Protein AF-A0A377LX94-F1 (afdb_monomer_lite)

Secondary structure (DSSP, 8-state):
-----PPTT--HHHHHHHHHHHHH----EEE--SSTTPPPEEEEE-SSSEEEEEEEEE--TTS--EEEEEEEEEETTEEEEEEE-HHHHHHHHHHSHHHHTT--HHHHHHHHHHHHHHHHHHHHHHHH-TTTGGGGTSPPPHHHHHT--SS--TT-S-SB--TT--SSGGGGG-GGGT--EEEEEEEEEGGGEEEEESSS-HHHHHHHHHHHH-GGGGGG--SSEEEEEE-HHHHHHHHTSHHHHHHHHTTSEEEEEEEEEEEEE-TTSSEEE-TT-SEEEEE-EEEEETTEEE---HHHHHHHHHHHHHTTSHHHHHHHHH-TT-------EEEEEB-TTS-B-GGG-EEEEE-TTTT-TTS-EEEHHHHHSPPTTSS--HHHHHHHHHHHHHT-------SS--HHHHHHTTS---SS---EEE------S---------------------------PPP-

pLDDT: mean 82.54, std 23.88, range [19.97, 98.75]

Radius of gyration: 26.57 Å; chains: 1; bounding box: 65×69×80 Å

InterPro domains:
  IPR007310 Aerobactin siderophore biosynthesis, IucA/IucC, N-terminal [PF04183] (141-357)
  IPR037455 Aerobactin siderophore biosynthesis, IucA/IucC-like [PTHR34384] (14-390)

Sequence (464 aa):
MRTLPRSAGTDVAAQCFLNALLRETKDWRYLPATAADELSQIHIPLSQTQAIRVSVHYFSPTQHHQYRFPATLIQTDSDRSDAVTFPQLVDLILEKPAVKGSLDADTLARFKQRALESHAHTWQAIDLRHRWANLRDTPLTFAEAEQALLVGHAFHPARSHTSRLTKPKPAAICPDFASRFPLRWFAVESELIAGESLNVSLRERLLRFAAQSAPELLGHFTDTRWLLPMHPWQAEYLLGQDWCQRLVAKGALQDLGEAGAQWLPTSSSRSLYCETNSDMIKFSLSVRLTNSVRTLSVKEVKRGMRLARLAKTARWQELQARYPTMRVMQEDGWAGLRDESGVIQEESLMALRVNLLFDTPDTQTNVLVSLTQAAPDGGDSLLAAAVRRLSQRLDLPLAQPRVAGWTPIATAFSFRCSAPKPITVWSCWHISKTFSLRCSRTSRSGLSTVTARAAPGPKGPTRG

Foldseek 3Di:
DDFAQADAQFQLLLLLQVLLVVVVDPQWDWACDPDPPAFIWIWHALDPFKIKIWGWPDDDPNSSTTTGDQIWMGGNVDPDTDGADSLNVLVSQCSRCVNVPVDDPVVSVVLSVQLVVQSVQLSVLSRLPNCLVVLLVDQDFALCQQLLDSSADSNASHQFDQVVCPDPCPLQLDSSNSHWFFWWKKWAFVLFKDKAFPPDGPQVVQLQQCCQFAVVCNVSDDPGITIDTHHQVLVVVQCPDPLNVVCVVVVRMDTPTGGGAIWTQGNVSQWTDDLRGQWIKGAQAQGDGRHDGRFDDPVRLVVLCVVVVVCPDPVVVVVCVVQVLDDDFGQRMKMAGAGPVRHGDRSGIMTITGDPCNVPRPASEHAVSQQPRQDSNNDHGSVRSVVVVVCVVVVHDPDDPDPDDPPVPVVVLRDDDPDDGRNHYDHDDPPDPDDPPPPDDDDDDDDDDDDDDDDDDDDDDDDD

Organism: Enterobacter cloacae (NCBI:txid550)

Structure (mmCIF, N/CA/C/O backbone):
data_AF-A0A377LX94-F1
#
_entry.id   AF-A0A377LX94-F1
#
loop_
_atom_site.group_PDB
_atom_site.id
_atom_site.type_symbol
_atom_site.label_atom_id
_atom_site.label_alt_id
_atom_site.label_comp_id
_atom_site.label_asym_id
_atom_site.label_entity_id
_atom_site.label_seq_id
_atom_site.pdbx_PDB_ins_code
_atom_site.Cartn_x
_atom_site.Cartn_y
_atom_site.Cartn_z
_atom_site.occupancy
_atom_site.B_iso_or_equiv
_atom_site.auth_seq_id
_atom_site.auth_comp_id
_atom_site.auth_asym_id
_atom_site.auth_atom_id
_atom_site.pdbx_PDB_model_num
ATOM 1 N N . MET A 1 1 ? 12.395 -26.690 -5.812 1.00 41.03 1 MET A N 1
ATOM 2 C CA . MET A 1 1 ? 11.931 -25.288 -5.911 1.00 41.03 1 MET A CA 1
ATOM 3 C C . MET A 1 1 ? 11.887 -24.919 -7.389 1.00 41.03 1 MET A C 1
ATOM 5 O O . MET A 1 1 ? 12.939 -24.886 -8.007 1.00 41.03 1 MET A O 1
ATOM 9 N N . ARG A 1 2 ? 10.701 -24.773 -7.997 1.00 46.16 2 ARG A N 1
ATOM 10 C CA . ARG A 1 2 ? 10.571 -24.366 -9.410 1.00 46.16 2 ARG A CA 1
ATOM 11 C C . ARG A 1 2 ? 10.515 -22.841 -9.454 1.00 46.16 2 ARG A C 1
ATOM 13 O O . ARG A 1 2 ? 9.487 -22.289 -9.091 1.00 46.16 2 ARG A O 1
ATOM 20 N N . THR A 1 3 ? 11.606 -22.174 -9.826 1.00 51.16 3 THR A N 1
ATOM 21 C CA . THR A 1 3 ? 11.635 -20.719 -10.063 1.00 51.16 3 THR A CA 1
ATOM 22 C C . THR A 1 3 ? 10.603 -20.330 -11.129 1.00 51.16 3 THR A C 1
ATOM 24 O O . THR A 1 3 ? 10.292 -21.138 -12.006 1.00 51.16 3 THR A O 1
ATOM 27 N N . LEU A 1 4 ? 10.031 -19.119 -11.043 1.00 54.72 4 LEU A N 1
ATOM 28 C CA . LEU A 1 4 ? 9.184 -18.608 -12.130 1.00 54.72 4 LEU A CA 1
ATOM 29 C C . LEU A 1 4 ? 10.010 -18.632 -13.428 1.00 54.72 4 LEU A C 1
ATOM 31 O O . LEU A 1 4 ? 11.143 -18.141 -13.409 1.00 54.72 4 LEU A O 1
ATOM 35 N N . PRO A 1 5 ? 9.496 -19.202 -14.533 1.00 55.22 5 PRO A N 1
ATOM 36 C CA . PRO A 1 5 ? 10.211 -19.188 -15.800 1.00 55.22 5 PRO A CA 1
ATOM 37 C C . PRO A 1 5 ? 10.419 -17.732 -16.223 1.00 55.22 5 PRO A C 1
ATOM 39 O O . PRO A 1 5 ? 9.466 -17.009 -16.503 1.00 55.22 5 PRO A O 1
ATOM 42 N N . ARG A 1 6 ? 11.676 -17.283 -16.210 1.00 64.50 6 ARG A N 1
ATOM 43 C CA . ARG A 1 6 ? 12.058 -15.943 -16.656 1.00 64.50 6 ARG A CA 1
ATOM 44 C C . ARG A 1 6 ? 12.190 -15.974 -18.172 1.00 64.50 6 ARG A C 1
ATOM 46 O O . ARG A 1 6 ? 12.973 -16.765 -18.698 1.00 64.50 6 ARG A O 1
ATOM 53 N N . SER A 1 7 ? 11.468 -15.109 -18.876 1.00 64.19 7 SER A N 1
ATOM 54 C CA . SER A 1 7 ? 11.815 -14.822 -20.268 1.00 64.19 7 SER A CA 1
ATOM 55 C C . SER A 1 7 ? 13.228 -14.234 -20.309 1.00 64.19 7 SER A C 1
ATOM 57 O O . SER A 1 7 ? 13.574 -13.342 -19.528 1.00 64.19 7 SER A O 1
ATOM 59 N N . ALA A 1 8 ? 14.078 -14.784 -21.178 1.00 67.75 8 ALA A N 1
ATOM 60 C CA . ALA A 1 8 ? 15.454 -14.329 -21.313 1.00 67.75 8 ALA A CA 1
ATOM 61 C C . ALA A 1 8 ? 15.474 -12.831 -21.663 1.00 67.75 8 ALA A C 1
ATOM 63 O O . ALA A 1 8 ? 14.888 -12.416 -22.661 1.00 67.75 8 ALA A O 1
ATOM 64 N N . GLY A 1 9 ? 16.144 -12.030 -20.833 1.00 79.25 9 GLY A N 1
ATOM 65 C CA . GLY A 1 9 ? 16.271 -10.585 -21.033 1.00 79.25 9 GLY A CA 1
ATOM 66 C C . GLY A 1 9 ? 15.175 -9.715 -20.406 1.00 79.25 9 GLY A C 1
ATOM 67 O O . GLY A 1 9 ? 15.185 -8.509 -20.638 1.00 79.25 9 GLY A O 1
ATOM 68 N N . THR A 1 10 ? 14.267 -10.266 -19.595 1.00 89.19 10 THR A N 1
ATOM 69 C CA . THR A 1 10 ? 13.276 -9.465 -18.853 1.00 89.19 10 THR A CA 1
ATOM 70 C C . THR A 1 10 ? 13.829 -8.995 -17.509 1.00 89.19 10 THR A C 1
ATOM 72 O O . THR A 1 10 ? 14.183 -9.812 -16.660 1.00 89.19 10 THR A O 1
ATOM 75 N N . ASP A 1 11 ? 13.852 -7.674 -17.291 1.00 94.00 11 ASP A N 1
ATOM 76 C CA . ASP A 1 11 ? 14.122 -7.068 -15.982 1.00 94.00 11 ASP A CA 1
ATOM 77 C C . ASP A 1 11 ? 13.156 -5.925 -15.670 1.00 94.00 11 ASP A C 1
ATOM 79 O O . ASP A 1 11 ? 13.390 -4.757 -15.981 1.00 94.00 11 ASP A O 1
ATOM 83 N N . VAL A 1 12 ? 12.041 -6.289 -15.030 1.00 93.50 12 VAL A N 1
ATOM 84 C CA . VAL A 1 12 ? 10.972 -5.359 -14.645 1.00 93.50 12 VAL A CA 1
ATOM 85 C C . VAL A 1 12 ? 11.419 -4.340 -13.593 1.00 93.50 12 VAL A C 1
ATOM 87 O O . VAL A 1 12 ? 10.885 -3.233 -13.555 1.00 93.50 12 VAL A O 1
ATOM 90 N N . ALA A 1 13 ? 12.414 -4.670 -12.762 1.00 93.75 13 ALA A N 1
ATOM 91 C CA . ALA A 1 13 ? 12.946 -3.747 -11.765 1.00 93.75 13 ALA A CA 1
ATOM 92 C C . ALA A 1 13 ? 13.862 -2.701 -12.419 1.00 93.75 13 ALA A C 1
ATOM 94 O O . ALA A 1 13 ? 13.695 -1.501 -12.188 1.00 93.75 13 ALA A O 1
ATOM 95 N N . ALA A 1 14 ? 14.771 -3.132 -13.299 1.00 95.44 14 ALA A N 1
ATOM 96 C CA . ALA A 1 14 ? 15.595 -2.219 -14.092 1.00 95.44 14 ALA A CA 1
ATOM 97 C C . ALA A 1 14 ? 14.749 -1.363 -15.053 1.00 95.44 14 ALA A C 1
ATOM 99 O O . ALA A 1 14 ? 15.034 -0.183 -15.261 1.00 95.44 14 ALA A O 1
ATOM 100 N N . GLN A 1 15 ? 13.659 -1.920 -15.587 1.00 95.88 15 GLN A N 1
ATOM 101 C CA . GLN A 1 15 ? 12.692 -1.193 -16.407 1.00 95.88 15 GLN A CA 1
ATOM 102 C C . GLN A 1 15 ? 12.036 -0.032 -15.646 1.00 95.88 15 GLN A C 1
ATOM 104 O O . GLN A 1 15 ? 11.896 1.042 -16.226 1.00 95.88 15 GLN A O 1
ATOM 109 N N . CYS A 1 16 ? 11.686 -0.189 -14.362 1.00 95.31 16 CYS A N 1
ATOM 110 C CA . CYS A 1 16 ? 11.177 0.920 -13.538 1.00 95.31 16 CYS A CA 1
ATOM 111 C C . CYS A 1 16 ? 12.188 2.066 -13.416 1.00 95.31 16 CYS A C 1
ATOM 113 O O . CYS A 1 16 ? 11.816 3.236 -13.528 1.00 95.31 16 CYS A O 1
ATOM 115 N N . PHE A 1 17 ? 13.464 1.728 -13.211 1.00 96.06 17 PHE A N 1
ATOM 116 C CA . PHE A 1 17 ? 14.552 2.701 -13.137 1.00 96.06 17 PHE A CA 1
ATOM 117 C C . PHE A 1 17 ? 14.708 3.466 -14.458 1.00 96.06 17 PHE A C 1
ATOM 119 O O . PHE A 1 17 ? 14.678 4.697 -14.466 1.00 96.06 17 PHE A O 1
ATOM 126 N N . LEU A 1 18 ? 14.805 2.747 -15.581 1.00 96.75 18 LEU A N 1
ATOM 127 C CA . LEU A 1 18 ? 14.953 3.356 -16.905 1.00 96.75 18 LEU A CA 1
ATOM 128 C C . LEU A 1 18 ? 13.720 4.167 -17.314 1.00 96.75 18 LEU A C 1
ATOM 130 O O . LEU A 1 18 ? 13.865 5.277 -17.810 1.00 96.75 18 LEU A O 1
ATOM 134 N N . ASN A 1 19 ? 12.506 3.673 -17.071 1.00 96.88 19 ASN A N 1
ATOM 135 C CA . ASN A 1 19 ? 11.283 4.403 -17.413 1.00 96.88 19 ASN A CA 1
ATOM 136 C C . ASN A 1 19 ? 11.138 5.700 -16.613 1.00 96.88 19 ASN A C 1
ATOM 138 O O . ASN A 1 19 ? 10.693 6.705 -17.169 1.00 96.88 19 ASN A O 1
ATOM 142 N N . ALA A 1 20 ? 11.526 5.702 -15.332 1.00 95.69 20 ALA A N 1
ATOM 143 C CA . ALA A 1 20 ? 11.593 6.928 -14.540 1.00 95.69 20 ALA A CA 1
ATOM 144 C C . ALA A 1 20 ? 12.613 7.913 -15.137 1.00 95.69 20 ALA A C 1
ATOM 146 O O . ALA A 1 20 ? 12.265 9.054 -15.432 1.00 95.69 20 ALA A O 1
ATOM 147 N N . LEU A 1 21 ? 13.836 7.443 -15.412 1.00 95.50 21 LEU A N 1
ATOM 148 C CA . LEU A 1 21 ? 14.906 8.258 -15.993 1.00 95.50 21 LEU A CA 1
ATOM 149 C C . LEU A 1 21 ? 14.508 8.874 -17.343 1.00 95.50 21 LEU A C 1
ATOM 151 O O . LEU A 1 21 ? 14.635 10.081 -17.533 1.00 95.50 21 LEU A O 1
ATOM 155 N N . LEU A 1 22 ? 14.021 8.065 -18.286 1.00 95.25 22 LEU A N 1
ATOM 156 C CA . LEU A 1 22 ? 13.672 8.513 -19.640 1.00 95.25 22 LEU A CA 1
ATOM 157 C C . LEU A 1 22 ? 12.480 9.473 -19.641 1.00 95.25 22 LEU A C 1
ATOM 159 O O . LEU A 1 22 ? 12.396 10.345 -20.501 1.00 95.25 22 LEU A O 1
ATOM 163 N N . ARG A 1 23 ? 11.557 9.331 -18.684 1.00 95.75 23 ARG A N 1
ATOM 164 C CA . ARG A 1 23 ? 10.444 10.271 -18.523 1.00 95.75 23 ARG A CA 1
ATOM 165 C C . ARG A 1 23 ? 10.907 11.627 -17.996 1.00 95.75 23 ARG A C 1
ATOM 167 O O . ARG A 1 23 ? 10.353 12.647 -18.396 1.00 95.75 23 ARG A O 1
ATOM 174 N N . GLU A 1 24 ? 11.873 11.638 -17.086 1.00 94.81 24 GLU A N 1
ATOM 175 C CA . GLU A 1 24 ? 12.332 12.854 -16.406 1.00 94.81 24 GLU A CA 1
ATOM 176 C C . GLU A 1 24 ? 13.484 13.559 -17.137 1.00 94.81 24 GLU A C 1
ATOM 178 O O . GLU A 1 24 ? 13.809 14.704 -16.826 1.00 94.81 24 GLU A O 1
ATOM 183 N N . THR A 1 25 ? 14.078 12.914 -18.144 1.00 92.94 25 THR A N 1
ATOM 184 C CA . THR A 1 25 ? 15.214 13.446 -18.905 1.00 92.94 25 THR A CA 1
ATOM 185 C C . THR A 1 25 ? 14.930 13.496 -20.404 1.00 92.94 25 THR A C 1
ATOM 187 O O . THR A 1 25 ? 14.076 12.789 -20.932 1.00 92.94 25 THR A O 1
ATOM 190 N N . LYS A 1 26 ? 15.666 14.357 -21.112 1.00 92.56 26 LYS A N 1
ATOM 191 C CA . LYS A 1 26 ? 15.629 14.466 -22.583 1.00 92.56 26 LYS A CA 1
ATOM 192 C C . LYS A 1 26 ? 16.909 13.960 -23.247 1.00 92.56 26 LYS A C 1
ATOM 194 O O . LYS A 1 26 ? 17.027 14.000 -24.466 1.00 92.56 26 LYS A O 1
ATOM 199 N N . ASP A 1 27 ? 17.879 13.540 -22.443 1.00 92.81 27 ASP A N 1
ATOM 200 C CA . ASP A 1 27 ? 19.221 13.195 -22.898 1.00 92.81 27 ASP A CA 1
ATOM 201 C C . ASP A 1 27 ? 19.324 11.703 -23.232 1.00 92.81 27 ASP A C 1
ATOM 203 O O . ASP A 1 27 ? 20.025 10.923 -22.586 1.00 92.81 27 ASP A O 1
ATOM 207 N N . TRP A 1 28 ? 18.519 11.311 -24.214 1.00 95.19 28 TRP A N 1
ATOM 208 C CA . TRP A 1 28 ? 18.454 9.980 -24.796 1.00 95.19 28 TRP A CA 1
ATOM 209 C C . TRP A 1 28 ? 17.859 10.082 -26.204 1.00 95.19 28 TRP A C 1
ATOM 211 O O . TRP A 1 28 ? 17.230 11.077 -26.568 1.00 95.19 28 TRP A O 1
ATOM 221 N N . ARG A 1 29 ? 18.071 9.059 -27.030 1.00 95.00 29 ARG A N 1
ATOM 222 C CA . ARG A 1 29 ? 17.562 8.990 -28.405 1.00 95.00 29 ARG A CA 1
ATOM 223 C C . ARG A 1 29 ? 16.938 7.631 -28.666 1.00 95.00 29 ARG A C 1
ATOM 225 O O . ARG A 1 29 ? 17.434 6.619 -28.181 1.00 95.00 29 ARG A O 1
ATOM 232 N N . TYR A 1 30 ? 15.868 7.610 -29.450 1.00 95.19 30 TYR A N 1
ATOM 233 C CA . TYR A 1 30 ? 15.331 6.376 -30.010 1.00 95.19 30 TYR A CA 1
ATOM 234 C C . TYR A 1 30 ? 16.017 6.101 -31.347 1.00 95.19 30 TYR A C 1
ATOM 236 O O . TYR A 1 30 ? 16.033 6.963 -32.224 1.00 95.19 30 TYR A O 1
ATOM 244 N N . LEU A 1 31 ? 16.592 4.913 -31.483 1.00 94.19 31 LEU A N 1
ATOM 245 C CA . LEU A 1 31 ? 17.200 4.420 -32.707 1.00 94.19 31 LEU A CA 1
ATOM 246 C C . LEU A 1 31 ? 16.265 3.351 -33.288 1.00 94.19 31 LEU A C 1
ATOM 248 O O . LEU A 1 31 ? 16.112 2.300 -32.663 1.00 94.19 31 LEU A O 1
ATOM 252 N N . PRO A 1 32 ? 15.588 3.607 -34.418 1.00 91.56 32 PRO A N 1
ATOM 253 C CA . PRO A 1 32 ? 14.738 2.600 -35.041 1.00 91.56 32 PRO A CA 1
ATOM 254 C C . PRO A 1 32 ? 15.580 1.424 -35.553 1.00 91.56 32 PRO A C 1
ATOM 256 O O . PRO A 1 32 ? 16.728 1.618 -35.953 1.00 91.56 32 PRO A O 1
ATOM 259 N N . ALA A 1 33 ? 15.001 0.223 -35.556 1.00 89.81 33 ALA A N 1
ATOM 260 C CA . ALA A 1 33 ? 15.594 -0.936 -36.216 1.00 89.81 33 ALA A CA 1
ATOM 261 C C . ALA A 1 33 ? 15.857 -0.633 -37.700 1.00 89.81 33 ALA A C 1
ATOM 263 O O . ALA A 1 33 ? 14.991 -0.082 -38.387 1.00 89.81 33 ALA A O 1
ATOM 264 N N . THR A 1 34 ? 17.045 -0.984 -38.186 1.00 86.75 34 THR A N 1
ATOM 265 C CA . THR A 1 34 ? 17.446 -0.785 -39.588 1.00 86.75 34 THR A CA 1
ATOM 266 C C . THR A 1 34 ? 17.227 -2.037 -40.435 1.00 86.75 34 THR A C 1
ATOM 268 O O . THR A 1 34 ? 17.121 -1.928 -41.656 1.00 86.75 34 THR A O 1
ATOM 271 N N . ALA A 1 35 ? 17.101 -3.206 -39.801 1.00 86.00 35 ALA A N 1
ATOM 272 C CA . ALA A 1 35 ? 16.766 -4.481 -40.430 1.00 86.00 35 ALA A CA 1
ATOM 273 C C . ALA A 1 35 ? 15.524 -5.120 -39.786 1.00 86.00 35 ALA A C 1
ATOM 275 O O . ALA A 1 35 ? 15.180 -4.826 -38.642 1.00 86.00 35 ALA A O 1
ATOM 276 N N . ALA A 1 36 ? 14.853 -6.012 -40.524 1.00 77.38 36 ALA A N 1
ATOM 277 C CA . ALA A 1 36 ? 13.604 -6.646 -40.088 1.00 77.38 36 ALA A CA 1
ATOM 278 C C . ALA A 1 36 ? 13.754 -7.500 -38.813 1.00 77.38 36 ALA A C 1
ATOM 280 O O . ALA A 1 36 ? 12.814 -7.582 -38.025 1.00 77.38 36 ALA A O 1
ATOM 281 N N . ASP A 1 37 ? 14.936 -8.085 -38.597 1.00 80.81 37 ASP A N 1
ATOM 282 C CA . ASP A 1 37 ? 15.227 -8.957 -37.451 1.00 80.81 37 ASP A CA 1
ATOM 283 C C . ASP A 1 37 ? 15.848 -8.209 -36.256 1.00 80.81 37 ASP A C 1
ATOM 285 O O . ASP A 1 37 ? 16.113 -8.801 -35.205 1.00 80.81 37 ASP A O 1
ATOM 289 N N . GLU A 1 38 ? 16.081 -6.901 -36.389 1.00 86.62 38 GLU A N 1
ATOM 290 C CA . GLU A 1 38 ? 16.657 -6.077 -35.330 1.00 86.62 38 GLU A CA 1
ATOM 291 C C . GLU A 1 38 ? 15.580 -5.416 -34.466 1.00 86.62 38 GLU A C 1
ATOM 293 O O . GLU A 1 38 ? 14.492 -5.057 -34.915 1.00 86.62 38 GLU A O 1
ATOM 298 N N . LEU A 1 39 ? 15.904 -5.216 -33.189 1.00 88.50 39 LEU A N 1
ATOM 299 C CA . LEU A 1 39 ? 15.076 -4.420 -32.292 1.00 88.50 39 LEU A CA 1
ATOM 300 C C . LEU A 1 39 ? 15.552 -2.973 -32.309 1.00 88.50 39 LEU A C 1
ATOM 302 O O . LEU A 1 39 ? 16.749 -2.701 -32.217 1.00 88.50 39 LEU A O 1
ATOM 306 N N . SER A 1 40 ? 14.601 -2.042 -32.316 1.00 94.31 40 SER A N 1
ATOM 307 C CA . SER A 1 40 ? 14.898 -0.640 -32.039 1.00 94.31 40 SER A CA 1
ATOM 308 C C . SER A 1 40 ? 15.552 -0.490 -30.666 1.00 94.31 40 SER A C 1
ATOM 310 O O . SER A 1 40 ? 15.307 -1.281 -29.755 1.00 94.31 40 SER A O 1
ATOM 312 N N . GLN A 1 41 ? 16.356 0.551 -30.482 1.00 95.38 41 GLN A N 1
ATOM 313 C CA . GLN A 1 41 ? 17.155 0.746 -29.276 1.00 95.38 41 GLN A CA 1
ATOM 314 C C . GLN A 1 41 ? 16.899 2.120 -28.656 1.00 95.38 41 GLN A C 1
ATOM 316 O O . GLN A 1 41 ? 16.677 3.106 -29.356 1.00 95.38 41 GLN A O 1
ATOM 321 N N . ILE A 1 42 ? 16.973 2.209 -27.329 1.00 96.81 42 ILE A N 1
ATOM 322 C CA . ILE A 1 42 ? 17.220 3.482 -26.652 1.00 96.81 42 ILE A CA 1
ATOM 323 C C . ILE A 1 42 ? 18.724 3.658 -26.521 1.00 96.81 42 ILE A C 1
ATOM 325 O O . ILE A 1 42 ? 19.427 2.778 -26.026 1.00 96.81 42 ILE A O 1
ATOM 329 N N . HIS A 1 43 ? 19.195 4.822 -26.941 1.00 95.62 43 HIS A N 1
ATOM 330 C CA . HIS A 1 43 ? 20.568 5.269 -26.827 1.00 95.62 43 HIS A CA 1
ATOM 331 C C . HIS A 1 43 ? 20.669 6.370 -25.774 1.00 95.62 43 HIS A C 1
ATOM 333 O O . HIS A 1 43 ? 20.058 7.428 -25.920 1.00 95.62 43 HIS A O 1
ATOM 339 N N . ILE A 1 44 ? 21.448 6.124 -24.725 1.00 96.12 44 ILE A N 1
ATOM 340 C CA . ILE A 1 44 ? 21.698 7.053 -23.625 1.00 96.12 44 ILE A CA 1
ATOM 341 C C . ILE A 1 44 ? 23.180 7.442 -23.688 1.00 96.12 44 ILE A C 1
ATOM 343 O O . ILE A 1 44 ? 24.030 6.634 -23.303 1.00 96.12 44 ILE A O 1
ATOM 347 N N . PRO A 1 45 ? 23.529 8.637 -24.192 1.00 94.62 45 PRO A N 1
ATOM 348 C CA . PRO A 1 45 ? 24.922 9.068 -24.227 1.00 94.62 45 PRO A CA 1
ATOM 349 C C . PRO A 1 45 ? 25.465 9.207 -22.800 1.00 94.62 45 PRO A C 1
ATOM 351 O O . PRO A 1 45 ? 24.751 9.663 -21.909 1.00 94.62 45 PRO A O 1
ATOM 354 N N . LEU A 1 46 ? 26.720 8.834 -22.567 1.00 92.81 46 LEU A N 1
ATOM 355 C CA . LEU A 1 46 ? 27.419 9.045 -21.292 1.00 92.81 46 LEU A CA 1
ATOM 356 C C . LEU A 1 46 ? 28.472 10.147 -21.430 1.00 92.81 46 LEU A C 1
ATOM 358 O O . LEU A 1 46 ? 28.562 11.028 -20.579 1.00 92.81 46 LEU A O 1
ATOM 362 N N . SER A 1 47 ? 29.209 10.125 -22.540 1.00 89.50 47 SER A N 1
ATOM 363 C CA . SER A 1 47 ? 30.216 11.113 -22.931 1.00 89.50 47 SER A CA 1
ATOM 364 C C . SER A 1 47 ? 30.201 11.301 -24.457 1.00 89.50 47 SER A C 1
ATOM 366 O O . SER A 1 47 ? 29.292 10.825 -25.137 1.00 89.50 47 SER A O 1
ATOM 368 N N . GLN A 1 48 ? 31.206 11.988 -25.011 1.00 86.44 48 GLN A N 1
ATOM 369 C CA . GLN A 1 48 ? 31.391 12.085 -26.465 1.00 86.44 48 GLN A CA 1
ATOM 370 C C . GLN A 1 48 ? 31.762 10.742 -27.114 1.00 86.44 48 GLN A C 1
ATOM 372 O O . GLN A 1 48 ? 31.495 10.554 -28.296 1.00 86.44 48 GLN A O 1
ATOM 377 N N . THR A 1 49 ? 32.351 9.819 -26.348 1.00 88.75 49 THR A N 1
ATOM 378 C CA . THR A 1 49 ? 32.902 8.554 -26.857 1.00 88.75 49 THR A CA 1
ATOM 379 C C . THR A 1 49 ? 32.211 7.315 -26.298 1.00 88.75 49 THR A C 1
ATOM 381 O O . THR A 1 49 ? 32.479 6.210 -26.758 1.00 88.75 49 THR A O 1
ATOM 384 N N . GLN A 1 50 ? 31.321 7.467 -25.310 1.00 92.94 50 GLN A N 1
ATOM 385 C CA . GLN A 1 50 ? 30.649 6.351 -24.644 1.00 92.94 50 GLN A CA 1
ATOM 386 C C . GLN A 1 50 ? 29.140 6.553 -24.548 1.00 92.94 50 GLN A C 1
ATOM 388 O O . GLN A 1 50 ? 28.656 7.654 -24.272 1.00 92.94 50 GLN A O 1
ATOM 393 N N . ALA A 1 51 ? 28.389 5.464 -24.708 1.00 94.38 51 ALA A N 1
ATOM 394 C CA . ALA A 1 51 ? 26.942 5.455 -24.538 1.00 94.38 51 ALA A CA 1
ATOM 395 C C . ALA A 1 51 ? 26.415 4.091 -24.096 1.00 94.38 51 ALA A C 1
ATOM 397 O O . ALA A 1 51 ? 26.976 3.051 -24.432 1.00 94.38 51 ALA A O 1
ATOM 398 N N . ILE A 1 52 ? 25.274 4.095 -23.415 1.00 95.88 52 ILE A N 1
ATOM 399 C CA . ILE A 1 52 ? 24.507 2.886 -23.122 1.00 95.88 52 ILE A CA 1
ATOM 400 C C . ILE A 1 52 ? 23.468 2.705 -24.222 1.00 95.88 52 ILE A C 1
ATOM 402 O O . ILE A 1 52 ? 22.744 3.641 -24.566 1.00 95.88 52 ILE A O 1
ATOM 406 N N . ARG A 1 53 ? 23.369 1.496 -24.769 1.00 95.44 53 ARG A N 1
ATOM 407 C CA . ARG A 1 53 ? 22.267 1.090 -25.642 1.00 95.44 53 ARG A CA 1
ATOM 408 C C . ARG A 1 53 ? 21.462 -0.016 -24.980 1.00 95.44 53 ARG A C 1
ATOM 410 O O . ARG A 1 53 ? 22.021 -0.933 -24.388 1.00 95.44 53 ARG A O 1
ATOM 417 N N . VAL A 1 54 ? 20.143 0.075 -25.072 1.00 95.75 54 VAL A N 1
ATOM 418 C CA . VAL A 1 54 ? 19.230 -0.967 -24.601 1.00 95.75 54 VAL A CA 1
ATOM 419 C C . VAL A 1 54 ? 18.180 -1.228 -25.668 1.00 95.75 54 VAL A C 1
ATOM 421 O O . VAL A 1 54 ? 17.551 -0.298 -26.173 1.00 95.75 54 VAL A O 1
ATOM 424 N N . SER A 1 55 ? 18.009 -2.494 -26.037 1.00 95.12 55 SER A N 1
ATOM 425 C CA . SER A 1 55 ? 17.020 -2.894 -27.040 1.00 95.12 55 SER A CA 1
ATOM 426 C C . SER A 1 55 ? 15.602 -2.752 -26.485 1.00 95.12 55 SER A C 1
ATOM 428 O O . SER A 1 55 ? 15.369 -2.919 -25.288 1.00 95.12 55 SER A O 1
ATOM 430 N N . VAL A 1 56 ? 14.641 -2.438 -27.349 1.00 93.38 56 VAL A N 1
ATOM 431 C CA . VAL A 1 56 ? 13.259 -2.110 -26.989 1.00 93.38 56 VAL A CA 1
ATOM 432 C C . VAL A 1 56 ? 12.313 -3.092 -27.666 1.00 93.38 56 VAL A C 1
ATOM 434 O O . VAL A 1 56 ? 12.186 -3.097 -28.886 1.00 93.38 56 VAL A O 1
ATOM 437 N N . HIS A 1 57 ? 11.605 -3.889 -26.867 1.00 90.62 57 HIS A N 1
ATOM 438 C CA . HIS A 1 57 ? 10.500 -4.726 -27.340 1.00 90.62 57 HIS A CA 1
ATOM 439 C C . HIS A 1 57 ? 9.245 -3.902 -27.628 1.00 90.62 57 HIS A C 1
ATOM 441 O O . HIS A 1 57 ? 8.533 -4.161 -28.593 1.00 90.62 57 HIS A O 1
ATOM 447 N N . TYR A 1 58 ? 8.977 -2.894 -26.796 1.00 92.12 58 TYR A N 1
ATOM 448 C CA . TYR A 1 58 ? 7.830 -2.009 -26.960 1.00 92.12 58 TYR A CA 1
ATOM 449 C C . TYR A 1 58 ? 8.203 -0.576 -26.599 1.00 92.12 58 TYR A C 1
ATOM 451 O O . TYR A 1 58 ? 8.583 -0.284 -25.462 1.00 92.12 58 TYR A O 1
ATOM 459 N N . PHE A 1 59 ? 8.084 0.332 -27.567 1.00 94.62 59 PHE A N 1
ATOM 460 C CA . PHE A 1 59 ? 8.248 1.760 -27.334 1.00 94.62 59 PHE A CA 1
ATOM 461 C C . PHE A 1 59 ? 6.890 2.388 -27.009 1.00 94.62 59 PHE A C 1
ATOM 463 O O . PHE A 1 59 ? 5.970 2.351 -27.821 1.00 94.62 59 PHE A O 1
ATOM 470 N N . SER A 1 60 ? 6.765 2.981 -25.821 1.00 94.75 60 SER A N 1
ATOM 471 C CA . SER A 1 60 ? 5.518 3.588 -25.365 1.00 94.75 60 SER A CA 1
ATOM 472 C C . SER A 1 60 ? 5.558 5.114 -25.467 1.00 94.75 60 SER A C 1
ATOM 474 O O . SER A 1 60 ? 6.467 5.727 -24.900 1.00 94.75 60 SER A O 1
ATOM 476 N N . PRO A 1 61 ? 4.536 5.763 -26.058 1.00 93.75 61 PRO A N 1
ATOM 477 C CA . PRO A 1 61 ? 4.415 7.222 -26.023 1.00 93.75 61 PRO A CA 1
ATOM 478 C C . PRO A 1 61 ? 4.169 7.764 -24.605 1.00 93.75 61 PRO A C 1
ATOM 480 O O . PRO A 1 61 ? 4.374 8.948 -24.356 1.00 93.75 61 PRO A O 1
ATOM 483 N N . THR A 1 62 ? 3.761 6.906 -23.662 1.00 94.00 62 THR A N 1
ATOM 484 C CA . THR A 1 62 ? 3.578 7.243 -22.240 1.00 94.00 62 THR A CA 1
ATOM 485 C C . THR A 1 62 ? 4.705 6.697 -21.361 1.00 94.00 62 THR A C 1
ATOM 487 O O . THR A 1 62 ? 4.532 6.545 -20.152 1.00 94.00 62 THR A O 1
ATOM 490 N N . GLN A 1 63 ? 5.859 6.379 -21.954 1.00 94.44 63 GLN A N 1
ATOM 491 C CA . GLN A 1 63 ? 7.087 5.946 -21.276 1.00 94.44 63 GLN A CA 1
ATOM 492 C C . GLN A 1 63 ? 6.992 4.602 -20.535 1.00 94.44 63 GLN A C 1
ATOM 494 O O . GLN A 1 63 ? 7.909 4.223 -19.817 1.00 94.44 63 GLN A O 1
ATOM 499 N N . HIS A 1 64 ? 5.928 3.824 -20.747 1.00 95.94 64 HIS A N 1
ATOM 500 C CA . HIS A 1 64 ? 5.865 2.413 -20.343 1.00 95.94 64 HIS A CA 1
ATOM 501 C C . HIS A 1 64 ? 6.635 1.527 -21.336 1.00 95.94 64 HIS A C 1
ATOM 503 O O . HIS A 1 64 ? 6.056 0.629 -21.950 1.00 95.94 64 HIS A O 1
ATOM 509 N N . HIS A 1 65 ? 7.910 1.835 -21.573 1.00 95.38 65 HIS A N 1
ATOM 510 C CA . HIS A 1 65 ? 8.744 1.058 -22.488 1.00 95.38 65 HIS A CA 1
ATOM 511 C C . HIS A 1 65 ? 8.976 -0.342 -21.922 1.00 95.38 65 HIS A C 1
ATOM 513 O O . HIS A 1 65 ? 9.039 -0.495 -20.700 1.00 95.38 65 HIS A O 1
ATOM 519 N N . GLN A 1 66 ? 9.118 -1.338 -22.798 1.00 94.38 66 GLN A N 1
ATOM 520 C CA . GLN A 1 66 ? 9.591 -2.681 -22.456 1.00 94.38 66 GLN A CA 1
ATOM 521 C C . GLN A 1 66 ? 10.941 -2.904 -23.128 1.00 94.38 66 GLN A C 1
ATOM 523 O O . GLN A 1 66 ? 11.060 -2.759 -24.347 1.00 94.38 66 GLN A O 1
ATOM 528 N N . TYR A 1 67 ? 11.944 -3.241 -22.326 1.00 94.38 67 TYR A N 1
ATOM 529 C CA . TYR A 1 67 ? 13.322 -3.405 -22.773 1.00 94.38 67 TYR A CA 1
ATOM 530 C C . TYR A 1 67 ? 13.685 -4.880 -22.903 1.00 94.38 67 TYR A C 1
ATOM 532 O O . TYR A 1 67 ? 13.105 -5.727 -22.227 1.00 94.38 67 TYR A O 1
ATOM 540 N N . ARG A 1 68 ? 14.685 -5.163 -23.735 1.00 93.25 68 ARG A N 1
ATOM 541 C CA . ARG A 1 68 ? 15.390 -6.441 -23.776 1.00 93.25 68 ARG A CA 1
ATOM 542 C C . ARG A 1 68 ? 16.779 -6.246 -23.185 1.00 93.25 68 ARG A C 1
ATOM 544 O O . ARG A 1 68 ? 17.604 -5.545 -23.770 1.00 93.25 68 ARG A O 1
ATOM 551 N N . PHE A 1 69 ? 17.013 -6.854 -22.031 1.00 92.56 69 PHE A N 1
ATOM 552 C CA . PHE A 1 69 ? 18.303 -6.869 -21.349 1.00 92.56 69 PHE A CA 1
ATOM 553 C C . PHE A 1 69 ? 19.183 -8.040 -21.832 1.00 92.56 69 PHE A C 1
ATOM 555 O O . PHE A 1 69 ? 18.649 -9.033 -22.336 1.00 92.56 69 PHE A O 1
ATOM 562 N N . PRO A 1 70 ? 20.519 -7.962 -21.668 1.00 94.06 70 PRO A N 1
ATOM 563 C CA . PRO A 1 70 ? 21.280 -6.888 -21.015 1.00 94.06 70 PRO A CA 1
ATOM 564 C C . PRO A 1 70 ? 21.335 -5.592 -21.836 1.00 94.06 70 PRO A C 1
ATOM 566 O O . PRO A 1 70 ? 21.184 -5.603 -23.055 1.00 94.06 70 PRO A O 1
ATOM 569 N N . ALA A 1 71 ? 21.558 -4.466 -21.153 1.00 94.75 71 ALA A N 1
ATOM 570 C CA . ALA A 1 71 ? 22.009 -3.250 -21.823 1.00 94.75 71 ALA A CA 1
ATOM 571 C C . ALA A 1 71 ? 23.472 -3.432 -22.262 1.00 94.75 71 ALA A C 1
ATOM 573 O O . ALA A 1 71 ? 24.186 -4.261 -21.701 1.00 94.75 71 ALA A O 1
ATOM 574 N N . THR A 1 72 ? 23.930 -2.659 -23.237 1.00 95.19 72 THR A N 1
ATOM 575 C CA . THR A 1 72 ? 25.301 -2.728 -23.757 1.00 95.19 72 THR A CA 1
ATOM 576 C C . THR A 1 72 ? 25.983 -1.374 -23.660 1.00 95.19 72 THR A C 1
ATOM 578 O O . THR A 1 72 ? 25.381 -0.356 -24.012 1.00 95.19 72 THR A O 1
ATOM 581 N N . LEU A 1 73 ? 27.242 -1.359 -23.233 1.00 94.62 73 LEU A N 1
ATOM 582 C CA . LEU A 1 73 ? 28.110 -0.192 -23.317 1.00 94.62 73 LEU A CA 1
ATOM 583 C C . LEU A 1 73 ? 28.748 -0.169 -24.705 1.00 94.62 73 LEU A C 1
ATOM 585 O O . LEU A 1 73 ? 29.335 -1.159 -25.134 1.00 94.62 73 LEU A O 1
ATOM 589 N N . ILE A 1 74 ? 28.616 0.958 -25.395 1.00 92.19 74 ILE A N 1
ATOM 590 C CA . ILE A 1 74 ? 29.205 1.205 -26.709 1.00 92.19 74 ILE A CA 1
ATOM 591 C C . ILE A 1 74 ? 30.300 2.253 -26.555 1.00 92.19 74 ILE A C 1
ATOM 593 O O . ILE A 1 74 ? 30.089 3.266 -25.880 1.00 92.19 74 ILE A O 1
ATOM 597 N N . GLN A 1 75 ? 31.434 2.018 -27.209 1.00 88.19 75 GLN A N 1
ATOM 598 C CA . GLN A 1 75 ? 32.543 2.961 -27.322 1.00 88.19 75 GLN A CA 1
ATOM 599 C C . GLN A 1 75 ? 32.755 3.311 -28.800 1.00 88.19 75 GLN A C 1
ATOM 601 O O . GLN A 1 75 ? 32.627 2.439 -29.650 1.00 88.19 75 GLN A O 1
ATOM 606 N N . THR A 1 76 ? 33.048 4.569 -29.133 1.00 76.44 76 THR A N 1
ATOM 607 C CA . THR A 1 76 ? 33.245 4.993 -30.537 1.00 76.44 76 THR A CA 1
ATOM 608 C C . THR A 1 76 ? 34.452 4.350 -31.213 1.00 76.44 76 THR A C 1
ATOM 610 O O . THR A 1 76 ? 34.420 4.158 -32.423 1.00 76.44 76 THR A O 1
ATOM 613 N N . ASP A 1 77 ? 35.481 3.993 -30.445 1.00 72.81 77 ASP A N 1
ATOM 614 C CA . ASP A 1 77 ? 36.774 3.540 -30.981 1.00 72.81 77 ASP A CA 1
ATOM 615 C C . ASP A 1 77 ? 36.913 2.007 -30.974 1.00 72.81 77 ASP A C 1
ATOM 617 O O . ASP A 1 77 ? 38.009 1.467 -31.117 1.00 72.81 77 ASP A O 1
ATOM 621 N N . SER A 1 78 ? 35.811 1.288 -30.746 1.00 71.50 78 SER A N 1
ATOM 622 C CA . SER A 1 78 ? 35.806 -0.163 -30.597 1.00 71.50 78 SER A CA 1
ATOM 623 C C . SER A 1 78 ? 34.478 -0.755 -31.053 1.00 71.50 78 SER A C 1
ATOM 625 O O . SER A 1 78 ? 33.418 -0.371 -30.566 1.00 71.50 78 SER A O 1
ATOM 627 N N . ASP A 1 79 ? 34.542 -1.782 -31.900 1.00 68.56 79 ASP A N 1
ATOM 628 C CA . ASP A 1 79 ? 33.375 -2.599 -32.261 1.00 68.56 79 ASP A CA 1
ATOM 629 C C . ASP A 1 79 ? 32.911 -3.510 -31.107 1.00 68.56 79 ASP A C 1
ATOM 631 O O . ASP A 1 79 ? 31.935 -4.253 -31.230 1.00 68.56 79 ASP A O 1
ATOM 635 N N . ARG A 1 80 ? 33.599 -3.478 -29.956 1.00 70.06 80 ARG A N 1
ATOM 636 C CA . ARG A 1 80 ? 33.204 -4.253 -28.780 1.00 70.06 80 ARG A CA 1
ATOM 637 C C . ARG A 1 80 ? 32.039 -3.584 -28.062 1.00 70.06 80 ARG A C 1
ATOM 639 O O . ARG A 1 80 ? 32.172 -2.506 -27.489 1.00 70.06 80 ARG A O 1
ATOM 646 N N . SER A 1 81 ? 30.918 -4.294 -28.020 1.00 79.00 81 SER A N 1
ATOM 647 C CA . SER A 1 81 ? 29.804 -4.009 -27.122 1.00 79.00 81 SER A CA 1
ATOM 648 C C . SER A 1 81 ? 29.878 -4.921 -25.898 1.00 79.00 81 SER A C 1
ATOM 650 O O . SER A 1 81 ? 29.662 -6.130 -26.018 1.00 79.00 81 SER A O 1
ATOM 652 N N . ASP A 1 82 ? 30.148 -4.359 -24.722 1.00 88.19 82 ASP A N 1
ATOM 653 C CA . ASP A 1 82 ? 30.179 -5.132 -23.477 1.00 88.19 82 ASP A CA 1
ATOM 654 C C . ASP A 1 82 ? 28.808 -5.078 -22.782 1.00 88.19 82 ASP A C 1
ATOM 656 O O . ASP A 1 82 ? 28.172 -4.022 -22.695 1.00 88.19 82 ASP A O 1
ATOM 660 N N . ALA A 1 83 ? 28.330 -6.220 -22.282 1.00 93.44 83 ALA A N 1
ATOM 661 C CA . ALA A 1 83 ? 27.078 -6.289 -21.531 1.00 93.44 83 ALA A CA 1
ATOM 662 C C . ALA A 1 83 ? 27.202 -5.557 -20.183 1.00 93.44 83 ALA A C 1
ATOM 664 O O . ALA A 1 83 ? 28.169 -5.734 -19.445 1.00 93.44 83 ALA A O 1
ATOM 665 N N . VAL A 1 84 ? 26.186 -4.765 -19.844 1.00 94.00 84 VAL A N 1
ATOM 666 C CA . VAL A 1 84 ? 26.125 -3.931 -18.641 1.00 94.00 84 VAL A CA 1
ATOM 667 C C . VAL A 1 84 ? 25.121 -4.534 -17.667 1.00 94.00 84 VAL A C 1
ATOM 669 O O . VAL A 1 84 ? 23.929 -4.655 -17.961 1.00 94.00 84 VAL A O 1
ATOM 672 N N . THR A 1 85 ? 25.604 -4.900 -16.483 1.00 94.62 85 THR A N 1
ATOM 673 C CA . THR A 1 85 ? 24.756 -5.340 -15.366 1.00 94.62 85 THR A CA 1
ATOM 674 C C . THR A 1 85 ? 23.974 -4.165 -14.773 1.00 94.62 85 THR A C 1
ATOM 676 O O . THR A 1 85 ? 24.373 -3.010 -14.912 1.00 94.62 85 THR A O 1
ATOM 679 N N . PHE A 1 86 ? 22.873 -4.425 -14.059 1.00 95.12 86 PHE A N 1
ATOM 680 C CA . PHE A 1 86 ? 22.097 -3.351 -13.425 1.00 95.12 86 PHE A CA 1
ATOM 681 C C . PHE A 1 86 ? 22.923 -2.467 -12.462 1.00 95.12 86 PHE A C 1
ATOM 683 O O . PHE A 1 86 ? 22.795 -1.246 -12.546 1.00 95.12 86 PHE A O 1
ATOM 690 N N . PRO A 1 87 ? 23.823 -3.001 -11.608 1.00 96.44 87 PRO A N 1
ATOM 691 C CA . PRO A 1 87 ? 24.695 -2.153 -10.798 1.00 96.44 87 PRO A CA 1
ATOM 692 C C . PRO A 1 87 ? 25.596 -1.229 -11.621 1.00 96.44 87 PRO A C 1
ATOM 694 O O . PRO A 1 87 ? 25.674 -0.039 -11.324 1.00 96.44 87 PRO A O 1
ATOM 697 N N . GLN A 1 88 ? 26.205 -1.751 -12.690 1.00 96.06 88 GLN A N 1
ATOM 698 C CA . GLN A 1 88 ? 27.027 -0.950 -13.602 1.00 96.06 88 GLN A CA 1
ATOM 699 C C . GLN A 1 88 ? 26.189 0.106 -14.334 1.00 96.06 88 GLN A C 1
ATOM 701 O O . GLN A 1 88 ? 26.637 1.235 -14.491 1.00 96.06 88 GLN A O 1
ATOM 706 N N . LEU A 1 89 ? 24.960 -0.229 -14.742 1.00 96.44 89 LEU A N 1
ATOM 707 C CA . LEU A 1 89 ? 24.020 0.719 -15.344 1.00 96.44 89 LEU A CA 1
ATOM 708 C C . LEU A 1 89 ? 23.763 1.896 -14.397 1.00 96.44 89 LEU A C 1
ATOM 710 O O . LEU A 1 89 ? 23.859 3.044 -14.818 1.00 96.44 89 LEU A O 1
ATOM 714 N N . VAL A 1 90 ? 23.455 1.623 -13.124 1.00 96.62 90 VAL A N 1
ATOM 715 C CA . VAL A 1 90 ? 23.220 2.673 -12.123 1.00 96.62 90 VAL A CA 1
ATOM 716 C C . VAL A 1 90 ? 24.468 3.538 -11.944 1.00 96.62 90 VAL A C 1
ATOM 718 O O . VAL A 1 90 ? 24.344 4.759 -11.945 1.00 96.62 90 VAL A O 1
ATOM 721 N N . ASP A 1 91 ? 25.656 2.936 -11.856 1.00 95.69 91 ASP A N 1
ATOM 722 C CA . ASP A 1 91 ? 26.917 3.678 -11.729 1.00 95.69 91 ASP A CA 1
ATOM 723 C C . ASP A 1 91 ? 27.167 4.618 -12.908 1.00 95.69 91 ASP A C 1
ATOM 725 O O . ASP A 1 91 ? 27.360 5.818 -12.716 1.00 95.69 91 ASP A O 1
ATOM 729 N N . LEU A 1 92 ? 27.067 4.104 -14.134 1.00 95.50 92 LEU A N 1
ATOM 730 C CA . LEU A 1 92 ? 27.270 4.893 -15.349 1.00 95.50 92 LEU A CA 1
ATOM 731 C C . LEU A 1 92 ? 26.255 6.043 -15.468 1.00 95.50 92 LEU A C 1
ATOM 733 O O . LEU A 1 92 ? 26.606 7.145 -15.886 1.00 95.50 92 LEU A O 1
ATOM 737 N N . ILE A 1 93 ? 24.997 5.812 -15.081 1.00 95.62 93 ILE A N 1
ATOM 738 C CA . ILE A 1 93 ? 23.962 6.853 -15.094 1.00 95.62 93 ILE A CA 1
ATOM 739 C C . ILE A 1 93 ? 24.218 7.920 -14.022 1.00 95.62 93 ILE A C 1
ATOM 741 O O . ILE A 1 93 ? 23.984 9.097 -14.291 1.00 95.62 93 ILE A O 1
ATOM 745 N N . LEU A 1 94 ? 24.701 7.551 -12.832 1.00 94.31 94 LEU A N 1
ATOM 746 C CA . LEU A 1 94 ? 24.992 8.508 -11.755 1.00 94.31 94 LEU A CA 1
ATOM 747 C C . LEU A 1 94 ? 26.269 9.324 -11.989 1.00 94.31 94 LEU A C 1
ATOM 749 O O . LEU A 1 94 ? 26.369 10.439 -11.482 1.00 94.31 94 LEU A O 1
ATOM 753 N N . GLU A 1 95 ? 27.215 8.811 -12.773 1.00 91.88 95 GLU A N 1
ATOM 754 C CA . GLU A 1 95 ? 28.397 9.551 -13.239 1.00 91.88 95 GLU A CA 1
ATOM 755 C C . GLU A 1 95 ? 28.035 10.654 -14.251 1.00 91.88 95 GLU A C 1
ATOM 757 O O . GLU A 1 95 ? 28.747 11.653 -14.382 1.00 91.88 95 GLU A O 1
ATOM 762 N N . LYS A 1 96 ? 26.903 10.515 -14.954 1.00 91.44 96 LYS A N 1
ATOM 763 C CA . LYS A 1 96 ? 26.480 11.454 -15.997 1.00 91.44 96 LYS A CA 1
ATOM 764 C C . LYS A 1 96 ? 26.285 12.866 -15.418 1.00 91.44 96 LYS A C 1
ATOM 766 O O . LYS A 1 96 ? 25.441 13.039 -14.536 1.00 91.44 96 LYS A O 1
ATOM 771 N N . PRO A 1 97 ? 26.935 13.914 -15.967 1.00 88.25 97 PRO A N 1
ATOM 772 C CA . PRO A 1 97 ? 26.832 15.278 -15.435 1.00 88.25 97 PRO A CA 1
ATOM 773 C C . PRO A 1 97 ? 25.396 15.806 -15.318 1.00 88.25 97 PRO A C 1
ATOM 775 O O . PRO A 1 97 ? 25.057 16.462 -14.337 1.00 88.25 97 PRO A O 1
ATOM 778 N N . ALA A 1 98 ? 24.531 15.470 -16.282 1.00 86.81 98 ALA A N 1
ATOM 779 C CA . ALA A 1 98 ? 23.124 15.877 -16.286 1.00 86.81 98 ALA A CA 1
ATOM 780 C C . ALA A 1 98 ? 22.286 15.241 -15.159 1.00 86.81 98 ALA A C 1
ATOM 782 O O . ALA A 1 98 ? 21.248 15.785 -14.796 1.00 86.81 98 ALA A O 1
ATOM 783 N N . VAL A 1 99 ? 22.720 14.095 -14.624 1.00 87.31 99 VAL A N 1
ATOM 784 C CA . VAL A 1 99 ? 22.065 13.394 -13.507 1.00 87.31 99 VAL A CA 1
ATOM 785 C C . VAL A 1 99 ? 22.729 13.773 -12.187 1.00 87.31 99 VAL A C 1
ATOM 787 O O . VAL A 1 99 ? 22.044 14.103 -11.223 1.00 87.31 99 VAL A O 1
ATOM 790 N N . LYS A 1 100 ? 24.066 13.768 -12.156 1.00 88.50 100 LYS A N 1
ATOM 791 C CA . LYS A 1 100 ? 24.878 14.125 -10.991 1.00 88.50 100 LYS A CA 1
ATOM 792 C C . LYS A 1 100 ? 24.623 15.558 -10.531 1.00 88.50 100 LYS A C 1
ATOM 794 O O . LYS A 1 100 ? 24.451 15.798 -9.338 1.00 88.50 100 LYS A O 1
ATOM 799 N N . GLY A 1 101 ? 24.590 16.507 -11.469 1.00 88.19 101 GLY A N 1
ATOM 800 C CA . GLY A 1 101 ? 24.422 17.928 -11.177 1.00 88.19 101 GLY A CA 1
ATOM 801 C C . GLY A 1 101 ? 25.374 18.401 -10.073 1.00 88.19 101 GLY A C 1
ATOM 802 O O . GLY A 1 101 ? 26.580 18.178 -10.143 1.00 88.19 101 GLY A O 1
ATOM 803 N N . SER A 1 102 ? 24.812 19.025 -9.037 1.00 89.69 102 SER A N 1
ATOM 804 C CA . SER A 1 102 ? 25.527 19.493 -7.842 1.00 89.69 102 SER A CA 1
ATOM 805 C C . SER A 1 102 ? 25.327 18.589 -6.614 1.00 89.69 102 SER A C 1
ATOM 807 O O . SER A 1 102 ? 25.471 19.057 -5.486 1.00 89.69 102 SER A O 1
ATOM 809 N N . LEU A 1 103 ? 24.902 17.334 -6.802 1.00 93.25 103 LEU A N 1
ATOM 810 C CA . LEU A 1 103 ? 24.629 16.413 -5.696 1.00 93.25 103 LEU A CA 1
ATOM 811 C C . LEU A 1 103 ? 25.933 15.934 -5.045 1.00 93.25 103 LEU A C 1
ATOM 813 O O . LEU A 1 103 ? 26.899 15.600 -5.732 1.00 93.25 103 LEU A O 1
ATOM 817 N N . ASP A 1 104 ? 25.940 15.864 -3.712 1.00 93.31 104 ASP A N 1
ATOM 818 C CA . ASP A 1 104 ? 27.067 15.330 -2.946 1.00 93.31 104 ASP A CA 1
ATOM 819 C C . ASP A 1 104 ? 27.204 13.798 -3.073 1.00 93.31 104 ASP A C 1
ATOM 821 O O . ASP A 1 104 ? 26.261 13.078 -3.426 1.00 93.31 104 ASP A O 1
ATOM 825 N N . ALA A 1 105 ? 28.406 13.295 -2.772 1.00 92.19 105 ALA A N 1
ATOM 826 C CA . ALA A 1 105 ? 28.735 11.874 -2.876 1.00 92.19 105 ALA A CA 1
ATOM 827 C C . ALA A 1 105 ? 27.847 10.996 -1.977 1.00 92.19 105 ALA A C 1
ATOM 829 O O . ALA A 1 105 ? 27.420 9.920 -2.399 1.00 92.19 105 ALA A O 1
ATOM 830 N N . ASP A 1 106 ? 27.498 11.470 -0.778 1.00 92.62 106 ASP A N 1
ATOM 831 C CA . ASP A 1 106 ? 26.659 10.726 0.165 1.00 92.62 106 ASP A CA 1
ATOM 832 C C . ASP A 1 106 ? 25.229 10.545 -0.357 1.00 92.62 106 ASP A C 1
ATOM 834 O O . ASP A 1 106 ? 24.597 9.504 -0.167 1.00 92.62 106 ASP A O 1
ATOM 838 N N . THR A 1 107 ? 24.685 11.556 -1.026 1.00 92.00 107 THR A N 1
ATOM 839 C CA . THR A 1 107 ? 23.355 11.531 -1.631 1.00 92.00 107 THR A CA 1
ATOM 840 C C . THR A 1 107 ? 23.311 10.552 -2.791 1.00 92.00 107 THR A C 1
ATOM 842 O O . THR A 1 107 ? 22.383 9.738 -2.852 1.00 92.00 107 THR A O 1
ATOM 845 N N . LEU A 1 108 ? 24.330 10.568 -3.652 1.00 93.06 108 LEU A N 1
ATOM 846 C CA . LEU A 1 108 ? 24.474 9.614 -4.752 1.00 93.06 108 LEU A CA 1
ATOM 847 C C . LEU A 1 108 ? 24.640 8.183 -4.227 1.00 93.06 108 LEU A C 1
ATOM 849 O O . LEU A 1 108 ? 23.935 7.283 -4.684 1.00 93.06 108 LEU A O 1
ATOM 853 N N . ALA A 1 109 ? 25.478 7.976 -3.207 1.00 92.25 109 ALA A N 1
ATOM 854 C CA . ALA A 1 109 ? 25.680 6.673 -2.578 1.00 92.25 109 ALA A CA 1
ATOM 855 C C . ALA A 1 109 ? 24.383 6.129 -1.956 1.00 92.25 109 ALA A C 1
ATOM 857 O O . ALA A 1 109 ? 24.003 4.984 -2.212 1.00 92.25 109 ALA A O 1
ATOM 858 N N . ARG A 1 110 ? 23.636 6.961 -1.213 1.00 90.62 110 ARG A N 1
ATOM 859 C CA . ARG A 1 110 ? 22.325 6.581 -0.654 1.00 90.62 110 ARG A CA 1
ATOM 860 C C . ARG A 1 110 ? 21.303 6.253 -1.738 1.00 90.62 110 ARG A C 1
ATOM 862 O O . ARG A 1 110 ? 20.488 5.351 -1.547 1.00 90.62 110 ARG A O 1
ATOM 869 N N . PHE A 1 111 ? 21.290 6.996 -2.844 1.00 92.19 111 PHE A N 1
ATOM 870 C CA . PHE A 1 111 ? 20.396 6.716 -3.965 1.00 92.19 111 PHE A CA 1
ATOM 871 C C . PHE A 1 111 ? 20.755 5.392 -4.645 1.00 92.19 111 PHE A C 1
ATOM 873 O O . PHE A 1 111 ? 19.874 4.545 -4.804 1.00 92.19 111 PHE A O 1
ATOM 880 N N . LYS A 1 112 ? 22.040 5.181 -4.965 1.00 93.44 112 LYS A N 1
ATOM 881 C CA . LYS A 1 112 ? 22.555 3.927 -5.529 1.00 93.44 112 LYS A CA 1
ATOM 882 C C . LYS A 1 112 ? 22.157 2.746 -4.655 1.00 93.44 112 LYS A C 1
ATOM 884 O O . LYS A 1 112 ? 21.505 1.827 -5.138 1.00 93.44 112 LYS A O 1
ATOM 889 N N . GLN A 1 113 ? 22.472 2.804 -3.361 1.00 91.56 113 GLN A N 1
ATOM 890 C CA . GLN A 1 113 ? 22.135 1.745 -2.412 1.00 91.56 113 GLN A CA 1
ATOM 891 C C . GLN A 1 113 ? 20.637 1.409 -2.455 1.00 91.56 113 GLN A C 1
ATOM 893 O O . GLN A 1 113 ? 20.269 0.246 -2.575 1.00 91.56 113 GLN A O 1
ATOM 898 N N . ARG A 1 114 ? 19.764 2.423 -2.442 1.00 89.50 114 ARG A N 1
ATOM 899 C CA . ARG A 1 114 ? 18.305 2.230 -2.512 1.00 89.50 114 ARG A CA 1
ATOM 900 C C . ARG A 1 114 ? 17.838 1.588 -3.813 1.00 89.50 114 ARG A C 1
ATOM 902 O O . ARG A 1 114 ? 16.937 0.752 -3.776 1.00 89.50 114 ARG A O 1
ATOM 909 N N . ALA A 1 115 ? 18.402 1.993 -4.948 1.00 92.69 115 ALA A N 1
ATOM 910 C CA . ALA A 1 115 ? 18.062 1.417 -6.246 1.00 92.69 115 ALA A CA 1
ATOM 911 C C . ALA A 1 115 ? 18.462 -0.067 -6.307 1.00 92.69 115 ALA A C 1
ATOM 913 O O . ALA A 1 115 ? 17.655 -0.905 -6.707 1.00 92.69 115 ALA A O 1
ATOM 914 N N . LEU A 1 116 ? 19.666 -0.401 -5.827 1.00 92.81 116 LEU A N 1
ATOM 915 C CA . LEU A 1 116 ? 20.169 -1.777 -5.786 1.00 92.81 116 LEU A CA 1
ATOM 916 C C . LEU A 1 116 ? 19.379 -2.661 -4.815 1.00 92.81 116 LEU A C 1
ATOM 918 O O . LEU A 1 116 ? 18.971 -3.758 -5.186 1.00 92.81 116 LEU A O 1
ATOM 922 N N . GLU A 1 117 ? 19.097 -2.175 -3.604 1.00 89.25 117 GLU A N 1
ATOM 923 C CA . GLU A 1 117 ? 18.255 -2.888 -2.634 1.00 89.25 117 GLU A CA 1
ATOM 924 C C . GLU A 1 117 ? 16.850 -3.138 -3.193 1.00 89.25 117 GLU A C 1
ATOM 926 O O . GLU A 1 117 ? 16.316 -4.237 -3.074 1.00 89.25 117 GLU A O 1
ATOM 931 N N . SER A 1 118 ? 16.244 -2.136 -3.839 1.00 89.62 118 SER A N 1
ATOM 932 C CA . SER A 1 118 ? 14.920 -2.286 -4.445 1.00 89.62 118 SER A CA 1
ATOM 933 C C . SER A 1 118 ? 14.918 -3.317 -5.571 1.00 89.62 118 SER A C 1
ATOM 935 O O . SER A 1 118 ? 13.952 -4.074 -5.691 1.00 89.62 118 SER A O 1
ATOM 937 N N . HIS A 1 119 ? 15.959 -3.340 -6.405 1.00 92.38 119 HIS A N 1
ATOM 938 C CA . HIS A 1 119 ? 16.118 -4.331 -7.470 1.00 92.38 119 HIS A CA 1
ATOM 939 C C . HIS A 1 119 ? 16.247 -5.743 -6.894 1.00 92.38 119 HIS A C 1
ATOM 941 O O . HIS A 1 119 ? 15.460 -6.620 -7.255 1.00 92.38 119 HIS A O 1
ATOM 947 N N . ALA A 1 120 ? 17.134 -5.929 -5.913 1.00 90.00 120 ALA A N 1
ATOM 948 C CA . ALA A 1 120 ? 17.346 -7.210 -5.247 1.00 90.00 120 ALA A CA 1
ATOM 949 C C . ALA A 1 120 ? 16.076 -7.724 -4.545 1.00 90.00 120 ALA A C 1
ATOM 951 O O . ALA A 1 120 ? 15.684 -8.872 -4.750 1.00 90.00 120 ALA A O 1
ATOM 952 N N . HIS A 1 121 ? 15.384 -6.878 -3.773 1.00 86.81 121 HIS A N 1
ATOM 953 C CA . HIS A 1 121 ? 14.147 -7.263 -3.084 1.00 86.81 121 HIS A CA 1
ATOM 954 C C . HIS A 1 121 ? 13.012 -7.611 -4.053 1.00 86.81 121 HIS A C 1
ATOM 956 O O . HIS A 1 121 ? 12.248 -8.538 -3.791 1.00 86.81 121 HIS A O 1
ATOM 962 N N . THR A 1 122 ? 12.902 -6.890 -5.175 1.00 89.44 122 THR A N 1
ATOM 963 C CA . THR A 1 122 ? 11.893 -7.179 -6.206 1.00 89.44 122 THR A CA 1
ATOM 964 C C . THR A 1 122 ? 12.108 -8.578 -6.768 1.00 89.44 122 THR A C 1
ATOM 966 O O . THR A 1 122 ? 11.177 -9.380 -6.806 1.00 89.44 122 THR A O 1
ATOM 969 N N . TRP A 1 123 ? 13.347 -8.907 -7.133 1.00 90.31 123 TRP A N 1
ATOM 970 C CA . TRP A 1 123 ? 13.670 -10.227 -7.659 1.00 90.31 123 TRP A CA 1
ATOM 971 C C . TRP A 1 123 ? 13.557 -11.338 -6.619 1.00 90.31 123 TRP A C 1
ATOM 973 O O . TRP A 1 123 ? 13.022 -12.393 -6.940 1.00 90.31 123 TRP A O 1
ATOM 983 N N . GLN A 1 124 ? 13.929 -11.084 -5.364 1.00 88.44 124 GLN A N 1
ATOM 984 C CA . GLN A 1 124 ? 13.691 -12.023 -4.268 1.00 88.44 124 GLN A CA 1
ATOM 985 C C . GLN A 1 124 ? 12.193 -12.331 -4.093 1.00 88.44 124 GLN A C 1
ATOM 987 O O . GLN A 1 124 ? 11.813 -13.490 -3.924 1.00 88.44 124 GLN A O 1
ATOM 992 N N . ALA A 1 125 ? 11.332 -11.310 -4.142 1.00 87.69 125 ALA A N 1
ATOM 993 C CA . ALA A 1 125 ? 9.887 -11.490 -4.049 1.00 87.69 125 ALA A CA 1
ATOM 994 C C . ALA A 1 125 ? 9.330 -12.272 -5.246 1.00 87.69 125 ALA A C 1
ATOM 996 O O . ALA A 1 125 ? 8.559 -13.210 -5.055 1.00 87.69 125 ALA A O 1
ATOM 997 N N . ILE A 1 126 ? 9.750 -11.926 -6.467 1.00 89.44 126 ILE A N 1
ATOM 998 C CA . ILE A 1 126 ? 9.375 -12.649 -7.690 1.00 89.44 126 ILE A CA 1
ATOM 999 C C . ILE A 1 126 ? 9.780 -14.121 -7.573 1.00 89.44 126 ILE A C 1
ATOM 1001 O O . ILE A 1 126 ? 8.947 -15.004 -7.775 1.00 89.44 126 ILE A O 1
ATOM 1005 N N . ASP A 1 127 ? 11.019 -14.393 -7.167 1.00 88.38 127 ASP A N 1
ATOM 1006 C CA . ASP A 1 127 ? 11.540 -15.751 -7.051 1.00 88.38 127 ASP A CA 1
ATOM 1007 C C . ASP A 1 127 ? 10.790 -16.587 -6.021 1.00 88.38 127 ASP A C 1
ATOM 1009 O O . ASP A 1 127 ? 10.657 -17.785 -6.225 1.00 88.38 127 ASP A O 1
ATOM 1013 N N . LEU A 1 128 ? 10.255 -15.985 -4.956 1.00 88.62 128 LEU A N 1
ATOM 1014 C CA . LEU A 1 128 ? 9.459 -16.690 -3.947 1.00 88.62 128 LEU A CA 1
ATOM 1015 C C . LEU A 1 128 ? 7.972 -16.819 -4.323 1.00 88.62 128 LEU A C 1
ATOM 1017 O O . LEU A 1 128 ? 7.260 -17.678 -3.797 1.00 88.62 128 LEU A O 1
ATOM 1021 N N . ARG A 1 129 ? 7.476 -16.009 -5.263 1.00 89.12 129 ARG A N 1
ATOM 1022 C CA . ARG A 1 129 ? 6.066 -15.977 -5.684 1.00 89.12 129 ARG A CA 1
ATOM 1023 C C . ARG A 1 129 ? 5.795 -16.869 -6.896 1.00 89.12 129 ARG A C 1
ATOM 1025 O O . ARG A 1 129 ? 5.123 -16.467 -7.838 1.00 89.12 129 ARG A O 1
ATOM 1032 N N . HIS A 1 130 ? 6.206 -18.136 -6.822 1.00 87.06 130 HIS A N 1
ATOM 1033 C CA . HIS A 1 130 ? 6.063 -19.137 -7.896 1.00 87.06 130 HIS A CA 1
ATOM 1034 C C . HIS A 1 130 ? 4.651 -19.282 -8.490 1.00 87.06 130 HIS A C 1
ATOM 1036 O O . HIS A 1 130 ? 4.502 -19.638 -9.653 1.00 87.06 130 HIS A O 1
ATOM 1042 N N . ARG A 1 131 ? 3.608 -19.010 -7.695 1.00 87.88 131 ARG A N 1
ATOM 1043 C CA . ARG A 1 131 ? 2.196 -19.100 -8.109 1.00 87.88 131 ARG A CA 1
ATOM 1044 C C . ARG A 1 131 ? 1.621 -17.784 -8.635 1.00 87.88 131 ARG A C 1
ATOM 1046 O O . ARG A 1 131 ? 0.422 -17.703 -8.866 1.00 87.88 131 ARG A O 1
ATOM 1053 N N . TRP A 1 132 ? 2.441 -16.746 -8.806 1.00 93.56 132 TRP A N 1
ATOM 1054 C CA . TRP A 1 132 ? 1.966 -15.457 -9.311 1.00 93.56 132 TRP A CA 1
ATOM 1055 C C . TRP A 1 132 ? 1.374 -15.581 -10.719 1.00 93.56 132 TRP A C 1
ATOM 1057 O O . TRP A 1 132 ? 0.346 -14.977 -10.998 1.00 93.56 132 TRP A O 1
ATOM 1067 N N . ALA A 1 133 ? 1.962 -16.420 -11.577 1.00 91.81 133 ALA A N 1
ATOM 1068 C CA . ALA A 1 133 ? 1.446 -16.668 -12.922 1.00 91.81 133 ALA A CA 1
ATOM 1069 C C . ALA A 1 133 ? 0.008 -17.227 -12.921 1.00 91.81 133 ALA A C 1
ATOM 1071 O O . ALA A 1 133 ? -0.779 -16.848 -13.785 1.00 91.81 133 ALA A O 1
ATOM 1072 N N . ASN A 1 134 ? -0.355 -18.039 -11.921 1.00 93.62 134 ASN A N 1
ATOM 1073 C CA . ASN A 1 134 ? -1.686 -18.644 -11.786 1.00 93.62 134 ASN A CA 1
ATOM 1074 C C . ASN A 1 134 ? -2.780 -17.605 -11.487 1.00 93.62 134 ASN A C 1
ATOM 1076 O O . ASN A 1 134 ? -3.959 -17.859 -11.712 1.00 93.62 134 ASN A O 1
ATOM 1080 N N . LEU A 1 135 ? -2.412 -16.403 -11.023 1.00 94.75 135 LEU A N 1
ATOM 1081 C CA . LEU A 1 135 ? -3.357 -15.295 -10.824 1.00 94.75 135 LEU A CA 1
ATOM 1082 C C . LEU A 1 135 ? -4.017 -14.844 -12.144 1.00 94.75 135 LEU A C 1
ATOM 1084 O O . LEU A 1 135 ? -4.991 -14.092 -12.141 1.00 94.75 135 LEU A O 1
ATOM 1088 N N . ARG A 1 136 ? -3.495 -15.284 -13.295 1.00 94.44 136 ARG A N 1
ATOM 1089 C CA . ARG A 1 136 ? -4.093 -15.051 -14.615 1.00 94.44 136 ARG A CA 1
ATOM 1090 C C . ARG A 1 136 ? -5.268 -15.970 -14.921 1.00 94.44 136 ARG A C 1
ATOM 1092 O O . ARG A 1 136 ? -6.056 -15.639 -15.807 1.00 94.44 136 ARG A O 1
ATOM 1099 N N . ASP A 1 137 ? -5.401 -17.088 -14.222 1.00 92.69 137 ASP A N 1
ATOM 1100 C CA . ASP A 1 137 ? -6.339 -18.138 -14.615 1.00 92.69 137 ASP A CA 1
ATOM 1101 C C . ASP A 1 137 ? -7.770 -17.786 -14.191 1.00 92.69 137 ASP A C 1
ATOM 1103 O O . ASP A 1 137 ? -8.731 -18.043 -14.917 1.00 92.69 137 ASP A O 1
ATOM 1107 N N . THR A 1 138 ? -7.923 -17.103 -13.054 1.00 92.50 138 THR A N 1
ATOM 1108 C CA . THR A 1 138 ? -9.224 -16.782 -12.456 1.00 92.50 138 THR A CA 1
ATOM 1109 C C . THR A 1 138 ? -9.406 -15.283 -12.190 1.00 92.50 138 THR A C 1
ATOM 1111 O O . THR A 1 138 ? -8.443 -14.510 -12.165 1.00 92.50 138 THR A O 1
ATOM 1114 N N . PRO A 1 139 ? -10.658 -14.806 -12.037 1.00 93.75 139 PRO A N 1
ATOM 1115 C CA . PRO A 1 139 ? -10.931 -13.509 -11.424 1.00 93.75 139 PRO A CA 1
ATOM 1116 C C . PRO A 1 139 ? -10.295 -13.419 -10.035 1.00 93.75 139 PRO A C 1
ATOM 1118 O O . PRO A 1 139 ? -10.354 -14.379 -9.275 1.00 93.75 139 PRO A O 1
ATOM 1121 N N . LEU A 1 140 ? -9.711 -12.263 -9.722 1.00 95.25 140 LEU A N 1
ATOM 1122 C CA . LEU A 1 140 ? -9.051 -12.024 -8.442 1.00 95.25 140 LEU A CA 1
ATOM 1123 C C . LEU A 1 140 ? -10.021 -11.424 -7.433 1.00 95.25 140 LEU A C 1
ATOM 1125 O O . LEU A 1 140 ? -10.819 -10.550 -7.780 1.00 95.25 140 LEU A O 1
ATOM 1129 N N . THR A 1 141 ? -9.874 -11.803 -6.175 1.00 96.31 141 THR A N 1
ATOM 1130 C CA . THR A 1 141 ? -10.469 -11.106 -5.030 1.00 96.31 141 THR A CA 1
ATOM 1131 C C . THR A 1 141 ? -9.724 -9.799 -4.724 1.00 96.31 141 THR A C 1
ATOM 1133 O O . THR A 1 141 ? -8.660 -9.502 -5.287 1.00 96.31 141 THR A O 1
ATOM 1136 N N . PHE A 1 142 ? -10.265 -8.991 -3.807 1.00 96.38 142 PHE A N 1
ATOM 1137 C CA . PHE A 1 142 ? -9.573 -7.797 -3.305 1.00 96.38 142 PHE A CA 1
ATOM 1138 C C . PHE A 1 142 ? -8.232 -8.137 -2.644 1.00 96.38 142 PHE A C 1
ATOM 1140 O O . PHE A 1 142 ? -7.218 -7.505 -2.946 1.00 96.38 142 PHE A O 1
ATOM 1147 N N . ALA A 1 143 ? -8.220 -9.177 -1.807 1.00 95.56 143 ALA A N 1
ATOM 1148 C CA . ALA A 1 143 ? -7.033 -9.671 -1.117 1.00 95.56 143 ALA A CA 1
ATOM 1149 C C . ALA A 1 143 ? -5.908 -10.047 -2.091 1.00 95.56 143 ALA A C 1
ATOM 1151 O O . ALA A 1 143 ? -4.776 -9.573 -1.966 1.00 95.56 143 ALA A O 1
ATOM 1152 N N . GLU A 1 144 ? -6.231 -10.862 -3.098 1.00 96.38 144 GLU A N 1
ATOM 1153 C CA . GLU A 1 144 ? -5.257 -11.322 -4.089 1.00 96.38 144 GLU A CA 1
ATOM 1154 C C . GLU A 1 144 ? -4.696 -10.158 -4.901 1.00 96.38 144 GLU A C 1
ATOM 1156 O O . GLU A 1 144 ? -3.485 -10.077 -5.106 1.00 96.38 144 GLU A O 1
ATOM 1161 N N . ALA A 1 145 ? -5.552 -9.224 -5.327 1.00 96.44 145 ALA A N 1
ATOM 1162 C CA . ALA A 1 145 ? -5.113 -8.057 -6.077 1.00 96.44 145 ALA A CA 1
ATOM 1163 C C . ALA A 1 145 ? -4.196 -7.146 -5.246 1.00 96.44 145 ALA A C 1
ATOM 1165 O O . ALA A 1 145 ? -3.184 -6.676 -5.766 1.00 96.44 145 ALA A O 1
ATOM 1166 N N . GLU A 1 146 ? -4.491 -6.911 -3.967 1.00 96.31 146 GLU A N 1
ATOM 1167 C CA . GLU A 1 146 ? -3.650 -6.080 -3.093 1.00 96.31 146 GLU A CA 1
ATOM 1168 C C . GLU A 1 146 ? -2.248 -6.674 -2.858 1.00 96.31 146 GLU A C 1
ATOM 1170 O O . GLU A 1 146 ? -1.282 -5.924 -2.712 1.00 96.31 146 GLU A O 1
ATOM 1175 N N . GLN A 1 147 ? -2.108 -8.004 -2.900 1.00 95.38 147 GLN A N 1
ATOM 1176 C CA . GLN A 1 147 ? -0.826 -8.712 -2.754 1.00 95.38 147 GLN A CA 1
ATOM 1177 C C . GLN A 1 147 ? -0.221 -9.186 -4.084 1.00 95.38 147 GLN A C 1
ATOM 1179 O O . GLN A 1 147 ? 0.802 -9.878 -4.105 1.00 95.38 147 GLN A O 1
ATOM 1184 N N . ALA A 1 148 ? -0.829 -8.841 -5.219 1.00 95.69 148 ALA A N 1
ATOM 1185 C CA . ALA A 1 148 ? -0.314 -9.196 -6.537 1.00 95.69 148 ALA A CA 1
ATOM 1186 C C . ALA A 1 148 ? 0.763 -8.224 -7.040 1.00 95.69 148 ALA A C 1
ATOM 1188 O O . ALA A 1 148 ? 1.457 -8.548 -7.998 1.00 95.69 148 ALA A O 1
ATOM 1189 N N . LEU A 1 149 ? 0.928 -7.039 -6.448 1.00 94.31 149 LEU A N 1
ATOM 1190 C CA . LEU A 1 149 ? 1.914 -6.059 -6.909 1.00 94.31 149 LEU A CA 1
ATOM 1191 C C . LEU A 1 149 ? 3.343 -6.471 -6.512 1.00 94.31 149 LEU A C 1
ATOM 1193 O O . LEU A 1 149 ? 3.721 -6.312 -5.354 1.00 94.31 149 LEU A O 1
ATOM 1197 N N . LEU A 1 150 ? 4.142 -6.945 -7.475 1.00 91.94 150 LEU A N 1
ATOM 1198 C CA . LEU A 1 150 ? 5.548 -7.347 -7.272 1.00 91.94 150 LEU A CA 1
ATOM 1199 C C . LEU A 1 150 ? 6.555 -6.374 -7.889 1.00 91.94 150 LEU A C 1
ATOM 1201 O O . LEU A 1 150 ? 7.679 -6.257 -7.407 1.00 91.94 150 LEU A O 1
ATOM 1205 N N . VAL A 1 151 ? 6.149 -5.610 -8.902 1.00 90.56 151 VAL A N 1
ATOM 1206 C CA . VAL A 1 151 ? 7.019 -4.603 -9.535 1.00 90.56 151 VAL A CA 1
ATOM 1207 C C . VAL A 1 151 ? 6.952 -3.254 -8.813 1.00 90.56 151 VAL A C 1
ATOM 1209 O O . VAL A 1 151 ? 7.944 -2.537 -8.700 1.00 90.56 151 VAL A O 1
ATOM 1212 N N . GLY A 1 152 ? 5.782 -2.911 -8.268 1.00 87.25 152 GLY A N 1
ATOM 1213 C CA . GLY A 1 152 ? 5.554 -1.645 -7.578 1.00 87.25 152 GLY A CA 1
ATOM 1214 C C . GLY A 1 152 ? 5.267 -0.465 -8.493 1.00 87.25 152 GLY A C 1
ATOM 1215 O O . GLY A 1 152 ? 4.542 -0.578 -9.476 1.00 87.25 152 GLY A O 1
ATOM 1216 N N . HIS A 1 153 ? 5.796 0.704 -8.130 1.00 89.62 153 HIS A N 1
ATOM 1217 C CA . HIS A 1 153 ? 5.572 1.929 -8.888 1.00 89.62 153 HIS A CA 1
ATOM 1218 C C . HIS A 1 153 ? 6.424 1.935 -10.167 1.00 89.62 153 HIS A C 1
ATOM 1220 O O . HIS A 1 153 ? 7.639 2.093 -10.095 1.00 89.62 153 HIS A O 1
ATOM 1226 N N . ALA A 1 154 ? 5.771 1.840 -11.330 1.00 92.88 154 ALA A N 1
ATOM 1227 C CA . ALA A 1 154 ? 6.412 1.679 -12.644 1.00 92.88 154 ALA A CA 1
ATOM 1228 C C . ALA A 1 154 ? 7.375 2.813 -13.063 1.00 92.88 154 ALA A C 1
ATOM 1230 O O . ALA A 1 154 ? 8.175 2.637 -13.975 1.00 92.88 154 ALA A O 1
ATOM 1231 N N . PHE A 1 155 ? 7.290 3.975 -12.408 1.00 94.75 155 PHE A N 1
ATOM 1232 C CA . PHE A 1 155 ? 8.159 5.141 -12.634 1.00 94.75 155 PHE A CA 1
ATOM 1233 C C . PHE A 1 155 ? 8.848 5.589 -11.347 1.00 94.75 155 PHE A C 1
ATOM 1235 O O . PHE A 1 155 ? 8.809 6.762 -10.994 1.00 94.75 155 PHE A O 1
ATOM 1242 N N . HIS A 1 156 ? 9.363 4.650 -10.557 1.00 91.50 156 HIS A N 1
ATOM 1243 C CA . HIS A 1 156 ? 10.150 4.988 -9.376 1.00 91.50 156 HIS A CA 1
ATOM 1244 C C . HIS A 1 156 ? 11.440 4.159 -9.356 1.00 91.50 156 HIS A C 1
ATOM 1246 O O . HIS A 1 156 ? 11.358 2.936 -9.470 1.00 91.50 156 HIS A O 1
ATOM 1252 N N . PRO A 1 157 ? 12.618 4.779 -9.161 1.00 88.38 157 PRO A N 1
ATOM 1253 C CA . PRO A 1 157 ? 13.902 4.076 -9.226 1.00 88.38 157 PRO A CA 1
ATOM 1254 C C . PRO A 1 157 ? 14.147 3.128 -8.041 1.00 88.38 157 PRO A C 1
ATOM 1256 O O . PRO A 1 157 ? 14.979 2.233 -8.131 1.00 88.38 157 PRO A O 1
ATOM 1259 N N . ALA A 1 158 ? 13.430 3.315 -6.927 1.00 83.06 158 ALA A N 1
ATOM 1260 C CA . ALA A 1 158 ? 13.517 2.462 -5.737 1.00 83.06 158 ALA A CA 1
ATOM 1261 C C . ALA A 1 158 ? 12.144 2.280 -5.057 1.00 83.06 158 ALA A C 1
ATOM 1263 O O . ALA A 1 158 ? 11.733 3.109 -4.243 1.00 83.06 158 ALA A O 1
ATOM 1264 N N . ARG A 1 159 ? 11.385 1.243 -5.430 1.00 66.94 159 ARG A N 1
ATOM 1265 C CA . ARG A 1 159 ? 10.012 0.979 -4.952 1.00 66.94 159 ARG A CA 1
ATOM 1266 C C . ARG A 1 159 ? 9.921 0.921 -3.424 1.00 66.94 159 ARG A C 1
ATOM 1268 O O . ARG A 1 159 ? 9.046 1.552 -2.829 1.00 66.94 159 ARG A O 1
ATOM 1275 N N . SER A 1 160 ? 10.779 0.121 -2.800 1.00 57.53 160 SER A N 1
ATOM 1276 C CA . SER A 1 160 ? 10.691 -0.216 -1.380 1.00 57.53 160 SER A CA 1
ATOM 1277 C C . SER A 1 160 ? 12.070 -0.130 -0.747 1.00 57.53 160 SER A C 1
ATOM 1279 O O . SER A 1 160 ? 13.015 -0.745 -1.232 1.00 57.53 160 SER A O 1
ATOM 1281 N N . HIS A 1 161 ? 12.183 0.653 0.323 1.00 50.84 161 HIS A N 1
ATOM 1282 C CA . HIS A 1 161 ? 13.414 0.777 1.090 1.00 50.84 161 HIS A CA 1
ATOM 1283 C C . HIS A 1 161 ? 13.119 0.508 2.558 1.00 50.84 161 HIS A C 1
ATOM 1285 O O . HIS A 1 161 ? 12.776 1.397 3.333 1.00 50.84 161 HIS A O 1
ATOM 1291 N N . THR A 1 162 ? 13.290 -0.745 2.946 1.00 54.91 162 THR A N 1
ATOM 1292 C CA . THR A 1 162 ? 13.121 -1.228 4.313 1.00 54.91 162 THR A CA 1
ATOM 1293 C C . THR A 1 162 ? 14.380 -1.045 5.168 1.00 54.91 162 THR A C 1
ATOM 1295 O O . THR A 1 162 ? 14.582 -1.811 6.099 1.00 54.91 162 THR A O 1
ATOM 1298 N N . SER A 1 163 ? 15.228 -0.035 4.923 1.00 43.62 163 SER A N 1
ATOM 1299 C CA . SER A 1 163 ? 16.511 0.129 5.650 1.00 43.62 163 SER A CA 1
ATOM 1300 C C . SER A 1 163 ? 16.408 0.296 7.163 1.00 43.62 163 SER A C 1
ATOM 1302 O O . SER A 1 163 ? 17.405 0.147 7.859 1.00 43.62 163 SER A O 1
ATOM 1304 N N . ARG A 1 164 ? 15.218 0.594 7.698 1.00 47.22 164 ARG A N 1
ATOM 1305 C CA . ARG A 1 164 ? 14.971 0.625 9.150 1.00 47.22 164 ARG A CA 1
ATOM 1306 C C . ARG A 1 164 ? 14.525 -0.722 9.734 1.00 47.22 164 ARG A C 1
ATOM 1308 O O . ARG A 1 164 ? 14.327 -0.813 10.939 1.00 47.22 164 ARG A O 1
ATOM 1315 N N . LEU A 1 165 ? 14.371 -1.764 8.917 1.00 50.75 165 LEU A N 1
ATOM 1316 C CA . LEU A 1 165 ? 14.094 -3.124 9.377 1.00 50.75 165 LEU A CA 1
ATOM 1317 C C . LEU A 1 165 ? 15.433 -3.833 9.638 1.00 50.75 165 LEU A C 1
ATOM 1319 O O . LEU A 1 165 ? 15.957 -4.532 8.782 1.00 50.75 165 LEU A O 1
ATOM 1323 N N . THR A 1 166 ? 16.009 -3.645 10.824 1.00 37.78 166 THR A N 1
ATOM 1324 C CA . THR A 1 166 ? 17.321 -4.197 11.229 1.00 37.78 166 THR A CA 1
ATOM 1325 C C . THR A 1 166 ? 17.330 -5.711 11.516 1.00 37.78 166 THR A C 1
ATOM 1327 O O . THR A 1 166 ? 18.287 -6.228 12.084 1.00 37.78 166 THR A O 1
ATOM 1330 N N . LYS A 1 167 ? 16.282 -6.459 11.149 1.00 42.25 167 LYS A N 1
ATOM 1331 C CA . LYS A 1 167 ? 16.117 -7.899 11.444 1.00 42.25 167 LYS A CA 1
ATOM 1332 C C . LYS A 1 167 ? 15.378 -8.598 10.296 1.00 42.25 167 LYS A C 1
ATOM 1334 O O . LYS A 1 167 ? 14.656 -7.899 9.599 1.00 42.25 167 LYS A O 1
ATOM 1339 N N . PRO A 1 168 ? 15.442 -9.939 10.129 1.00 45.12 168 PRO A N 1
ATOM 1340 C CA . PRO A 1 168 ? 14.806 -10.703 9.033 1.00 45.12 168 PRO A CA 1
ATOM 1341 C C . PRO A 1 168 ? 13.255 -10.713 9.007 1.00 45.12 168 PRO A C 1
ATOM 1343 O O . PRO A 1 168 ? 12.644 -11.505 8.296 1.00 45.12 168 PRO A O 1
ATOM 1346 N N . LYS A 1 169 ? 12.592 -9.789 9.715 1.00 55.53 169 LYS A N 1
ATOM 1347 C CA . LYS A 1 169 ? 11.132 -9.596 9.736 1.00 55.53 169 LYS A CA 1
ATOM 1348 C C . LYS A 1 169 ? 10.465 -8.971 8.477 1.00 55.53 169 LYS A C 1
ATOM 1350 O O . LYS A 1 169 ? 9.235 -8.982 8.468 1.00 55.53 169 LYS A O 1
ATOM 1355 N N . PRO A 1 170 ? 11.137 -8.451 7.4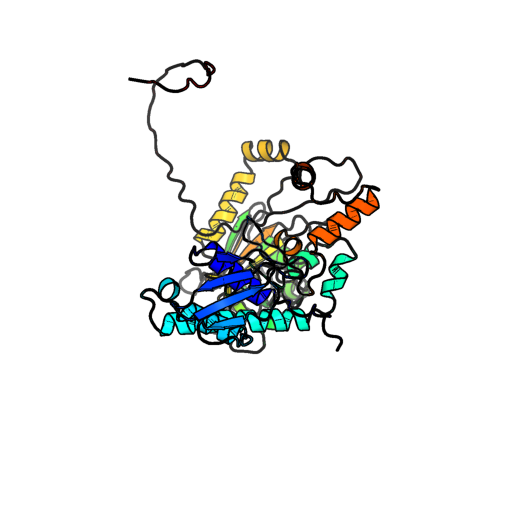13 1.00 59.56 170 PRO A N 1
ATOM 1356 C CA . PRO A 1 170 ? 10.448 -7.787 6.302 1.00 59.56 170 PRO A CA 1
ATOM 1357 C C . PRO A 1 170 ? 9.467 -8.698 5.575 1.00 59.56 170 PRO A C 1
ATOM 1359 O O . PRO A 1 170 ? 8.409 -8.237 5.164 1.00 59.56 170 PRO A O 1
ATOM 1362 N N . ALA A 1 171 ? 9.794 -9.988 5.439 1.00 64.94 171 ALA A N 1
ATOM 1363 C CA . ALA A 1 171 ? 8.967 -10.911 4.672 1.00 64.94 171 ALA A CA 1
ATOM 1364 C C . ALA A 1 171 ? 7.598 -11.169 5.322 1.00 64.94 171 ALA A C 1
ATOM 1366 O O . ALA A 1 171 ? 6.598 -11.281 4.620 1.00 64.94 171 ALA A O 1
ATOM 1367 N N . ALA A 1 172 ? 7.537 -11.196 6.657 1.00 74.38 172 ALA A N 1
ATOM 1368 C CA . ALA A 1 172 ? 6.310 -11.496 7.393 1.00 74.38 172 ALA A CA 1
ATOM 1369 C C . ALA A 1 172 ? 5.269 -10.366 7.319 1.00 74.38 172 ALA A C 1
ATOM 1371 O O . ALA A 1 172 ? 4.075 -10.623 7.435 1.00 74.38 172 ALA A O 1
ATOM 1372 N N . ILE A 1 173 ? 5.695 -9.122 7.082 1.00 75.31 173 ILE A N 1
ATOM 1373 C CA . ILE A 1 173 ? 4.824 -7.934 7.151 1.00 75.31 173 ILE A CA 1
ATOM 1374 C C . ILE A 1 173 ? 4.636 -7.221 5.802 1.00 75.31 173 ILE A C 1
ATOM 1376 O O . ILE A 1 173 ? 4.098 -6.115 5.753 1.00 75.31 173 ILE A O 1
ATOM 1380 N N . CYS A 1 174 ? 5.097 -7.824 4.703 1.00 81.75 174 CYS A N 1
ATOM 1381 C CA . CYS A 1 174 ? 5.128 -7.197 3.384 1.00 81.75 174 CYS A CA 1
ATOM 1382 C C . CYS A 1 174 ? 4.156 -7.881 2.400 1.00 81.75 174 CYS A C 1
ATOM 1384 O O . CYS A 1 174 ? 4.166 -9.111 2.296 1.00 81.75 174 CYS A O 1
ATOM 1386 N N . PRO A 1 175 ? 3.357 -7.114 1.625 1.00 87.50 175 PRO A N 1
ATOM 1387 C CA . PRO A 1 175 ? 2.406 -7.676 0.657 1.00 87.50 175 PRO A CA 1
ATOM 1388 C C . PRO A 1 175 ? 3.075 -8.537 -0.423 1.00 87.50 175 PRO A C 1
ATOM 1390 O O . PRO A 1 175 ? 2.457 -9.459 -0.953 1.00 87.50 175 PRO A O 1
ATOM 1393 N N . ASP A 1 176 ? 4.344 -8.268 -0.734 1.00 86.31 176 ASP A N 1
ATOM 1394 C CA . ASP A 1 176 ? 5.117 -8.950 -1.770 1.00 86.31 176 ASP A CA 1
ATOM 1395 C C . ASP A 1 176 ? 5.213 -10.472 -1.550 1.00 86.31 176 ASP A C 1
ATOM 1397 O O . ASP A 1 176 ? 5.239 -11.236 -2.516 1.00 86.31 176 ASP A O 1
ATOM 1401 N N . PHE A 1 177 ? 5.151 -10.938 -0.299 1.00 86.06 177 PHE A N 1
ATOM 1402 C CA . PHE A 1 177 ? 5.215 -12.364 0.051 1.00 86.06 177 PHE A CA 1
ATOM 1403 C C . PHE A 1 177 ? 3.845 -13.000 0.306 1.00 86.06 177 PHE A C 1
ATOM 1405 O O . PHE A 1 177 ? 3.782 -14.126 0.790 1.00 86.06 177 PHE A O 1
ATOM 1412 N N . ALA A 1 178 ? 2.755 -12.299 -0.031 1.00 88.81 178 ALA A N 1
ATOM 1413 C CA . ALA A 1 178 ? 1.388 -12.716 0.278 1.00 88.81 178 ALA A CA 1
ATOM 1414 C C . ALA A 1 178 ? 1.199 -13.063 1.769 1.00 88.81 178 ALA A C 1
ATOM 1416 O O . ALA A 1 178 ? 0.564 -14.058 2.123 1.00 88.81 178 ALA A O 1
ATOM 1417 N N . SER A 1 179 ? 1.825 -12.270 2.646 1.00 90.38 179 SER A N 1
ATOM 1418 C CA . SER A 1 179 ? 1.854 -12.562 4.073 1.00 90.38 179 SER A CA 1
ATOM 1419 C C . SER A 1 179 ? 0.503 -12.300 4.735 1.00 90.38 179 SER A C 1
ATOM 1421 O O . SER A 1 179 ? -0.306 -11.494 4.266 1.00 90.38 179 SER A O 1
ATOM 1423 N N . ARG A 1 180 ? 0.266 -12.990 5.846 1.00 94.56 180 ARG A N 1
ATOM 1424 C CA . ARG A 1 180 ? -0.820 -12.706 6.778 1.00 94.56 180 ARG A CA 1
ATOM 1425 C C . ARG A 1 180 ? -0.286 -12.835 8.197 1.00 94.56 180 ARG A C 1
ATOM 1427 O O . ARG A 1 180 ? 0.590 -13.664 8.434 1.00 94.56 180 ARG A O 1
ATOM 1434 N N . PHE A 1 181 ? -0.775 -11.998 9.099 1.00 95.06 181 PHE A N 1
ATOM 1435 C CA . PHE A 1 181 ? -0.360 -12.003 10.497 1.00 95.06 181 PHE A CA 1
ATOM 1436 C C . PHE A 1 181 ? -1.483 -11.495 11.410 1.00 95.06 181 PHE A C 1
ATOM 1438 O O . PHE A 1 181 ? -2.277 -10.648 10.991 1.00 95.06 181 PHE A O 1
ATOM 1445 N N . PRO A 1 182 ? -1.567 -11.979 12.657 1.00 96.94 182 PRO A N 1
ATOM 1446 C CA . PRO A 1 182 ? -2.451 -11.396 13.660 1.00 96.94 182 PRO A CA 1
ATOM 1447 C C . PRO A 1 182 ? -1.989 -9.985 14.053 1.00 96.94 182 PRO A C 1
ATOM 1449 O O . PRO A 1 182 ? -0.812 -9.636 13.938 1.00 96.94 182 PRO A O 1
ATOM 1452 N N . LEU A 1 183 ? -2.910 -9.151 14.540 1.00 97.88 183 LEU A N 1
ATOM 1453 C CA . LEU A 1 183 ? -2.530 -7.860 15.125 1.00 97.88 183 LEU A CA 1
ATOM 1454 C C . LEU A 1 183 ? -1.912 -8.073 16.504 1.00 97.88 183 LEU A C 1
ATOM 1456 O O . LEU A 1 183 ? -2.231 -9.045 17.189 1.00 97.88 183 LEU A O 1
ATOM 1460 N N . ARG A 1 184 ? -1.081 -7.120 16.932 1.00 98.06 184 ARG A N 1
ATOM 1461 C CA . ARG A 1 184 ? -0.691 -7.008 18.338 1.00 98.06 184 ARG A CA 1
ATOM 1462 C C . ARG A 1 184 ? -1.726 -6.170 19.081 1.00 98.06 184 ARG A C 1
ATOM 1464 O O . ARG A 1 184 ? -2.262 -5.226 18.506 1.00 98.06 184 ARG A O 1
ATOM 1471 N N . TRP A 1 185 ? -1.993 -6.481 20.341 1.00 98.75 185 TRP A N 1
ATOM 1472 C CA . TRP A 1 185 ? -3.029 -5.810 21.123 1.00 98.75 185 TRP A CA 1
ATOM 1473 C C . TRP A 1 185 ? -2.474 -5.230 22.412 1.00 98.75 185 TRP A C 1
ATOM 1475 O O . TRP A 1 185 ? -1.740 -5.898 23.135 1.00 98.75 185 TRP A O 1
ATOM 1485 N N . PHE A 1 186 ? -2.872 -3.999 22.720 1.00 98.75 186 PHE A N 1
ATOM 1486 C CA . PHE A 1 186 ? -2.633 -3.381 24.019 1.00 98.75 186 PHE A CA 1
ATOM 1487 C C . PHE A 1 186 ? -3.956 -3.221 24.768 1.00 98.75 186 PHE A C 1
ATOM 1489 O O . PHE A 1 186 ? -4.931 -2.746 24.189 1.00 98.75 186 PHE A O 1
ATOM 1496 N N . ALA A 1 187 ? -3.986 -3.566 26.054 1.00 98.62 187 ALA A N 1
ATOM 1497 C CA . ALA A 1 187 ? -5.025 -3.104 26.972 1.00 98.62 187 ALA A CA 1
ATOM 1498 C C . ALA A 1 187 ? -4.547 -1.807 27.628 1.00 98.62 187 ALA A C 1
ATOM 1500 O O . ALA A 1 187 ? -3.514 -1.792 28.298 1.00 98.62 187 ALA A O 1
ATOM 1501 N N . VAL A 1 188 ? -5.272 -0.714 27.405 1.00 98.62 188 VAL A N 1
ATOM 1502 C CA . VAL A 1 188 ? -4.826 0.641 27.756 1.00 98.62 188 VAL A CA 1
ATOM 1503 C C . VAL A 1 188 ? -5.913 1.342 28.555 1.00 98.62 188 VAL A C 1
ATOM 1505 O O . VAL A 1 188 ? -7.087 1.248 28.194 1.00 98.62 188 VAL A O 1
ATOM 1508 N N . GLU A 1 189 ? -5.529 2.066 29.606 1.00 98.50 189 GLU A N 1
ATOM 1509 C CA . GLU A 1 189 ? -6.450 2.965 30.312 1.00 98.50 189 GLU A CA 1
ATOM 1510 C C . GLU A 1 189 ? -7.069 3.972 29.325 1.00 98.50 189 GLU A C 1
ATOM 1512 O O . GLU A 1 189 ? -6.369 4.615 28.537 1.00 98.50 189 GLU A O 1
ATOM 1517 N N . SER A 1 190 ? -8.393 4.119 29.346 1.00 97.75 190 SER A N 1
ATOM 1518 C CA . SER A 1 190 ? -9.162 4.838 28.326 1.00 97.75 190 SER A CA 1
ATOM 1519 C C . SER A 1 190 ? -8.784 6.314 28.220 1.00 97.75 190 SER A C 1
ATOM 1521 O O . SER A 1 190 ? -8.863 6.895 27.140 1.00 97.75 190 SER A O 1
ATOM 1523 N N . GLU A 1 191 ? -8.326 6.917 29.319 1.00 97.50 191 GLU A N 1
ATOM 1524 C CA . GLU A 1 191 ? -7.853 8.307 29.368 1.00 97.50 191 GLU A CA 1
ATOM 1525 C C . GLU A 1 191 ? -6.592 8.538 28.516 1.00 97.50 191 GLU A C 1
ATOM 1527 O O . GLU A 1 191 ? -6.362 9.642 28.013 1.00 97.50 191 GLU A O 1
ATOM 1532 N N . LEU A 1 192 ? -5.801 7.484 28.291 1.00 98.31 192 LEU A N 1
ATOM 1533 C CA . LEU A 1 192 ? -4.608 7.513 27.446 1.00 98.31 192 LEU A CA 1
ATOM 1534 C C . LEU A 1 192 ? -4.922 7.239 25.971 1.00 98.31 192 LEU A C 1
ATOM 1536 O O . LEU A 1 192 ? -4.028 7.338 25.132 1.00 98.31 192 LEU A O 1
ATOM 1540 N N . ILE A 1 193 ? -6.170 6.926 25.619 1.00 98.56 193 ILE A N 1
ATOM 1541 C CA . ILE A 1 193 ? -6.580 6.720 24.230 1.00 98.56 193 ILE A CA 1
ATOM 1542 C C . ILE A 1 193 ? -7.157 8.026 23.680 1.00 98.56 193 ILE A C 1
ATOM 1544 O O . ILE A 1 193 ? -8.190 8.532 24.113 1.00 98.56 193 ILE A O 1
ATOM 1548 N N . ALA A 1 194 ? -6.499 8.576 22.664 1.00 98.31 194 ALA A N 1
ATOM 1549 C CA . ALA A 1 194 ? -7.025 9.679 21.875 1.00 98.31 194 ALA A CA 1
ATOM 1550 C C . ALA A 1 194 ? -7.689 9.142 20.610 1.00 98.31 194 ALA A C 1
ATOM 1552 O O . ALA A 1 194 ? -7.116 8.308 19.916 1.00 98.31 194 ALA A O 1
ATOM 1553 N N . GLY A 1 195 ? -8.855 9.666 20.245 1.00 98.06 195 GLY A N 1
ATOM 1554 C CA . GLY A 1 195 ? -9.472 9.290 18.983 1.00 98.06 195 GLY A CA 1
ATOM 1555 C C . GLY A 1 195 ? -10.811 9.952 18.734 1.00 98.06 195 GLY A C 1
ATOM 1556 O O . GLY A 1 195 ? -11.278 10.795 19.498 1.00 98.06 195 GLY A O 1
ATOM 1557 N N . GLU A 1 196 ? -11.422 9.576 17.622 1.00 98.12 196 GLU A N 1
ATOM 1558 C CA . GLU A 1 196 ? -12.757 10.014 17.236 1.00 98.12 196 GLU A CA 1
ATOM 1559 C C . GLU A 1 196 ? -13.408 8.937 16.368 1.00 98.12 196 GLU A C 1
ATOM 1561 O O . GLU A 1 196 ? -12.710 8.221 15.655 1.00 98.12 196 GLU A O 1
ATOM 1566 N N . SER A 1 197 ?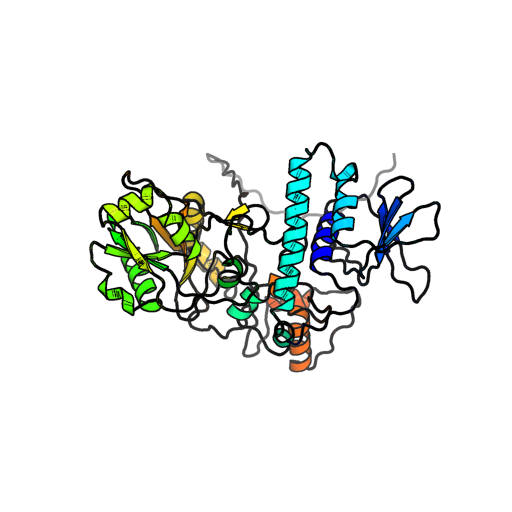 -14.735 8.838 16.393 1.00 98.50 197 SER A N 1
ATOM 1567 C CA . SER A 1 197 ? -15.510 7.949 15.524 1.00 98.50 197 SER A CA 1
ATOM 1568 C C . SER A 1 197 ? -16.851 8.597 15.179 1.00 98.50 197 SER A C 1
ATOM 1570 O O . SER A 1 197 ? -17.375 9.392 15.959 1.00 98.50 197 SER A O 1
ATOM 1572 N N . LEU A 1 198 ? -17.391 8.299 13.995 1.00 97.31 198 LEU A N 1
ATOM 1573 C CA . LEU A 1 198 ? -18.747 8.681 13.594 1.00 97.31 198 LEU A CA 1
ATOM 1574 C C . LEU A 1 198 ? -19.716 7.500 13.723 1.00 97.31 198 LEU A C 1
ATOM 1576 O O . LEU A 1 198 ? -19.325 6.340 13.611 1.00 97.31 198 LEU A O 1
ATOM 1580 N N . ASN A 1 199 ? -21.007 7.815 13.877 1.00 94.75 199 ASN A N 1
ATOM 1581 C CA . ASN A 1 199 ? -22.148 6.893 14.032 1.00 94.75 199 ASN A CA 1
ATOM 1582 C C . ASN A 1 199 ? -22.160 6.071 15.333 1.00 94.75 199 ASN A C 1
ATOM 1584 O O . ASN A 1 199 ? -23.233 5.824 15.865 1.00 94.75 199 ASN A O 1
ATOM 1588 N N . VAL A 1 200 ? -20.991 5.687 15.843 1.00 96.94 200 VAL A N 1
ATOM 1589 C CA . VAL A 1 200 ? -20.786 5.035 17.143 1.00 96.94 200 VAL A CA 1
ATOM 1590 C C . VAL A 1 200 ? -19.642 5.722 17.880 1.00 96.94 200 VAL A C 1
ATOM 1592 O O . VAL A 1 200 ? -18.757 6.315 17.246 1.00 96.94 200 VAL A O 1
ATOM 1595 N N . SER A 1 201 ? -19.640 5.632 19.208 1.00 98.12 201 SER A N 1
ATOM 1596 C CA . SER A 1 201 ? -18.536 6.118 20.035 1.00 98.12 201 SER A CA 1
ATOM 1597 C C . SER A 1 201 ? -17.233 5.370 19.726 1.00 98.12 201 SER A C 1
ATOM 1599 O O . SER A 1 201 ? -17.230 4.263 19.178 1.00 98.12 201 SER A O 1
ATOM 1601 N N . LEU A 1 202 ? -16.093 5.966 20.091 1.00 98.31 202 LEU A N 1
ATOM 1602 C CA . LEU A 1 202 ? -14.794 5.313 19.912 1.00 98.31 202 LEU A CA 1
ATOM 1603 C C . LEU A 1 202 ? -14.713 3.990 20.691 1.00 98.31 202 LEU A C 1
ATOM 1605 O O . LEU A 1 202 ? -14.230 3.001 20.146 1.00 98.31 202 LEU A O 1
ATOM 1609 N N . ARG A 1 203 ? -15.242 3.961 21.922 1.00 98.31 203 ARG A N 1
ATOM 1610 C CA . ARG A 1 203 ? -15.306 2.760 22.767 1.00 98.31 203 ARG A CA 1
ATOM 1611 C C . ARG A 1 203 ? -16.055 1.630 22.069 1.00 98.31 203 ARG A C 1
ATOM 1613 O O . ARG A 1 203 ? -15.523 0.533 21.946 1.00 98.31 203 ARG A O 1
ATOM 1620 N N . GLU A 1 204 ? -17.263 1.903 21.578 1.00 98.44 204 GLU A N 1
ATOM 1621 C CA . GLU A 1 204 ? -18.082 0.908 20.871 1.00 98.44 204 GLU A CA 1
ATOM 1622 C C . GLU A 1 204 ? -17.392 0.404 19.605 1.00 98.44 204 GLU A C 1
ATOM 1624 O O . GLU A 1 204 ? -17.438 -0.789 19.307 1.00 98.44 204 GLU A O 1
ATOM 1629 N N . ARG A 1 205 ? -16.712 1.292 18.869 1.00 98.56 205 ARG A N 1
ATOM 1630 C CA . ARG A 1 205 ? -15.985 0.891 17.666 1.00 98.56 205 ARG A CA 1
ATOM 1631 C C . ARG A 1 205 ? -14.801 -0.014 17.978 1.00 98.56 205 ARG A C 1
ATOM 1633 O O . ARG A 1 205 ? -14.637 -1.018 17.293 1.00 98.56 205 ARG A O 1
ATOM 1640 N N . LEU A 1 206 ? -14.004 0.314 18.996 1.00 98.62 206 LEU A N 1
ATOM 1641 C CA . LEU A 1 206 ? -12.882 -0.523 19.429 1.00 98.62 206 LEU A CA 1
ATOM 1642 C C . LEU A 1 206 ? -13.366 -1.866 19.985 1.00 98.62 206 LEU A C 1
ATOM 1644 O O . LEU A 1 206 ? -12.786 -2.893 19.647 1.00 98.62 206 LEU A O 1
ATOM 1648 N N . LEU A 1 207 ? -14.467 -1.880 20.744 1.00 98.56 207 LEU A N 1
ATOM 1649 C CA . LEU A 1 207 ? -15.091 -3.114 21.224 1.00 98.56 207 LEU A CA 1
ATOM 1650 C C . LEU A 1 207 ? -15.552 -4.000 20.059 1.00 98.56 207 LEU A C 1
ATOM 1652 O O . LEU A 1 207 ? -15.209 -5.178 20.017 1.00 98.56 207 LEU A O 1
ATOM 1656 N N . ARG A 1 208 ? -16.275 -3.439 19.079 1.00 98.44 208 ARG A N 1
ATOM 1657 C CA . ARG A 1 208 ? -16.691 -4.168 17.868 1.00 98.44 208 ARG A CA 1
ATOM 1658 C C . ARG A 1 208 ? -15.484 -4.688 17.091 1.00 98.44 208 ARG A C 1
ATOM 1660 O O . ARG A 1 208 ? -15.483 -5.839 16.665 1.00 98.44 208 ARG A O 1
ATOM 1667 N N . PHE A 1 209 ? -14.472 -3.843 16.898 1.00 98.56 209 PHE A N 1
ATOM 1668 C CA . PHE A 1 209 ? -13.257 -4.199 16.174 1.00 98.56 209 PHE A CA 1
ATOM 1669 C C . PHE A 1 209 ? -12.526 -5.362 16.858 1.00 98.56 209 PHE A C 1
ATOM 1671 O O . PHE A 1 209 ? -12.124 -6.307 16.181 1.00 98.56 209 PHE A O 1
ATOM 1678 N N . ALA A 1 210 ? -12.401 -5.323 18.188 1.00 98.38 210 ALA A N 1
ATOM 1679 C CA . ALA A 1 210 ? -11.829 -6.401 18.985 1.00 98.38 210 ALA A CA 1
ATOM 1680 C C . ALA A 1 210 ? -12.687 -7.669 18.931 1.00 98.38 210 ALA A C 1
ATOM 1682 O O . ALA A 1 210 ? -12.150 -8.732 18.659 1.00 98.38 210 ALA A O 1
ATOM 1683 N N . ALA A 1 211 ? -14.009 -7.572 19.072 1.00 98.31 211 ALA A N 1
ATOM 1684 C CA . ALA A 1 211 ? -14.899 -8.733 19.017 1.00 98.31 211 ALA A CA 1
ATOM 1685 C C . ALA A 1 211 ? -14.856 -9.462 17.663 1.00 98.31 211 ALA A C 1
ATOM 1687 O O . ALA A 1 211 ? -14.930 -10.686 17.620 1.00 98.31 211 ALA A O 1
ATOM 1688 N N . GLN A 1 212 ? -14.708 -8.720 16.560 1.00 97.94 212 GLN A N 1
ATOM 1689 C CA . GLN A 1 212 ? -14.572 -9.289 15.213 1.00 97.94 212 GLN A CA 1
ATOM 1690 C C . GLN A 1 212 ? -13.163 -9.825 14.919 1.00 97.94 212 GLN A C 1
ATOM 1692 O O . GLN A 1 212 ? -13.004 -10.665 14.037 1.00 97.94 212 GLN A O 1
ATOM 1697 N N . SER A 1 213 ? -12.138 -9.325 15.617 1.00 97.19 213 SER A N 1
ATOM 1698 C CA . SER A 1 213 ? -10.741 -9.668 15.328 1.00 97.19 213 SER A CA 1
ATOM 1699 C C . SER A 1 213 ? -10.154 -10.669 16.307 1.00 97.19 213 SER A C 1
ATOM 1701 O O . SER A 1 213 ? -9.562 -11.636 15.868 1.00 97.19 213 SER A O 1
ATOM 1703 N N . ALA A 1 214 ? -10.265 -10.421 17.607 1.00 98.00 214 ALA A N 1
ATOM 1704 C CA . ALA A 1 214 ? -9.640 -11.182 18.683 1.00 98.00 214 ALA A CA 1
ATOM 1705 C C . ALA A 1 214 ? -10.641 -11.349 19.847 1.00 98.00 214 ALA A C 1
ATOM 1707 O O . ALA A 1 214 ? -10.454 -10.750 20.914 1.00 98.00 214 ALA A O 1
ATOM 1708 N N . PRO A 1 215 ? -11.746 -12.098 19.645 1.00 97.88 215 PRO A N 1
ATOM 1709 C CA . PRO A 1 215 ? -12.772 -12.303 20.669 1.00 97.88 215 PRO A CA 1
ATOM 1710 C C . PRO A 1 215 ? -12.213 -12.894 21.974 1.00 97.88 215 PRO A C 1
ATOM 1712 O O . PRO A 1 215 ? -12.731 -12.607 23.051 1.00 97.88 215 PRO A O 1
ATOM 1715 N N . GLU A 1 216 ? -11.126 -13.661 21.900 1.00 98.19 216 GLU A N 1
ATOM 1716 C CA . GLU A 1 216 ? -10.419 -14.230 23.047 1.00 98.19 216 GLU A CA 1
ATOM 1717 C C . GLU A 1 216 ? -9.845 -13.172 24.005 1.00 98.19 216 GLU A C 1
ATOM 1719 O O . GLU A 1 216 ? -9.662 -13.453 25.187 1.00 98.19 216 GLU A O 1
ATOM 1724 N N . LEU A 1 217 ? -9.604 -11.943 23.532 1.00 98.12 217 LEU A N 1
ATOM 1725 C CA . LEU A 1 217 ? -9.074 -10.854 24.354 1.00 98.12 217 LEU A CA 1
ATOM 1726 C C . LEU A 1 217 ? -10.162 -10.017 25.034 1.00 98.12 217 LEU A C 1
ATOM 1728 O O . LEU A 1 217 ? -9.835 -9.145 25.839 1.00 98.12 217 LEU A O 1
ATOM 1732 N N . LEU A 1 218 ? -11.447 -10.260 24.754 1.00 97.88 218 LEU A N 1
ATOM 1733 C CA . LEU A 1 218 ? -12.543 -9.420 25.254 1.00 97.88 218 LEU A CA 1
ATOM 1734 C C . LEU A 1 218 ? -12.626 -9.359 26.783 1.00 97.88 218 LEU A C 1
ATOM 1736 O O . LEU A 1 218 ? -13.094 -8.355 27.310 1.00 97.88 218 LEU A O 1
ATOM 1740 N N . GLY A 1 219 ? -12.113 -10.367 27.496 1.00 97.50 219 GLY A N 1
ATOM 1741 C CA . GLY A 1 219 ? -12.012 -10.343 28.960 1.00 97.50 219 GLY A CA 1
ATOM 1742 C C . GLY A 1 219 ? -11.135 -9.210 29.514 1.00 97.50 219 GLY A C 1
ATOM 1743 O O . GLY A 1 219 ? -11.273 -8.848 30.678 1.00 97.50 219 GLY A O 1
ATOM 1744 N N . HIS A 1 220 ? -10.269 -8.615 28.687 1.00 97.75 220 HIS A N 1
ATOM 1745 C CA . HIS A 1 220 ? -9.451 -7.452 29.044 1.00 97.75 220 HIS A CA 1
ATOM 1746 C C . HIS A 1 220 ? -10.128 -6.105 28.736 1.00 97.75 220 HIS A C 1
ATOM 1748 O O . HIS A 1 220 ? -9.585 -5.061 29.098 1.00 97.75 220 HIS A O 1
ATOM 1754 N N . PHE A 1 221 ? -11.279 -6.102 28.053 1.00 98.06 221 PHE A N 1
ATOM 1755 C CA . PHE A 1 221 ? -12.012 -4.882 27.721 1.00 98.06 221 PHE A CA 1
ATOM 1756 C C . PHE A 1 221 ? -12.981 -4.533 28.858 1.00 98.06 221 PHE A C 1
ATOM 1758 O O . PHE A 1 221 ? -13.990 -5.206 29.058 1.00 98.06 221 PHE A O 1
ATOM 1765 N N . THR A 1 222 ? -12.697 -3.458 29.587 1.00 97.56 222 THR A N 1
ATOM 1766 C CA . THR A 1 222 ? -13.511 -2.957 30.701 1.00 97.56 222 THR A CA 1
ATOM 1767 C C . THR A 1 222 ? -13.985 -1.526 30.432 1.00 97.56 222 THR A C 1
ATOM 1769 O O . THR A 1 222 ? -13.756 -0.956 29.362 1.00 97.56 222 THR A O 1
ATOM 1772 N N . ASP A 1 223 ? -14.677 -0.913 31.393 1.00 95.06 223 ASP A N 1
ATOM 1773 C CA . ASP A 1 223 ? -15.106 0.482 31.260 1.00 95.06 223 ASP A CA 1
ATOM 1774 C C . ASP A 1 223 ? -13.928 1.457 31.233 1.00 95.06 223 ASP A C 1
ATOM 1776 O O . ASP A 1 223 ? -13.947 2.404 30.443 1.00 95.06 223 ASP A O 1
ATOM 1780 N N . THR A 1 224 ? -12.888 1.177 32.022 1.00 96.69 224 THR A N 1
ATOM 1781 C CA . THR A 1 224 ? -11.686 2.011 32.131 1.00 96.69 224 THR A CA 1
ATOM 1782 C C . THR A 1 224 ? -10.529 1.519 31.270 1.00 96.69 224 THR A C 1
ATOM 1784 O O . THR A 1 224 ? -9.638 2.306 30.987 1.00 96.69 224 THR A O 1
ATOM 1787 N N . ARG A 1 225 ? -10.530 0.265 30.794 1.00 98.00 225 ARG A N 1
ATOM 1788 C CA . ARG A 1 225 ? -9.505 -0.256 29.875 1.00 98.00 225 ARG A CA 1
ATOM 1789 C C . ARG A 1 225 ? -10.082 -0.697 28.555 1.00 98.00 225 ARG A C 1
ATOM 1791 O O . ARG A 1 225 ? -10.937 -1.574 28.509 1.00 98.00 225 ARG A O 1
ATOM 1798 N N . TRP A 1 226 ? -9.557 -0.156 27.466 1.00 98.69 226 TRP A N 1
ATOM 1799 C CA . TRP A 1 226 ? -9.969 -0.561 26.127 1.00 98.69 226 TRP A CA 1
ATOM 1800 C C . TRP A 1 226 ? -8.838 -1.284 25.408 1.00 98.69 226 TRP A C 1
ATOM 1802 O O . TRP A 1 226 ? -7.653 -1.076 25.678 1.00 98.69 226 TRP A O 1
ATOM 1812 N N . LEU A 1 227 ? -9.229 -2.126 24.456 1.00 98.75 227 LEU A N 1
ATOM 1813 C CA . LEU A 1 227 ? -8.304 -2.816 23.570 1.00 98.75 227 LEU A CA 1
ATOM 1814 C C . LEU A 1 227 ? -7.940 -1.921 22.389 1.00 98.75 227 LEU A C 1
ATOM 1816 O O . LEU A 1 227 ? -8.810 -1.472 21.639 1.00 98.75 227 LEU A O 1
ATOM 1820 N N . LEU A 1 228 ? -6.643 -1.692 22.215 1.00 98.44 228 LEU A N 1
ATOM 1821 C CA . LEU A 1 228 ? -6.079 -0.912 21.128 1.00 98.44 228 LEU A CA 1
ATOM 1822 C C . LEU A 1 228 ? -5.284 -1.841 20.191 1.00 98.44 228 LEU A C 1
ATOM 1824 O O . LEU A 1 228 ? -4.257 -2.387 20.608 1.00 98.44 228 LEU A O 1
ATOM 1828 N N . PRO A 1 229 ? -5.735 -2.050 18.941 1.00 98.31 229 PRO A N 1
ATOM 1829 C CA . PRO A 1 229 ? -5.008 -2.868 17.976 1.00 98.31 229 PRO A CA 1
ATOM 1830 C C . PRO A 1 229 ? -3.775 -2.128 17.458 1.00 98.31 229 PRO A C 1
ATOM 1832 O O . PRO A 1 229 ? -3.823 -0.927 17.212 1.00 98.31 229 PRO A O 1
ATOM 1835 N N . MET A 1 230 ? -2.687 -2.849 17.217 1.00 97.69 230 MET A N 1
ATOM 1836 C CA . MET A 1 230 ? -1.414 -2.301 16.762 1.00 97.69 230 MET A CA 1
ATOM 1837 C C . MET A 1 230 ? -0.792 -3.171 15.669 1.00 97.69 230 MET A C 1
ATOM 1839 O O . MET A 1 230 ? -0.881 -4.401 15.680 1.00 97.69 230 MET A O 1
ATOM 1843 N N . HIS A 1 231 ? -0.095 -2.529 14.730 1.00 96.19 231 HIS A N 1
ATOM 1844 C CA . HIS A 1 231 ? 0.757 -3.249 13.788 1.00 96.19 231 HIS A CA 1
ATOM 1845 C C . HIS A 1 231 ? 1.910 -3.918 14.559 1.00 96.19 231 HIS A C 1
ATOM 1847 O O . HIS A 1 231 ? 2.621 -3.192 15.259 1.00 96.19 231 HIS A O 1
ATOM 1853 N N . PRO A 1 232 ? 2.185 -5.229 14.400 1.00 94.25 232 PRO A N 1
ATOM 1854 C CA . PRO A 1 232 ? 3.183 -5.938 15.211 1.00 94.25 232 PRO A CA 1
ATOM 1855 C C . PRO A 1 232 ? 4.561 -5.265 15.248 1.00 94.25 232 PRO A C 1
ATOM 1857 O O . PRO A 1 232 ? 5.106 -5.009 16.318 1.00 94.25 232 PRO A O 1
ATOM 1860 N N . TRP A 1 233 ? 5.081 -4.869 14.080 1.00 91.44 233 TRP A N 1
ATOM 1861 C CA . TRP A 1 233 ? 6.353 -4.140 13.996 1.00 91.44 233 TRP A CA 1
ATOM 1862 C C . TRP A 1 233 ? 6.326 -2.773 14.696 1.00 91.44 233 TRP A C 1
ATOM 1864 O O . TRP A 1 233 ? 7.277 -2.410 15.383 1.00 91.44 233 TRP A O 1
ATOM 1874 N N . GLN A 1 234 ? 5.239 -2.012 14.529 1.00 93.31 234 GLN A N 1
ATOM 1875 C CA . GLN A 1 234 ? 5.126 -0.690 15.143 1.00 93.31 234 GLN A CA 1
ATOM 1876 C C . GLN A 1 234 ? 5.013 -0.828 16.659 1.00 93.31 234 GLN A C 1
ATOM 1878 O O . GLN A 1 234 ? 5.614 -0.054 17.388 1.00 93.31 234 GLN A O 1
ATOM 1883 N N . ALA A 1 235 ? 4.288 -1.832 17.141 1.00 95.12 235 ALA A N 1
ATOM 1884 C CA . ALA A 1 235 ? 4.132 -2.083 18.560 1.00 95.12 235 ALA A CA 1
ATOM 1885 C C . ALA A 1 235 ? 5.470 -2.428 19.237 1.00 95.12 235 ALA A C 1
ATOM 1887 O O . ALA A 1 235 ? 5.786 -1.843 20.266 1.00 95.12 235 ALA A O 1
ATOM 1888 N N . GLU A 1 236 ? 6.292 -3.293 18.629 1.00 93.25 236 GLU A N 1
ATOM 1889 C CA . GLU A 1 236 ? 7.649 -3.593 19.119 1.00 93.25 236 GLU A CA 1
ATOM 1890 C C . GLU A 1 236 ? 8.526 -2.332 19.167 1.00 93.25 236 GLU A C 1
ATOM 1892 O O . GLU A 1 236 ? 9.231 -2.101 20.147 1.00 93.25 236 GLU A O 1
ATOM 1897 N N . TYR A 1 237 ? 8.444 -1.479 18.141 1.00 92.50 237 TYR A N 1
ATOM 1898 C CA . TYR A 1 237 ? 9.149 -0.197 18.119 1.00 92.50 237 TYR A CA 1
ATOM 1899 C C . TYR A 1 237 ? 8.683 0.754 19.236 1.00 92.50 237 TYR A C 1
ATOM 1901 O O . TYR A 1 237 ? 9.515 1.361 19.915 1.00 92.50 237 TYR A O 1
ATOM 1909 N N . LEU A 1 238 ? 7.367 0.866 19.439 1.00 95.12 238 LEU A N 1
ATOM 1910 C CA . LEU A 1 238 ? 6.761 1.745 20.440 1.00 95.12 238 LEU A CA 1
ATOM 1911 C C . LEU A 1 238 ? 7.082 1.291 21.865 1.00 95.12 238 LEU A C 1
ATOM 1913 O O . LEU A 1 238 ? 7.435 2.129 22.685 1.00 95.12 238 LEU A O 1
ATOM 1917 N N . LEU A 1 239 ? 7.055 -0.016 22.142 1.00 96.31 239 LEU A N 1
ATOM 1918 C CA . LEU A 1 239 ? 7.456 -0.586 23.437 1.00 96.31 239 LEU A CA 1
ATOM 1919 C C . LEU A 1 239 ? 8.935 -0.315 23.771 1.00 96.31 239 LEU A C 1
ATOM 1921 O O . LEU A 1 239 ? 9.322 -0.327 24.938 1.00 96.31 239 LEU A O 1
ATOM 1925 N N . GLY A 1 240 ? 9.763 -0.039 22.760 1.00 94.88 240 GLY A N 1
ATOM 1926 C CA . GLY A 1 240 ? 11.143 0.412 22.931 1.00 94.88 240 GLY A CA 1
ATOM 1927 C C . GLY A 1 240 ? 11.301 1.900 23.270 1.00 94.88 240 GLY A C 1
ATOM 1928 O O . GLY A 1 240 ? 12.418 2.312 23.559 1.00 94.88 240 GLY A O 1
ATOM 1929 N N . GLN A 1 241 ? 10.235 2.708 23.218 1.00 95.31 241 GLN A N 1
ATOM 1930 C CA . GLN A 1 241 ? 10.296 4.145 23.506 1.00 95.31 241 GLN A CA 1
ATOM 1931 C C . GLN A 1 241 ? 10.078 4.430 24.996 1.00 95.31 241 GLN A C 1
ATOM 1933 O O . GLN A 1 241 ? 9.156 3.883 25.608 1.00 95.31 241 GLN A O 1
ATOM 1938 N N . ASP A 1 242 ? 10.847 5.369 25.553 1.00 97.12 242 ASP A N 1
ATOM 1939 C CA . ASP A 1 242 ? 10.815 5.696 26.985 1.00 97.12 242 ASP A CA 1
ATOM 1940 C C . ASP A 1 242 ? 9.410 6.056 27.489 1.00 97.12 242 ASP A C 1
ATOM 1942 O O . ASP A 1 242 ? 9.001 5.643 28.573 1.00 97.12 242 ASP A O 1
ATOM 1946 N N . TRP A 1 243 ? 8.640 6.820 26.706 1.00 97.06 243 TRP A N 1
ATOM 1947 C CA . TRP A 1 243 ? 7.285 7.220 27.093 1.00 97.06 243 TRP A CA 1
ATOM 1948 C C . TRP A 1 243 ? 6.340 6.019 27.207 1.00 97.06 243 TRP A C 1
ATOM 1950 O O . TRP A 1 243 ? 5.519 5.979 28.119 1.00 97.06 243 TRP A O 1
ATOM 1960 N N . CYS A 1 244 ? 6.473 5.020 26.328 1.00 97.56 244 CYS A N 1
ATOM 1961 C CA . CYS A 1 244 ? 5.629 3.829 26.341 1.00 97.56 244 CYS A CA 1
ATOM 1962 C C . CYS A 1 244 ? 6.037 2.897 27.485 1.00 97.56 244 CYS A C 1
ATOM 1964 O O . CYS A 1 244 ? 5.173 2.363 28.178 1.00 97.56 244 CYS A O 1
ATOM 1966 N N . GLN A 1 245 ? 7.342 2.757 27.743 1.00 97.75 245 GLN A N 1
ATOM 1967 C CA . GLN A 1 245 ? 7.858 1.983 28.876 1.00 97.75 245 GLN A CA 1
ATOM 1968 C C . GLN A 1 245 ? 7.353 2.524 30.214 1.00 97.75 245 GLN A C 1
ATOM 1970 O O . GLN A 1 245 ? 7.003 1.745 31.097 1.00 97.75 245 GLN A O 1
ATOM 1975 N N . ARG A 1 246 ? 7.236 3.850 30.359 1.00 97.75 246 ARG A N 1
ATOM 1976 C CA . ARG A 1 246 ? 6.656 4.460 31.565 1.00 97.75 246 ARG A CA 1
ATOM 1977 C C . ARG A 1 246 ? 5.172 4.141 31.736 1.00 97.75 246 ARG A C 1
ATOM 1979 O O . ARG A 1 246 ? 4.741 3.926 32.866 1.00 97.75 246 ARG A O 1
ATOM 1986 N N . LEU A 1 247 ? 4.397 4.057 30.652 1.00 97.94 247 LEU A N 1
ATOM 1987 C CA . LEU A 1 247 ? 2.997 3.612 30.724 1.00 97.94 247 LEU A CA 1
ATOM 1988 C C . LEU A 1 247 ? 2.892 2.143 31.149 1.00 97.94 247 LEU A C 1
ATOM 1990 O O . LEU A 1 247 ? 2.050 1.812 31.982 1.00 97.94 247 LEU A O 1
ATOM 1994 N N . VAL A 1 248 ? 3.775 1.286 30.626 1.00 97.94 248 VAL A N 1
ATOM 1995 C CA . VAL A 1 248 ? 3.855 -0.132 31.010 1.00 97.94 248 VAL A CA 1
ATOM 1996 C C . VAL A 1 248 ? 4.243 -0.284 32.480 1.00 97.94 248 VAL A C 1
ATOM 1998 O O . VAL A 1 248 ? 3.574 -1.001 33.218 1.00 97.94 248 VAL A O 1
ATOM 2001 N N . ALA A 1 249 ? 5.269 0.435 32.940 1.00 97.62 249 ALA A N 1
ATOM 2002 C CA . ALA A 1 249 ? 5.738 0.381 34.326 1.00 97.62 249 ALA A CA 1
ATOM 2003 C C . ALA A 1 249 ? 4.675 0.846 35.338 1.00 97.62 249 ALA A C 1
ATOM 2005 O O . ALA A 1 249 ? 4.598 0.309 36.439 1.00 97.62 249 ALA A O 1
ATOM 2006 N N . LYS A 1 250 ? 3.823 1.809 34.959 1.00 96.56 250 LYS A N 1
ATOM 2007 C CA . LYS A 1 250 ? 2.672 2.260 35.764 1.00 96.56 250 LYS A CA 1
ATOM 2008 C C . LYS A 1 250 ? 1.460 1.323 35.671 1.00 96.56 250 LYS A C 1
ATOM 2010 O O . LYS A 1 250 ? 0.428 1.604 36.269 1.00 96.56 250 LYS A O 1
ATOM 2015 N N . GLY A 1 251 ? 1.546 0.255 34.878 1.00 97.19 251 GLY A N 1
ATOM 2016 C CA . GLY A 1 251 ? 0.440 -0.656 34.600 1.00 97.19 251 GLY A CA 1
ATOM 2017 C C . GLY A 1 251 ? -0.661 -0.063 33.720 1.00 97.19 251 GLY A C 1
ATOM 2018 O O . GLY A 1 251 ? -1.635 -0.760 33.460 1.00 97.19 251 GLY A O 1
ATOM 2019 N N . ALA A 1 252 ? -0.529 1.179 33.241 1.00 97.62 252 ALA A N 1
ATOM 2020 C CA . ALA A 1 252 ? -1.550 1.878 32.457 1.00 97.62 252 ALA A CA 1
ATOM 2021 C C . ALA A 1 252 ? -1.655 1.377 31.002 1.00 97.62 252 ALA A C 1
ATOM 2023 O O . ALA A 1 252 ? -2.645 1.630 30.313 1.00 97.62 252 ALA A O 1
ATOM 2024 N N . LEU A 1 253 ? -0.632 0.656 30.539 1.00 98.44 253 LEU A N 1
ATOM 2025 C CA . LEU A 1 253 ? -0.618 -0.080 29.281 1.00 98.44 253 LEU A CA 1
ATOM 2026 C C . LEU A 1 253 ? -0.129 -1.503 29.549 1.00 98.44 253 LEU A C 1
ATOM 2028 O O . LEU A 1 253 ? 0.948 -1.699 30.105 1.00 98.44 253 LEU A O 1
ATOM 2032 N N . GLN A 1 254 ? -0.902 -2.494 29.122 1.00 98.44 254 GLN A N 1
ATOM 2033 C CA . GLN A 1 254 ? -0.516 -3.898 29.145 1.00 98.44 254 GLN A CA 1
ATOM 2034 C C . GLN A 1 254 ? -0.414 -4.421 27.715 1.00 98.44 254 GLN A C 1
ATOM 2036 O O . GLN A 1 254 ? -1.361 -4.318 26.937 1.00 98.44 254 GLN A O 1
ATOM 2041 N N . ASP A 1 255 ? 0.732 -5.003 27.381 1.00 98.50 255 ASP A N 1
ATOM 2042 C CA . ASP A 1 255 ? 0.939 -5.686 26.110 1.00 98.50 255 ASP A CA 1
ATOM 2043 C C . ASP A 1 255 ? 0.371 -7.109 26.168 1.00 98.50 255 ASP A C 1
ATOM 2045 O O . ASP A 1 255 ? 0.822 -7.926 26.970 1.00 98.50 255 ASP A O 1
ATOM 2049 N N . LEU A 1 256 ? -0.631 -7.392 25.335 1.00 98.44 256 LEU A N 1
ATOM 2050 C CA . LEU A 1 256 ? -1.308 -8.691 25.260 1.00 98.44 256 LEU A CA 1
ATOM 2051 C C . LEU A 1 256 ? -0.721 -9.595 24.167 1.00 98.44 256 LEU A C 1
ATOM 2053 O O . LEU A 1 256 ? -1.161 -10.729 24.000 1.00 98.44 256 LEU A O 1
ATOM 2057 N N . GLY A 1 257 ? 0.274 -9.109 23.420 1.00 97.94 257 GLY A N 1
ATOM 2058 C CA . GLY A 1 257 ? 0.880 -9.863 22.333 1.00 97.94 257 GLY A CA 1
ATOM 2059 C C . GLY A 1 257 ? 0.008 -9.934 21.080 1.00 97.94 257 GLY A C 1
ATOM 2060 O O . GLY A 1 257 ? -0.896 -9.127 20.859 1.00 97.94 257 GLY A O 1
ATOM 2061 N N . GLU A 1 258 ? 0.375 -10.856 20.197 1.00 97.75 258 GLU A N 1
ATOM 2062 C CA . GLU A 1 258 ? -0.283 -11.094 18.914 1.00 97.75 258 GLU A CA 1
ATOM 2063 C C . GLU A 1 258 ? -1.458 -12.065 19.079 1.00 97.75 258 GLU A C 1
ATOM 2065 O O . GLU A 1 258 ? -1.274 -13.151 19.624 1.00 97.75 258 GLU A O 1
ATOM 2070 N N . ALA A 1 259 ? -2.651 -11.687 18.610 1.00 97.69 259 ALA A N 1
ATOM 2071 C CA . ALA A 1 259 ? -3.863 -12.498 18.762 1.00 97.69 259 ALA A CA 1
ATOM 2072 C C . ALA A 1 259 ? -4.907 -12.221 17.667 1.00 97.69 259 ALA A C 1
ATOM 2074 O O . ALA A 1 259 ? -4.916 -11.150 17.041 1.00 97.69 259 ALA A O 1
ATOM 2075 N N . GLY A 1 260 ? -5.821 -13.174 17.487 1.00 97.31 260 GLY A N 1
ATOM 2076 C CA . GLY A 1 260 ? -6.982 -13.051 16.621 1.00 97.31 260 GLY A CA 1
ATOM 2077 C C . GLY A 1 260 ? -6.781 -13.415 15.148 1.00 97.31 260 GLY A C 1
ATOM 2078 O O . GLY A 1 260 ? -5.889 -14.169 14.747 1.00 97.31 260 GLY A O 1
ATOM 2079 N N . ALA A 1 261 ? -7.680 -12.869 14.332 1.00 97.00 261 ALA A N 1
ATOM 2080 C CA . ALA A 1 261 ? -7.793 -13.066 12.900 1.00 97.00 261 ALA A CA 1
ATOM 2081 C C . ALA A 1 261 ? -6.515 -12.671 12.154 1.00 97.00 261 ALA A C 1
ATOM 2083 O O . ALA A 1 261 ? -5.748 -11.807 12.575 1.00 97.00 261 ALA A O 1
ATOM 2084 N N . GLN A 1 262 ? -6.318 -13.296 10.997 1.00 96.75 262 GLN A N 1
ATOM 2085 C CA . GLN A 1 262 ? -5.151 -13.083 10.152 1.00 96.75 262 GLN A CA 1
ATOM 2086 C C . GLN A 1 262 ? -5.375 -11.894 9.215 1.00 96.75 262 GLN A C 1
ATOM 2088 O O . GLN A 1 262 ? -6.182 -11.960 8.286 1.00 96.75 262 GLN A O 1
ATOM 2093 N N . TRP A 1 263 ? -4.624 -10.819 9.438 1.00 97.81 263 TRP A N 1
ATOM 2094 C CA . TRP A 1 263 ? -4.662 -9.603 8.637 1.00 97.81 263 TRP A CA 1
ATOM 2095 C C . TRP A 1 263 ? -3.625 -9.654 7.529 1.00 97.81 263 TRP A C 1
ATOM 2097 O O . TRP A 1 263 ? -2.486 -10.066 7.746 1.00 97.81 263 TRP A O 1
ATOM 2107 N N . LEU A 1 264 ? -4.004 -9.195 6.340 1.00 96.06 264 LEU A N 1
ATOM 2108 C CA . LEU A 1 264 ? -3.087 -9.077 5.215 1.00 96.06 264 LEU A CA 1
ATOM 2109 C C . LEU A 1 264 ? -2.664 -7.620 5.013 1.00 96.06 264 LEU A C 1
ATOM 2111 O O . LEU A 1 264 ? -3.519 -6.729 5.044 1.00 96.06 264 LEU A O 1
ATOM 2115 N N . PRO A 1 265 ? -1.371 -7.341 4.780 1.00 95.25 265 PRO A N 1
ATOM 2116 C CA . PRO A 1 265 ? -0.931 -6.030 4.346 1.00 95.25 265 PRO A CA 1
ATOM 2117 C C . PRO A 1 265 ? -1.350 -5.792 2.897 1.00 95.25 265 PRO A C 1
ATOM 2119 O O . PRO A 1 265 ? -1.140 -6.631 2.021 1.00 95.25 265 PRO A O 1
ATOM 2122 N N . THR A 1 266 ? -1.944 -4.627 2.653 1.00 95.19 266 THR A N 1
ATOM 2123 C CA . THR A 1 266 ? -2.312 -4.158 1.307 1.00 95.19 266 THR A CA 1
ATOM 2124 C C . THR A 1 266 ? -1.087 -3.644 0.549 1.00 95.19 266 THR A C 1
ATOM 2126 O O . THR A 1 266 ? 0.005 -3.538 1.107 1.00 95.19 266 THR A O 1
ATOM 2129 N N . SER A 1 267 ? -1.260 -3.211 -0.698 1.00 90.75 267 SER A N 1
ATOM 2130 C CA . SER A 1 267 ? -0.207 -2.616 -1.537 1.00 90.75 267 SER A CA 1
ATOM 2131 C C . SER A 1 267 ? 0.470 -1.373 -0.922 1.00 90.75 267 SER A C 1
ATOM 2133 O O . SER A 1 267 ? 1.577 -1.004 -1.311 1.00 90.75 267 SER A O 1
ATOM 2135 N N . SER A 1 268 ? -0.153 -0.746 0.086 1.00 88.81 268 SER A N 1
ATOM 2136 C CA . SER A 1 268 ? 0.431 0.340 0.895 1.00 88.81 268 SER A CA 1
ATOM 2137 C C . SER A 1 268 ? 1.287 -0.123 2.088 1.00 88.81 268 SER A C 1
ATOM 2139 O O . SER A 1 268 ? 1.849 0.724 2.790 1.00 88.81 268 SER A O 1
ATOM 2141 N N . SER A 1 269 ? 1.334 -1.433 2.346 1.00 88.00 269 SER A N 1
ATOM 2142 C CA . SER A 1 269 ? 1.883 -2.147 3.513 1.00 88.00 269 SER A CA 1
ATOM 2143 C C . SER A 1 269 ? 1.236 -1.793 4.856 1.00 88.00 269 SER A C 1
ATOM 2145 O O . SER A 1 269 ? 0.818 -2.676 5.591 1.00 88.00 269 SER A O 1
ATOM 2147 N N . ARG A 1 270 ? 1.099 -0.502 5.175 1.00 91.56 270 ARG A N 1
ATOM 2148 C CA . ARG A 1 270 ? 0.577 -0.013 6.464 1.00 91.56 270 ARG A CA 1
ATOM 2149 C C . ARG A 1 270 ? -0.940 -0.104 6.631 1.00 91.56 270 ARG A C 1
ATOM 2151 O O . ARG A 1 270 ? -1.432 0.068 7.744 1.00 91.56 270 ARG A O 1
ATOM 2158 N N . SER A 1 271 ? -1.683 -0.274 5.536 1.00 96.06 271 SER A N 1
ATOM 2159 C CA . SER A 1 271 ? -3.119 -0.558 5.614 1.00 96.06 271 SER A CA 1
ATOM 2160 C C . SER A 1 271 ? -3.306 -2.060 5.538 1.00 96.06 271 SER A C 1
ATOM 2162 O O . SER A 1 271 ? -2.769 -2.685 4.622 1.00 96.06 271 SER A O 1
ATOM 2164 N N . LEU A 1 272 ? -4.048 -2.613 6.483 1.00 98.12 272 LEU A N 1
ATOM 2165 C CA . LEU A 1 272 ? -4.320 -4.029 6.594 1.00 98.12 272 LEU A CA 1
ATOM 2166 C C . LEU A 1 272 ? -5.794 -4.305 6.309 1.00 98.12 272 LEU A C 1
ATOM 2168 O O . LEU A 1 272 ? -6.674 -3.499 6.634 1.00 98.12 272 LEU A O 1
ATOM 2172 N N . TYR A 1 273 ? -6.040 -5.457 5.704 1.00 98.31 273 TYR A N 1
ATOM 2173 C CA . TYR A 1 273 ? -7.364 -5.962 5.381 1.00 98.31 273 TYR A CA 1
ATOM 2174 C C . TYR A 1 273 ? -7.593 -7.307 6.065 1.00 98.31 273 TYR A C 1
ATOM 2176 O O . TYR A 1 273 ? -6.673 -8.115 6.196 1.00 98.31 273 TYR A O 1
ATOM 2184 N N . CYS A 1 274 ? -8.829 -7.526 6.490 1.00 97.62 274 CYS A N 1
ATOM 2185 C CA . CYS A 1 274 ? -9.320 -8.796 6.985 1.00 97.62 274 CYS A CA 1
ATOM 2186 C C . CYS A 1 274 ? -10.740 -8.971 6.451 1.00 97.62 274 CYS A C 1
ATOM 2188 O O . CYS A 1 274 ? -11.567 -8.064 6.567 1.00 97.62 274 CYS A O 1
ATOM 2190 N N . GLU A 1 275 ? -11.011 -10.123 5.845 1.00 95.81 275 GLU A N 1
ATOM 2191 C CA . GLU A 1 275 ? -12.311 -10.458 5.268 1.00 95.81 275 GLU A CA 1
ATOM 2192 C C . GLU A 1 275 ? -13.411 -10.462 6.337 1.00 95.81 275 GLU A C 1
ATOM 2194 O O . GLU A 1 275 ? -14.539 -10.063 6.069 1.00 95.81 275 GLU A O 1
ATOM 2199 N N . THR A 1 276 ? -13.066 -10.857 7.566 1.00 94.81 276 THR A N 1
ATOM 2200 C CA . THR A 1 276 ? -14.000 -11.034 8.685 1.00 94.81 276 THR A CA 1
ATOM 2201 C C . THR A 1 276 ? -14.127 -9.803 9.580 1.00 94.81 276 THR A C 1
ATOM 2203 O O . THR A 1 276 ? -14.726 -9.891 10.651 1.00 94.81 276 THR A O 1
ATOM 2206 N N . ASN A 1 277 ? -13.607 -8.643 9.162 1.00 97.69 277 ASN A N 1
ATOM 2207 C CA . ASN A 1 277 ? -13.758 -7.394 9.904 1.00 97.69 277 ASN A CA 1
ATOM 2208 C C . ASN A 1 277 ? -14.464 -6.313 9.074 1.00 97.69 277 ASN A C 1
ATOM 2210 O O . ASN A 1 277 ? -14.135 -6.066 7.910 1.00 97.69 277 ASN A O 1
ATOM 2214 N N . SER A 1 278 ? -15.422 -5.635 9.706 1.00 97.50 278 SER A N 1
ATOM 2215 C CA . SER A 1 278 ? -16.181 -4.525 9.114 1.00 97.50 278 SER A CA 1
ATOM 2216 C C . SER A 1 278 ? -15.347 -3.257 8.870 1.00 97.50 278 SER A C 1
ATOM 2218 O O . SER A 1 278 ? -15.761 -2.376 8.114 1.00 97.50 278 SER A O 1
ATOM 2220 N N . ASP A 1 279 ? -14.155 -3.174 9.459 1.00 98.38 279 ASP A N 1
ATOM 2221 C CA . ASP A 1 279 ? -13.173 -2.119 9.261 1.00 98.38 279 ASP A CA 1
ATOM 2222 C C . ASP A 1 279 ? -11.853 -2.700 8.720 1.00 98.38 279 ASP A C 1
ATOM 2224 O O . ASP A 1 279 ? -11.291 -3.655 9.247 1.00 98.38 279 ASP A O 1
ATOM 2228 N N . MET A 1 280 ? -11.299 -2.063 7.692 1.00 98.62 280 MET A N 1
ATOM 2229 C CA . MET A 1 280 ? -9.862 -2.087 7.428 1.00 98.62 280 MET A CA 1
ATOM 2230 C C . MET A 1 280 ? -9.153 -1.160 8.420 1.00 98.62 280 MET A C 1
ATOM 2232 O O . MET A 1 280 ? -9.714 -0.155 8.863 1.00 98.62 280 MET A O 1
ATOM 2236 N N . ILE A 1 281 ? -7.881 -1.425 8.701 1.00 98.50 281 ILE A N 1
ATOM 2237 C CA . ILE A 1 281 ? -7.084 -0.597 9.612 1.00 98.50 281 ILE A CA 1
ATOM 2238 C C . ILE A 1 281 ? -5.846 -0.054 8.909 1.00 98.50 281 ILE A C 1
ATOM 2240 O O . ILE A 1 281 ? -5.185 -0.754 8.152 1.00 98.50 281 ILE A O 1
ATOM 2244 N N . LYS A 1 282 ? -5.527 1.220 9.124 1.00 98.38 282 LYS A N 1
ATOM 2245 C CA . LYS A 1 282 ? -4.376 1.899 8.521 1.00 98.38 282 LYS A CA 1
ATOM 2246 C C . LYS A 1 282 ? -3.512 2.496 9.612 1.00 98.38 282 LYS A C 1
ATOM 2248 O O . LYS A 1 282 ? -3.906 3.476 10.236 1.00 98.38 282 LYS A O 1
ATOM 2253 N N . PHE A 1 283 ? -2.330 1.932 9.800 1.00 97.50 283 PHE A N 1
ATOM 2254 C CA . PHE A 1 283 ? -1.418 2.317 10.869 1.00 97.50 283 PHE A CA 1
ATOM 2255 C C . PHE A 1 283 ? -0.478 3.455 10.471 1.00 97.50 283 PHE A C 1
ATOM 2257 O O . PHE A 1 283 ? -0.068 3.592 9.317 1.00 97.50 283 PHE A O 1
ATOM 2264 N N . SER A 1 284 ? -0.092 4.258 11.454 1.00 95.31 284 SER A N 1
ATOM 2265 C CA . SER A 1 284 ? 1.163 4.994 11.441 1.00 95.31 284 SER A CA 1
ATOM 2266 C C . SER A 1 284 ? 2.291 3.968 11.496 1.00 95.31 284 SER A C 1
ATOM 2268 O O . SER A 1 284 ? 2.324 3.135 12.397 1.00 95.31 284 SER A O 1
ATOM 2270 N N . LEU A 1 285 ? 3.164 3.963 10.491 1.00 89.75 285 LEU A N 1
ATOM 2271 C CA . LEU A 1 285 ? 4.244 2.989 10.386 1.00 89.75 285 LEU A CA 1
ATOM 2272 C C . LEU A 1 285 ? 5.560 3.725 10.139 1.00 89.75 285 LEU A C 1
ATOM 2274 O O . LEU A 1 285 ? 5.735 4.342 9.083 1.00 89.75 285 LEU A O 1
ATOM 2278 N N . SER A 1 286 ? 6.503 3.634 11.078 1.00 83.62 286 SER A N 1
ATOM 2279 C CA . SER A 1 286 ? 7.815 4.309 11.031 1.00 83.62 286 SER A CA 1
ATOM 2280 C C . SER A 1 286 ? 8.798 3.649 10.036 1.00 83.62 286 SER A C 1
ATOM 2282 O O . SER A 1 286 ? 10.013 3.617 10.232 1.00 83.62 286 SER A O 1
ATOM 2284 N N . VAL A 1 287 ? 8.269 3.159 8.909 1.00 74.19 287 VAL A N 1
ATOM 2285 C CA . VAL A 1 287 ? 8.987 2.586 7.763 1.00 74.19 287 VAL A CA 1
ATOM 2286 C C . VAL A 1 287 ? 8.945 3.572 6.592 1.00 74.19 287 VAL A C 1
ATOM 2288 O O . VAL A 1 287 ? 7.951 4.269 6.361 1.00 74.19 287 VAL A O 1
ATOM 2291 N N . ARG A 1 288 ? 10.038 3.652 5.827 1.00 67.31 288 ARG A N 1
ATOM 2292 C CA . ARG A 1 288 ? 10.102 4.452 4.599 1.00 67.31 288 ARG A CA 1
ATOM 2293 C C . ARG A 1 288 ? 9.671 3.589 3.412 1.00 67.31 288 ARG A C 1
ATOM 2295 O O . ARG A 1 288 ? 10.259 2.552 3.161 1.00 67.31 288 ARG A O 1
ATOM 2302 N N . LEU A 1 289 ? 8.667 4.022 2.655 1.00 66.44 289 LEU A N 1
ATOM 2303 C CA . LEU A 1 289 ? 8.293 3.379 1.387 1.00 66.44 289 LEU A CA 1
ATOM 2304 C C . LEU A 1 289 ? 8.308 4.446 0.302 1.00 66.44 289 LEU A C 1
ATOM 2306 O O . LEU A 1 289 ? 7.663 5.486 0.476 1.00 66.44 289 LEU A O 1
ATOM 2310 N N . THR A 1 290 ? 8.994 4.201 -0.817 1.00 63.75 290 THR A N 1
ATOM 2311 C CA . THR A 1 290 ? 9.323 5.219 -1.835 1.00 63.75 290 THR A CA 1
ATOM 2312 C C . THR A 1 290 ? 10.032 6.433 -1.199 1.00 63.75 290 THR A C 1
ATOM 2314 O O . THR A 1 290 ? 11.037 6.272 -0.507 1.00 63.75 290 THR A O 1
ATOM 2317 N N . ASN A 1 291 ? 9.472 7.637 -1.336 1.00 67.69 291 ASN A N 1
ATOM 2318 C CA . ASN A 1 291 ? 10.065 8.893 -0.872 1.00 67.69 291 ASN A CA 1
ATOM 2319 C C . ASN A 1 291 ? 9.522 9.390 0.477 1.00 67.69 291 ASN A C 1
ATOM 2321 O O . ASN A 1 291 ? 9.796 10.522 0.870 1.00 67.69 291 ASN A O 1
ATOM 2325 N N . SER A 1 292 ? 8.725 8.600 1.203 1.00 66.31 292 SER A N 1
ATOM 2326 C CA . SER A 1 292 ? 8.072 9.072 2.432 1.00 66.31 292 SER A CA 1
ATOM 2327 C C . SER A 1 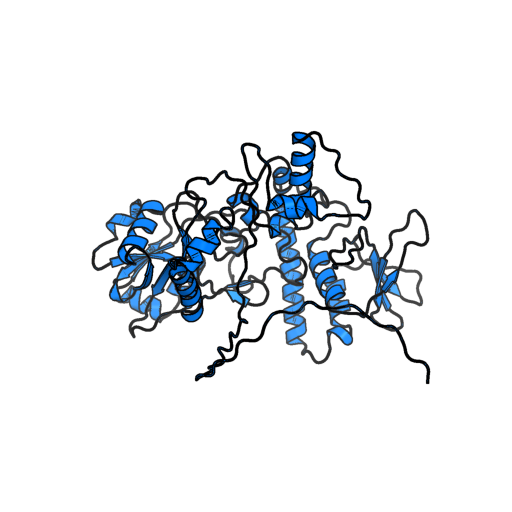292 ? 8.124 8.056 3.563 1.00 66.31 292 SER A C 1
ATOM 2329 O O . SER A 1 292 ? 7.925 6.858 3.356 1.00 66.31 292 SER A O 1
ATOM 2331 N N . VAL A 1 293 ? 8.355 8.563 4.776 1.00 77.25 293 VAL A N 1
ATOM 2332 C CA . VAL A 1 293 ? 8.059 7.828 6.010 1.00 77.25 293 VAL A CA 1
ATOM 2333 C C . VAL A 1 293 ? 6.542 7.696 6.113 1.00 77.25 293 VAL A C 1
ATOM 2335 O O . VAL A 1 293 ? 5.812 8.644 5.816 1.00 77.25 293 VAL A O 1
ATOM 2338 N N . ARG A 1 294 ? 6.061 6.505 6.460 1.00 80.81 294 ARG A N 1
ATOM 2339 C CA . ARG A 1 294 ? 4.637 6.161 6.431 1.00 80.81 294 ARG A CA 1
ATOM 2340 C C . ARG A 1 294 ? 3.956 6.351 7.782 1.00 80.81 294 ARG A C 1
ATOM 2342 O O . ARG A 1 294 ? 2.987 5.652 8.083 1.00 80.81 294 ARG A O 1
ATOM 2349 N N . THR A 1 295 ? 4.383 7.355 8.540 1.00 88.75 295 THR A N 1
ATOM 2350 C CA . THR A 1 295 ? 3.643 7.820 9.711 1.00 88.75 295 THR A CA 1
ATOM 2351 C C . THR A 1 295 ? 2.344 8.512 9.290 1.00 88.75 295 THR A C 1
ATOM 2353 O O . THR A 1 295 ? 2.170 8.946 8.142 1.00 88.75 295 THR A O 1
ATOM 2356 N N . LEU A 1 296 ? 1.380 8.517 10.199 1.00 91.94 296 LEU A N 1
ATOM 2357 C CA . LEU A 1 296 ? 0.189 9.350 10.140 1.00 91.94 296 LEU A CA 1
ATOM 2358 C C . LEU A 1 296 ? 0.393 10.540 11.065 1.00 91.94 296 LEU A C 1
ATOM 2360 O O . LEU A 1 296 ? 1.062 10.418 12.081 1.00 91.94 296 LEU A O 1
ATOM 2364 N N . SER A 1 297 ? -0.232 11.661 10.729 1.00 95.44 297 SER A N 1
ATOM 2365 C CA . SER A 1 297 ? -0.377 12.801 11.639 1.00 95.44 297 SER A CA 1
ATOM 2366 C C . SER A 1 297 ? -1.829 13.000 12.054 1.00 95.44 297 SER A C 1
ATOM 2368 O O . SER A 1 297 ? -2.754 12.625 11.320 1.00 95.44 297 SER A O 1
ATOM 2370 N N . VAL A 1 298 ? -2.058 13.691 13.174 1.00 96.56 298 VAL A N 1
ATOM 2371 C CA . VAL A 1 298 ? -3.416 14.071 13.611 1.00 96.56 298 VAL A CA 1
ATOM 2372 C C . VAL A 1 298 ? -4.121 14.879 12.513 1.00 96.56 298 VAL A C 1
ATOM 2374 O O . VAL A 1 298 ? -5.303 14.686 12.214 1.00 96.56 298 VAL A O 1
ATOM 2377 N N . LYS A 1 299 ? -3.369 15.746 11.825 1.00 96.69 299 LYS A N 1
ATOM 2378 C CA . LYS A 1 299 ? -3.854 16.522 10.675 1.00 96.69 299 LYS A CA 1
ATOM 2379 C C . LYS A 1 299 ? -4.385 15.634 9.548 1.00 96.69 299 LYS A C 1
ATOM 2381 O O . LYS A 1 299 ? -5.352 16.015 8.887 1.00 96.69 299 LYS A O 1
ATOM 2386 N N . GLU A 1 300 ? -3.750 14.495 9.290 1.00 94.81 300 GLU A N 1
ATOM 2387 C CA . GLU A 1 300 ? -4.126 13.578 8.213 1.00 94.81 300 GLU A CA 1
ATOM 2388 C C . GLU A 1 300 ? -5.355 12.748 8.571 1.00 94.81 300 GLU A C 1
ATOM 2390 O O . GLU A 1 300 ? -6.289 12.718 7.772 1.00 94.81 300 GLU A O 1
ATOM 2395 N N . VAL A 1 301 ? -5.427 12.168 9.773 1.00 96.88 301 VAL A N 1
ATOM 2396 C CA . VAL A 1 301 ? -6.619 11.404 10.200 1.00 96.88 301 VAL A CA 1
ATOM 2397 C C . VAL A 1 301 ? -7.860 12.299 10.295 1.00 96.88 301 VAL A C 1
ATOM 2399 O O . VAL A 1 301 ? -8.957 11.910 9.893 1.00 96.88 301 VAL A O 1
ATOM 2402 N N . LYS A 1 302 ? -7.691 13.577 10.669 1.00 97.12 302 LYS A N 1
ATOM 2403 C CA . LYS A 1 302 ? -8.781 14.567 10.640 1.00 97.12 302 LYS A CA 1
ATOM 2404 C C . LYS A 1 302 ? -9.291 14.877 9.225 1.00 97.12 302 LYS A C 1
ATOM 2406 O O . LYS A 1 302 ? -10.424 15.343 9.092 1.00 97.12 302 LYS A O 1
ATOM 2411 N N . ARG A 1 303 ? -8.518 14.622 8.156 1.00 97.81 303 ARG A N 1
ATOM 2412 C CA . ARG A 1 303 ? -9.026 14.726 6.770 1.00 97.81 303 ARG A CA 1
ATOM 2413 C C . ARG A 1 303 ? -10.021 13.612 6.460 1.00 97.81 303 ARG A C 1
ATOM 2415 O O . ARG A 1 303 ? -11.049 13.919 5.863 1.00 97.81 303 ARG A O 1
ATOM 2422 N N . GLY A 1 304 ? -9.745 12.384 6.905 1.00 97.00 304 GLY A N 1
ATOM 2423 C CA . GLY A 1 304 ? -10.680 11.257 6.816 1.00 97.00 304 GLY A CA 1
ATOM 2424 C C . GLY A 1 304 ? -12.007 11.600 7.487 1.00 97.00 304 GLY A C 1
ATOM 2425 O O . GLY A 1 304 ? -13.045 11.640 6.830 1.00 97.00 304 GLY A O 1
ATOM 2426 N N . MET A 1 305 ? -11.940 12.054 8.742 1.00 98.31 305 MET A N 1
ATOM 2427 C CA . MET A 1 305 ? -13.115 12.502 9.496 1.00 98.31 305 MET A CA 1
ATOM 2428 C C . MET A 1 305 ? -13.873 13.649 8.814 1.00 98.31 305 MET A C 1
ATOM 2430 O O . MET A 1 305 ? -15.098 13.726 8.888 1.00 98.31 305 MET A O 1
ATOM 2434 N N . ARG A 1 306 ? -13.171 14.589 8.166 1.00 98.44 306 ARG A N 1
ATOM 2435 C CA . ARG A 1 306 ? -13.816 15.689 7.431 1.00 98.44 306 ARG A CA 1
ATOM 2436 C C . ARG A 1 306 ? -14.595 15.168 6.226 1.00 98.44 306 ARG A C 1
ATOM 2438 O O . ARG A 1 306 ? -15.734 15.585 6.037 1.00 98.44 306 ARG A O 1
ATOM 2445 N N . LEU A 1 307 ? -14.001 14.274 5.436 1.00 98.19 307 LEU A N 1
ATOM 2446 C CA . LEU A 1 307 ? -14.673 13.668 4.286 1.00 98.19 307 LEU A CA 1
ATOM 2447 C C . LEU A 1 307 ? -15.852 12.792 4.728 1.00 98.19 307 LEU A C 1
ATOM 2449 O O . LEU A 1 307 ? -16.924 12.881 4.139 1.00 98.19 307 LEU A O 1
ATOM 2453 N N . ALA A 1 308 ? -15.693 12.038 5.814 1.00 98.00 308 ALA A N 1
ATOM 2454 C CA . ALA A 1 308 ? -16.753 11.208 6.368 1.00 98.00 308 ALA A CA 1
ATOM 2455 C C . ALA A 1 308 ? -17.955 12.032 6.859 1.00 98.00 308 ALA A C 1
ATOM 2457 O O . ALA A 1 308 ? -19.099 11.660 6.609 1.00 98.00 308 ALA A O 1
ATOM 2458 N N . ARG A 1 309 ? -17.722 13.193 7.490 1.00 98.19 309 ARG A N 1
ATOM 2459 C CA . ARG A 1 309 ? -18.803 14.137 7.830 1.00 98.19 309 ARG A CA 1
ATOM 2460 C C . ARG A 1 309 ? -19.431 14.763 6.587 1.00 98.19 309 ARG A C 1
ATOM 2462 O O . ARG A 1 309 ? -20.651 14.867 6.517 1.00 98.19 309 ARG A O 1
ATOM 2469 N N . LEU A 1 310 ? -18.625 15.138 5.588 1.00 98.19 310 LEU A N 1
ATOM 2470 C CA . LEU A 1 310 ? -19.136 15.648 4.310 1.00 98.19 310 LEU A CA 1
ATOM 2471 C C . LEU A 1 310 ? -20.048 14.619 3.625 1.00 98.19 310 LEU A C 1
ATOM 2473 O O . LEU A 1 310 ? -21.063 14.995 3.036 1.00 98.19 310 LEU A O 1
ATOM 2477 N N . ALA A 1 311 ? -19.737 13.331 3.771 1.00 97.25 311 ALA A N 1
ATOM 2478 C CA . ALA A 1 311 ? -20.527 12.242 3.216 1.00 97.25 311 ALA A CA 1
ATOM 2479 C C . ALA A 1 311 ? -21.935 12.097 3.823 1.00 97.25 311 ALA A C 1
ATOM 2481 O O . ALA A 1 311 ? -22.772 11.383 3.277 1.00 97.25 311 ALA A O 1
ATOM 2482 N N . LYS A 1 312 ? -22.222 12.791 4.932 1.00 96.69 312 LYS A N 1
ATOM 2483 C CA . LYS A 1 312 ? -23.548 12.831 5.569 1.00 96.69 312 LYS A CA 1
ATOM 2484 C C . LYS A 1 312 ? -24.434 13.976 5.060 1.00 96.69 312 LYS A C 1
ATOM 2486 O O . LYS A 1 312 ? -25.580 14.080 5.476 1.00 96.69 312 LYS A O 1
ATOM 2491 N N . THR A 1 313 ? -23.926 14.839 4.180 1.00 98.19 313 THR A N 1
ATOM 2492 C CA . THR A 1 313 ? -24.685 15.983 3.644 1.00 98.19 313 THR A CA 1
ATOM 2493 C C . THR A 1 313 ? -25.620 15.580 2.500 1.00 98.19 313 THR A C 1
ATOM 2495 O O . THR A 1 313 ? -25.316 14.653 1.748 1.00 98.19 313 THR A O 1
ATOM 2498 N N . ALA A 1 314 ? -26.711 16.329 2.299 1.00 98.31 314 ALA A N 1
ATOM 2499 C CA . ALA A 1 314 ? -27.640 16.120 1.179 1.00 98.31 314 ALA A CA 1
ATOM 2500 C C . ALA A 1 314 ? -26.934 16.172 -0.189 1.00 98.31 314 ALA A C 1
ATOM 2502 O O . ALA A 1 314 ? -27.165 15.329 -1.048 1.00 98.31 314 ALA A O 1
ATOM 2503 N N . ARG A 1 315 ? -25.965 17.081 -0.360 1.00 97.62 315 ARG A N 1
ATOM 2504 C CA . ARG A 1 315 ? -25.174 17.180 -1.597 1.00 97.62 315 ARG A CA 1
ATOM 2505 C C . ARG A 1 315 ? -24.350 15.921 -1.881 1.00 97.62 315 ARG A C 1
ATOM 2507 O O . ARG A 1 315 ? -24.169 15.548 -3.039 1.00 97.62 315 ARG A O 1
ATOM 2514 N N . TRP A 1 316 ? -23.826 15.260 -0.847 1.00 97.88 316 TRP A N 1
ATOM 2515 C CA . TRP A 1 316 ? -23.176 13.964 -1.038 1.00 97.88 316 TRP A CA 1
ATOM 2516 C C . TRP A 1 316 ? -24.187 12.882 -1.420 1.00 97.88 316 TRP A C 1
ATOM 2518 O O . TRP A 1 316 ? -23.889 12.057 -2.277 1.00 97.88 316 TRP A O 1
ATOM 2528 N N . GLN A 1 317 ? -25.382 12.894 -0.826 1.00 97.44 317 GLN A N 1
ATOM 2529 C CA . GLN A 1 317 ? -26.451 11.958 -1.186 1.00 97.44 317 GLN A CA 1
ATOM 2530 C C . GLN A 1 317 ? -26.880 12.131 -2.652 1.00 97.44 317 GLN A C 1
ATOM 2532 O O . GLN A 1 317 ? -26.997 11.135 -3.357 1.00 97.44 317 GLN A O 1
ATOM 2537 N N . GLU A 1 318 ? -27.000 13.364 -3.151 1.00 98.12 318 GLU A N 1
ATOM 2538 C CA . GLU A 1 318 ? -27.237 13.654 -4.575 1.00 98.12 318 GLU A CA 1
ATOM 2539 C C . GLU A 1 318 ? -26.111 13.117 -5.470 1.00 98.12 318 GLU A C 1
ATOM 2541 O O . GLU A 1 318 ? -26.372 12.479 -6.492 1.00 98.12 318 GLU A O 1
ATOM 2546 N N . LEU A 1 319 ? -24.847 13.334 -5.081 1.00 96.69 319 LEU A N 1
ATOM 2547 C CA . LEU A 1 319 ? -23.689 12.799 -5.802 1.00 96.69 319 LEU A CA 1
ATOM 2548 C C . LEU A 1 319 ? -23.723 11.266 -5.847 1.00 96.69 319 LEU A C 1
ATOM 2550 O O . LEU A 1 319 ? -23.497 10.674 -6.902 1.00 96.69 319 LEU A O 1
ATOM 2554 N N . GLN A 1 320 ? -24.019 10.631 -4.713 1.00 97.00 320 GLN A N 1
ATOM 2555 C CA . GLN A 1 320 ? -24.092 9.180 -4.590 1.00 97.00 320 GLN A CA 1
ATOM 2556 C C . GLN A 1 320 ? -25.268 8.601 -5.385 1.00 97.00 320 GLN A C 1
ATOM 2558 O O . GLN A 1 320 ? -25.104 7.556 -6.009 1.00 97.00 320 GLN A O 1
ATOM 2563 N N . ALA A 1 321 ? -26.419 9.277 -5.405 1.00 96.94 321 ALA A N 1
ATOM 2564 C CA . ALA A 1 321 ? -27.578 8.890 -6.205 1.00 96.94 321 ALA A CA 1
ATOM 2565 C C . ALA A 1 321 ? -27.301 9.028 -7.709 1.00 96.94 321 ALA A C 1
ATOM 2567 O O . ALA A 1 321 ? -27.705 8.175 -8.496 1.00 96.94 321 ALA A O 1
ATOM 2568 N N . ARG A 1 322 ? -26.560 10.069 -8.112 1.00 97.56 322 ARG A N 1
ATOM 2569 C CA . ARG A 1 322 ? -26.141 10.272 -9.506 1.00 97.56 322 ARG A CA 1
ATOM 2570 C C . ARG A 1 322 ? -25.120 9.231 -9.974 1.00 97.56 322 ARG A C 1
ATOM 2572 O O . ARG A 1 322 ? -25.143 8.853 -11.143 1.00 97.56 322 ARG A O 1
ATOM 2579 N N . TYR A 1 323 ? -24.239 8.772 -9.085 1.00 96.25 323 TYR A N 1
ATOM 2580 C CA . TYR A 1 323 ? -23.196 7.785 -9.383 1.00 96.25 323 TYR A CA 1
ATOM 2581 C C . TYR A 1 323 ? -23.256 6.602 -8.400 1.00 96.25 323 TYR A C 1
ATOM 2583 O O . TYR A 1 323 ? -22.378 6.467 -7.546 1.00 96.25 323 TYR A O 1
ATOM 2591 N N . PRO A 1 324 ? -24.265 5.716 -8.507 1.00 93.00 324 PRO A N 1
ATOM 2592 C CA . PRO A 1 324 ? -24.520 4.665 -7.512 1.00 93.00 324 PRO A CA 1
ATOM 2593 C C . PRO A 1 324 ? -23.399 3.619 -7.412 1.00 93.00 324 PRO A C 1
ATOM 2595 O O . PRO A 1 324 ? -23.211 3.006 -6.364 1.00 93.00 324 PRO A O 1
ATOM 2598 N N . THR A 1 325 ? -22.625 3.433 -8.481 1.00 93.31 325 THR A N 1
ATOM 2599 C CA . THR A 1 325 ? -21.478 2.514 -8.527 1.00 93.31 325 THR A CA 1
ATOM 2600 C C . THR A 1 325 ? -20.186 3.136 -7.992 1.00 93.31 325 THR A C 1
ATOM 2602 O O . THR A 1 325 ? -19.239 2.412 -7.695 1.00 93.31 325 THR A O 1
ATOM 2605 N N . MET A 1 326 ? -20.130 4.463 -7.825 1.00 94.88 326 MET A N 1
ATOM 2606 C CA . MET A 1 326 ? -18.993 5.137 -7.205 1.00 94.88 326 MET A CA 1
ATOM 2607 C C . MET A 1 326 ? -19.165 5.094 -5.692 1.00 94.88 326 MET A C 1
ATOM 2609 O O . MET A 1 326 ? -20.092 5.687 -5.145 1.00 94.88 326 MET A O 1
ATOM 2613 N N . ARG A 1 327 ? -18.249 4.423 -5.001 1.00 94.94 327 ARG A N 1
ATOM 2614 C CA . ARG A 1 327 ? -18.231 4.360 -3.539 1.00 94.94 327 ARG A CA 1
ATOM 2615 C C . ARG A 1 327 ? -16.905 4.898 -3.017 1.00 94.94 327 ARG A C 1
ATOM 2617 O O . ARG A 1 327 ? -15.901 4.909 -3.721 1.00 94.94 327 ARG A O 1
ATOM 2624 N N . VAL A 1 328 ? -16.904 5.343 -1.765 1.00 96.44 328 VAL A N 1
ATOM 2625 C CA . VAL A 1 328 ? -15.697 5.772 -1.051 1.00 96.44 328 VAL A CA 1
ATOM 2626 C C . VAL A 1 328 ? -15.647 5.034 0.276 1.00 96.44 328 VAL A C 1
ATOM 2628 O O . VAL A 1 328 ? -16.588 5.121 1.065 1.00 96.44 328 VAL A O 1
ATOM 2631 N N . MET A 1 329 ? -14.554 4.311 0.522 1.00 97.81 329 MET A N 1
ATOM 2632 C CA . MET A 1 329 ? -14.276 3.711 1.826 1.00 97.81 329 MET A CA 1
ATOM 2633 C C . MET A 1 329 ? -13.892 4.825 2.804 1.00 97.81 329 MET A C 1
ATOM 2635 O O . MET A 1 329 ? -12.775 5.345 2.763 1.00 97.81 329 MET A O 1
ATOM 2639 N N . GLN A 1 330 ? -14.847 5.244 3.631 1.00 98.31 330 GLN A N 1
ATOM 2640 C CA . GLN A 1 330 ? -14.656 6.354 4.561 1.00 98.31 330 GLN A CA 1
ATOM 2641 C C . GLN A 1 330 ? -13.669 5.971 5.668 1.00 98.31 330 GLN A C 1
ATOM 2643 O O . GLN A 1 330 ? -13.755 4.883 6.228 1.00 98.31 330 GLN A O 1
ATOM 2648 N N . GLU A 1 331 ? -12.752 6.882 5.995 1.00 98.50 331 GLU A N 1
ATOM 2649 C CA . GLU A 1 331 ? -11.914 6.824 7.202 1.00 98.50 331 GLU A CA 1
ATOM 2650 C C . GLU A 1 331 ? -12.634 7.623 8.304 1.00 98.50 331 GLU A C 1
ATOM 2652 O O . GLU A 1 331 ? -12.290 8.773 8.582 1.00 98.50 331 GLU A O 1
ATOM 2657 N N . ASP A 1 332 ? -13.721 7.058 8.837 1.00 98.25 332 ASP A N 1
ATOM 2658 C CA . ASP A 1 332 ? -14.663 7.722 9.751 1.00 98.25 332 ASP A CA 1
ATOM 2659 C C . ASP A 1 332 ? -14.408 7.417 11.235 1.00 98.25 332 ASP A C 1
ATOM 2661 O O . ASP A 1 332 ? -15.248 7.710 12.089 1.00 98.25 332 ASP A O 1
ATOM 2665 N N . GLY A 1 333 ? -13.244 6.845 11.542 1.00 98.50 333 GLY A N 1
ATOM 2666 C CA . GLY A 1 333 ? -12.732 6.708 12.896 1.00 98.50 333 GLY A CA 1
ATOM 2667 C C . GLY A 1 333 ? -11.210 6.651 12.929 1.00 98.50 333 GLY A C 1
ATOM 2668 O O . GLY A 1 333 ? -10.563 6.278 11.951 1.00 98.50 333 GLY A O 1
ATOM 2669 N N . TRP A 1 334 ? -10.623 7.047 14.051 1.00 98.75 334 TRP A N 1
ATOM 2670 C CA . TRP A 1 334 ? -9.185 6.962 14.298 1.00 98.75 334 TRP A CA 1
ATOM 2671 C C . TRP A 1 334 ? -8.909 6.877 15.797 1.00 98.75 334 TRP A C 1
ATOM 2673 O O . TRP A 1 334 ? -9.708 7.355 16.605 1.00 98.75 334 TRP A O 1
ATOM 2683 N N . ALA A 1 335 ? -7.769 6.293 16.151 1.00 98.69 335 ALA A N 1
ATOM 2684 C CA . ALA A 1 335 ? -7.304 6.171 17.527 1.00 98.69 335 ALA A CA 1
ATOM 2685 C C . ALA A 1 335 ? -5.777 6.320 17.607 1.00 98.69 335 ALA A C 1
ATOM 2687 O O . ALA A 1 335 ? -5.088 6.241 16.590 1.00 98.69 335 ALA A O 1
ATOM 2688 N N . GLY A 1 336 ? -5.252 6.527 18.808 1.00 98.31 336 GLY A N 1
ATOM 2689 C CA . GLY A 1 336 ? -3.830 6.509 19.130 1.00 98.31 336 GLY A CA 1
ATOM 2690 C C . GLY A 1 336 ? -3.601 6.706 20.625 1.00 98.31 336 GLY A C 1
ATOM 2691 O O . GLY A 1 336 ? -4.538 6.972 21.378 1.00 98.31 336 GLY A O 1
ATOM 2692 N N . LEU A 1 337 ? -2.350 6.580 21.044 1.00 98.56 337 LEU A N 1
ATOM 2693 C CA . LEU A 1 337 ? -1.914 6.706 22.430 1.00 98.56 337 LEU A CA 1
ATOM 2694 C C . LEU A 1 337 ? -1.535 8.148 22.771 1.00 98.56 337 LEU A C 1
ATOM 2696 O O . LEU A 1 337 ? -0.976 8.883 21.949 1.00 98.56 337 LEU A O 1
ATOM 2700 N N . ARG A 1 338 ? -1.803 8.523 24.017 1.00 98.44 338 ARG A N 1
ATOM 2701 C CA . ARG A 1 338 ? -1.208 9.666 24.700 1.00 98.44 338 ARG A CA 1
ATOM 2702 C C . ARG A 1 338 ? -0.070 9.184 25.587 1.00 98.44 338 ARG A C 1
ATOM 2704 O O . ARG A 1 338 ? -0.137 8.089 26.138 1.00 98.44 338 ARG A O 1
ATOM 2711 N N . ASP A 1 339 ? 0.954 10.011 25.737 1.00 96.81 339 ASP A N 1
ATOM 2712 C CA . ASP A 1 339 ? 1.915 9.833 26.823 1.00 96.81 339 ASP A CA 1
ATOM 2713 C C . ASP A 1 339 ? 1.336 10.319 28.165 1.00 96.81 339 ASP A C 1
ATOM 2715 O O . ASP A 1 339 ? 0.207 10.807 28.248 1.00 96.81 339 ASP A O 1
ATOM 2719 N N . GLU A 1 340 ? 2.127 10.209 29.231 1.00 94.69 340 GLU A N 1
ATOM 2720 C CA . GLU A 1 340 ? 1.739 10.645 30.580 1.00 94.69 340 GLU A CA 1
ATOM 2721 C C . GLU A 1 340 ? 1.476 12.156 30.710 1.00 94.69 340 GLU A C 1
ATOM 2723 O O . GLU A 1 340 ? 0.852 12.580 31.677 1.00 94.69 340 GLU A O 1
ATOM 2728 N N . SER A 1 341 ? 1.944 12.966 29.755 1.00 95.38 341 SER A N 1
ATOM 2729 C CA . SER A 1 341 ? 1.677 14.407 29.695 1.00 95.38 341 SER A CA 1
ATOM 2730 C C . SER A 1 341 ? 0.395 14.734 28.918 1.00 95.38 341 SER A C 1
ATOM 2732 O O . SER A 1 341 ? 0.014 15.896 28.783 1.00 95.38 341 SER A O 1
ATOM 2734 N N . GLY A 1 342 ? -0.287 13.709 28.397 1.00 95.56 342 GLY A N 1
ATOM 2735 C CA . GLY A 1 342 ? -1.496 13.843 27.595 1.00 95.56 342 GLY A CA 1
ATOM 2736 C C . GLY A 1 342 ? -1.231 14.154 26.118 1.00 95.56 342 GLY A C 1
ATOM 2737 O O . GLY A 1 342 ? -2.190 14.393 25.373 1.00 95.56 342 GLY A O 1
ATOM 2738 N N . VAL A 1 343 ? 0.026 14.137 25.659 1.00 97.69 343 VAL A N 1
ATOM 2739 C CA . VAL A 1 343 ? 0.397 14.438 24.269 1.00 97.69 343 VAL A CA 1
ATOM 2740 C C . VAL A 1 343 ? 0.197 13.209 23.389 1.00 97.69 343 VAL A C 1
ATOM 2742 O O . VAL A 1 343 ? 0.669 12.118 23.702 1.00 97.69 343 VAL A O 1
ATOM 2745 N N . ILE A 1 344 ? -0.502 13.392 22.263 1.00 98.19 344 ILE A N 1
ATOM 2746 C CA . ILE A 1 344 ? -0.758 12.327 21.286 1.00 98.19 344 ILE A CA 1
ATOM 2747 C C . ILE A 1 344 ? 0.544 11.947 20.583 1.00 98.19 344 ILE A C 1
ATOM 2749 O O . ILE A 1 344 ? 1.170 12.779 19.927 1.00 98.19 344 ILE A O 1
ATOM 2753 N N . GLN A 1 345 ? 0.885 10.666 20.644 1.00 97.75 345 GLN A N 1
ATOM 2754 C CA . GLN A 1 345 ? 2.059 10.106 19.990 1.00 97.75 345 GLN A CA 1
ATOM 2755 C C . GLN A 1 345 ? 1.699 9.693 18.562 1.00 97.75 345 GLN A C 1
ATOM 2757 O O . GLN A 1 345 ? 1.067 8.658 18.342 1.00 97.75 345 GLN A O 1
ATOM 2762 N N . GLU A 1 346 ? 2.080 10.500 17.566 1.00 96.50 346 GLU A N 1
ATOM 2763 C CA . GLU A 1 346 ? 1.668 10.305 16.163 1.00 96.50 346 GLU A CA 1
ATOM 2764 C C . GLU A 1 346 ? 2.088 8.942 15.575 1.00 96.50 346 GLU A C 1
ATOM 2766 O O . GLU A 1 346 ? 1.418 8.383 14.704 1.00 96.50 346 GLU A O 1
ATOM 2771 N N . GLU A 1 347 ? 3.160 8.350 16.093 1.00 95.69 347 GLU A N 1
ATOM 2772 C CA . GLU A 1 347 ? 3.652 7.021 15.711 1.00 95.69 347 GLU A CA 1
ATOM 2773 C C . GLU A 1 347 ? 2.755 5.865 16.180 1.00 95.69 347 GLU A C 1
ATOM 2775 O O . GLU A 1 347 ? 2.905 4.743 15.705 1.00 95.69 347 GLU A O 1
ATOM 2780 N N . SER A 1 348 ? 1.803 6.130 17.077 1.00 97.56 348 SER A N 1
ATOM 2781 C CA . SER A 1 348 ? 0.798 5.161 17.534 1.00 97.56 348 SER A CA 1
ATOM 2782 C C . SER A 1 348 ? -0.548 5.284 16.811 1.00 97.56 348 SER A C 1
ATOM 2784 O O . SER A 1 348 ? -1.452 4.486 17.050 1.00 97.56 348 SER A O 1
ATOM 2786 N N . LEU A 1 349 ? -0.707 6.291 15.942 1.00 98.50 349 LEU A N 1
ATOM 2787 C CA . LEU A 1 349 ? -1.990 6.570 15.303 1.00 98.50 349 LEU A CA 1
ATOM 2788 C C . LEU A 1 349 ? -2.434 5.432 14.380 1.00 98.50 349 LEU A C 1
ATOM 2790 O O . LEU A 1 349 ? -1.641 4.841 13.649 1.00 98.50 349 LEU A O 1
ATOM 2794 N N . MET A 1 350 ? -3.743 5.222 14.321 1.00 98.38 350 MET A N 1
ATOM 2795 C CA . MET A 1 350 ? -4.411 4.369 13.347 1.00 98.38 350 MET A CA 1
ATOM 2796 C C . MET A 1 350 ? -5.669 5.061 12.818 1.00 98.38 350 MET A C 1
ATOM 2798 O O . MET A 1 350 ? -6.335 5.795 13.547 1.00 98.38 350 MET A O 1
ATOM 2802 N N . ALA A 1 351 ? -6.026 4.797 11.566 1.00 98.69 351 ALA A N 1
ATOM 2803 C CA . ALA A 1 351 ? -7.325 5.140 11.000 1.00 98.69 351 ALA A CA 1
ATOM 2804 C C . ALA A 1 351 ? -8.120 3.861 10.714 1.00 98.69 351 ALA A C 1
ATOM 2806 O O . ALA A 1 351 ? -7.581 2.906 10.153 1.00 98.69 351 ALA A O 1
ATOM 2807 N N . LEU A 1 352 ? -9.399 3.873 11.076 1.00 98.62 352 LEU A N 1
ATOM 2808 C CA . LEU A 1 352 ? -10.362 2.816 10.798 1.00 98.62 352 LEU A CA 1
ATOM 2809 C C . LEU A 1 352 ? -11.123 3.195 9.530 1.00 98.62 352 LEU A C 1
ATOM 2811 O O . LEU A 1 352 ? -11.745 4.259 9.445 1.00 98.62 352 LEU A O 1
ATOM 2815 N N . ARG A 1 353 ? -11.003 2.346 8.516 1.00 98.62 353 ARG A N 1
ATOM 2816 C CA . ARG A 1 353 ? -11.597 2.531 7.198 1.00 98.62 353 ARG A CA 1
ATOM 2817 C C . ARG A 1 353 ? -12.723 1.529 7.026 1.00 98.62 353 ARG A C 1
ATOM 2819 O O . ARG A 1 353 ? -12.480 0.337 7.126 1.00 98.62 353 ARG A O 1
ATOM 2826 N N . VAL A 1 354 ? -13.907 1.995 6.649 1.00 97.94 354 VAL A N 1
ATOM 2827 C CA . VAL A 1 354 ? -15.053 1.112 6.392 1.00 97.94 354 VAL A CA 1
ATOM 2828 C C . VAL A 1 354 ? -14.708 0.074 5.317 1.00 97.94 354 VAL A C 1
ATOM 2830 O O . VAL A 1 354 ? -14.372 0.437 4.183 1.00 97.94 354 VAL A O 1
ATOM 2833 N N . ASN A 1 355 ? -14.832 -1.210 5.656 1.00 98.00 355 ASN A N 1
ATOM 2834 C CA . ASN A 1 355 ? -14.674 -2.316 4.722 1.00 98.00 355 ASN A CA 1
ATOM 2835 C C . ASN A 1 355 ? -15.986 -2.550 3.960 1.00 98.00 355 ASN A C 1
ATOM 2837 O O . ASN A 1 355 ? -16.854 -3.307 4.382 1.00 98.00 355 ASN A O 1
ATOM 2841 N N . LEU A 1 356 ? -16.125 -1.913 2.796 1.00 97.00 356 LEU A N 1
ATOM 2842 C CA . LEU A 1 356 ? -17.303 -2.089 1.932 1.00 97.00 356 LEU A CA 1
ATOM 2843 C C . LEU A 1 356 ? -17.408 -3.484 1.292 1.00 97.00 356 LEU A C 1
ATOM 2845 O O . LEU A 1 356 ? -18.393 -3.755 0.612 1.00 97.00 356 LEU A O 1
ATOM 2849 N N . LEU A 1 357 ? -16.395 -4.332 1.475 1.00 96.81 357 LEU A N 1
ATOM 2850 C CA . LEU A 1 357 ? -16.324 -5.687 0.933 1.00 96.81 357 LEU A CA 1
ATOM 2851 C C . LEU A 1 357 ? -16.595 -6.751 2.001 1.00 96.81 357 LEU A C 1
ATOM 2853 O O . LEU A 1 357 ? -16.510 -7.932 1.694 1.00 96.81 357 LEU A O 1
ATOM 2857 N N . PHE A 1 358 ? -16.910 -6.345 3.235 1.00 95.38 358 PHE A N 1
ATOM 2858 C CA . PHE A 1 358 ? -17.138 -7.247 4.364 1.00 95.38 358 PHE A CA 1
ATOM 2859 C C . PHE A 1 358 ? -18.195 -8.321 4.058 1.00 95.38 358 PHE A C 1
ATOM 2861 O O . PHE A 1 358 ? -17.937 -9.503 4.244 1.00 95.38 358 PHE A O 1
ATOM 2868 N N . ASP A 1 359 ? -19.334 -7.928 3.481 1.00 94.25 359 ASP A N 1
ATOM 2869 C CA . ASP A 1 359 ? -20.411 -8.868 3.128 1.00 94.25 359 ASP A CA 1
ATOM 2870 C C . ASP A 1 359 ? -20.174 -9.595 1.790 1.00 94.25 359 ASP A C 1
ATOM 2872 O O . ASP A 1 359 ? -20.937 -10.480 1.408 1.00 94.25 359 ASP A O 1
ATOM 2876 N N . THR A 1 360 ? -19.158 -9.185 1.022 1.00 94.00 360 THR A N 1
ATOM 2877 C CA . THR A 1 360 ? -18.916 -9.670 -0.348 1.00 94.00 360 THR A CA 1
ATOM 2878 C C . THR A 1 360 ? -17.416 -9.828 -0.669 1.00 94.00 360 THR A C 1
ATOM 2880 O O . THR A 1 360 ? -16.928 -9.271 -1.664 1.00 94.00 360 THR A O 1
ATOM 2883 N N . PRO A 1 361 ? -16.659 -10.595 0.144 1.00 92.81 361 PRO A N 1
ATOM 2884 C CA . PRO A 1 361 ? -15.197 -10.684 0.037 1.00 92.81 361 PRO A CA 1
ATOM 2885 C C . PRO A 1 361 ? -14.722 -11.286 -1.296 1.00 92.81 361 PRO A C 1
ATOM 2887 O O . PRO A 1 361 ? -13.662 -10.913 -1.800 1.00 92.81 361 PRO A O 1
ATOM 2890 N N . ASP A 1 362 ? -15.545 -12.136 -1.917 1.00 92.19 362 ASP A N 1
ATOM 2891 C CA . ASP A 1 362 ? -15.242 -12.808 -3.189 1.00 92.19 362 ASP A CA 1
ATOM 2892 C C . ASP A 1 362 ? -15.541 -11.950 -4.430 1.00 92.19 362 ASP A C 1
ATOM 2894 O O . ASP A 1 362 ? -15.407 -12.405 -5.570 1.00 92.19 362 ASP A O 1
ATOM 2898 N N . THR A 1 363 ? -15.984 -10.700 -4.252 1.00 92.00 363 THR A N 1
ATOM 2899 C CA . THR A 1 363 ? -16.217 -9.808 -5.393 1.00 92.00 363 THR A CA 1
ATOM 2900 C C . THR A 1 363 ? -14.916 -9.467 -6.105 1.00 92.00 363 THR A C 1
ATOM 2902 O O . THR A 1 363 ? -13.876 -9.221 -5.490 1.00 92.00 363 THR A O 1
ATOM 2905 N N . GLN A 1 364 ? -14.991 -9.376 -7.436 1.00 94.25 364 GLN A N 1
ATOM 2906 C CA . GLN A 1 364 ? -13.865 -8.954 -8.262 1.00 94.25 364 GLN A CA 1
ATOM 2907 C C . GLN A 1 364 ? -13.667 -7.431 -8.179 1.00 94.25 364 GLN A C 1
ATOM 2909 O O . GLN A 1 364 ? -13.956 -6.683 -9.116 1.00 94.25 364 GLN A O 1
ATOM 2914 N N . THR A 1 365 ? -13.179 -6.982 -7.025 1.00 94.50 365 THR A N 1
ATOM 2915 C CA . THR A 1 365 ? -12.821 -5.594 -6.738 1.00 94.50 365 THR A CA 1
ATOM 2916 C C . THR A 1 365 ? -11.308 -5.508 -6.619 1.00 94.50 365 THR A C 1
ATOM 2918 O O . THR A 1 365 ? -10.737 -5.844 -5.587 1.00 94.50 365 THR A O 1
ATOM 2921 N N . ASN A 1 366 ? -10.632 -5.093 -7.689 1.00 96.88 366 ASN A N 1
ATOM 2922 C CA . ASN A 1 366 ? -9.172 -5.167 -7.762 1.00 96.88 366 ASN A CA 1
ATOM 2923 C C . ASN A 1 366 ? -8.535 -3.777 -7.782 1.00 96.88 366 ASN A C 1
ATOM 2925 O O . ASN A 1 366 ? -9.000 -2.871 -8.480 1.00 96.88 366 ASN A O 1
ATOM 2929 N N . VAL A 1 367 ? -7.429 -3.624 -7.051 1.00 95.75 367 VAL A N 1
ATOM 2930 C CA . VAL A 1 367 ? -6.607 -2.415 -7.118 1.00 95.75 367 VAL A CA 1
ATOM 2931 C C . VAL A 1 367 ? -5.944 -2.316 -8.496 1.00 95.75 367 VAL A C 1
ATOM 2933 O O . VAL A 1 367 ? -5.271 -3.240 -8.958 1.00 95.75 367 VAL A O 1
ATOM 2936 N N . LEU A 1 368 ? -6.134 -1.179 -9.171 1.00 96.31 368 LEU A N 1
ATOM 2937 C CA . LEU A 1 368 ? -5.736 -1.014 -10.573 1.00 96.31 368 LEU A CA 1
ATOM 2938 C C . LEU A 1 368 ? -4.234 -1.235 -10.813 1.00 96.31 368 LEU A C 1
ATOM 2940 O O . LEU A 1 368 ? -3.858 -1.835 -11.815 1.00 96.31 368 LEU A O 1
ATOM 2944 N N . VAL A 1 369 ? -3.379 -0.795 -9.885 1.00 94.31 369 VAL A N 1
ATOM 2945 C CA . VAL A 1 369 ? -1.915 -0.872 -10.041 1.00 94.31 369 VAL A CA 1
ATOM 2946 C C . VAL A 1 369 ? -1.416 -2.310 -10.214 1.00 94.31 369 VAL A C 1
ATOM 2948 O O . VAL A 1 369 ? -0.498 -2.554 -10.994 1.00 94.31 369 VAL A O 1
ATOM 2951 N N . SER A 1 370 ? -2.057 -3.275 -9.550 1.00 95.50 370 SER A N 1
ATOM 2952 C CA . SER A 1 370 ? -1.712 -4.691 -9.675 1.00 95.50 370 SER A CA 1
ATOM 2953 C C . SER A 1 370 ? -2.129 -5.264 -11.022 1.00 95.50 370 SER A C 1
ATOM 2955 O O . SER A 1 370 ? -1.444 -6.140 -11.547 1.00 95.50 370 SER A O 1
ATOM 2957 N N . LEU A 1 371 ? -3.221 -4.751 -11.600 1.00 95.31 371 LEU A N 1
ATOM 2958 C CA . LEU A 1 371 ? -3.689 -5.145 -12.925 1.00 95.31 371 LEU A CA 1
ATOM 2959 C C . LEU A 1 371 ? -2.768 -4.622 -14.032 1.00 95.31 371 LEU A C 1
ATOM 2961 O O . LEU A 1 371 ? -2.504 -5.332 -15.001 1.00 95.31 371 LEU A O 1
ATOM 2965 N N . THR A 1 372 ? -2.274 -3.391 -13.883 1.00 95.56 372 THR A N 1
ATOM 2966 C CA . THR A 1 372 ? -1.499 -2.686 -14.915 1.00 95.56 372 THR A CA 1
ATOM 2967 C C . THR A 1 372 ? 0.006 -2.921 -14.853 1.00 95.56 372 THR A C 1
ATOM 2969 O O . THR A 1 372 ? 0.712 -2.475 -15.756 1.00 95.56 372 THR A O 1
ATOM 2972 N N . GLN A 1 373 ? 0.527 -3.561 -13.803 1.00 94.25 373 GLN A N 1
ATOM 2973 C CA . GLN A 1 373 ? 1.962 -3.840 -13.711 1.00 94.25 373 GLN A CA 1
ATOM 2974 C C . GLN A 1 373 ? 2.433 -4.714 -14.887 1.00 94.25 373 GLN A C 1
ATOM 2976 O O . GLN A 1 373 ? 1.701 -5.592 -15.356 1.00 94.25 373 GLN A O 1
ATOM 2981 N N . ALA A 1 374 ? 3.671 -4.499 -15.337 1.00 92.88 374 ALA A N 1
ATOM 2982 C CA . ALA A 1 374 ? 4.320 -5.423 -16.258 1.00 92.88 374 ALA A CA 1
ATOM 2983 C C . ALA A 1 374 ? 4.499 -6.782 -15.569 1.00 92.88 374 ALA A C 1
ATOM 2985 O O . ALA A 1 374 ? 4.852 -6.841 -14.390 1.00 92.88 374 ALA A O 1
ATOM 2986 N N . ALA A 1 375 ? 4.231 -7.867 -16.291 1.00 92.56 375 ALA A N 1
ATOM 2987 C CA . ALA A 1 375 ? 4.368 -9.196 -15.727 1.00 92.56 375 ALA A CA 1
ATOM 2988 C C . ALA A 1 375 ? 5.853 -9.543 -15.504 1.00 92.56 375 ALA A C 1
ATOM 2990 O O . ALA A 1 375 ? 6.640 -9.407 -16.443 1.00 92.56 375 ALA A O 1
ATOM 2991 N N . PRO A 1 376 ? 6.250 -10.019 -14.309 1.00 90.81 376 PRO A N 1
ATOM 2992 C CA . PRO A 1 376 ? 7.645 -10.360 -14.020 1.00 90.81 376 PRO A CA 1
ATOM 2993 C C . PRO A 1 376 ? 8.260 -11.434 -14.928 1.00 90.81 376 PRO A C 1
ATOM 2995 O O . PRO A 1 376 ? 9.467 -11.445 -15.143 1.00 90.81 376 PRO A O 1
ATOM 2998 N N . ASP A 1 377 ? 7.437 -12.337 -15.460 1.00 90.19 377 ASP A N 1
ATOM 2999 C CA . ASP A 1 377 ? 7.833 -13.404 -16.387 1.00 90.19 377 ASP A CA 1
ATOM 3000 C C . ASP A 1 377 ? 7.789 -12.969 -17.869 1.00 90.19 377 ASP A C 1
ATOM 3002 O O . ASP A 1 377 ? 8.157 -13.744 -18.753 1.00 90.19 377 ASP A O 1
ATOM 3006 N N . GLY A 1 378 ? 7.373 -11.731 -18.161 1.00 88.06 378 GLY A N 1
ATOM 3007 C CA . GLY A 1 378 ? 7.183 -11.209 -19.519 1.00 88.06 378 GLY A CA 1
ATOM 3008 C C . GLY A 1 378 ? 5.887 -11.662 -20.206 1.00 88.06 378 GLY A C 1
ATOM 3009 O O . GLY A 1 378 ? 5.686 -11.353 -21.377 1.00 88.06 378 GLY A O 1
ATOM 3010 N N . GLY A 1 379 ? 5.008 -12.388 -19.504 1.00 89.75 379 GLY A N 1
ATOM 3011 C CA . GLY A 1 379 ? 3.704 -12.804 -20.022 1.00 89.75 379 GLY A CA 1
ATOM 3012 C C . GLY A 1 379 ? 2.638 -11.705 -19.962 1.00 89.75 379 GLY A C 1
ATOM 3013 O O . GLY A 1 379 ? 2.919 -10.517 -19.798 1.00 89.75 379 GLY A O 1
ATOM 3014 N N . ASP A 1 380 ? 1.370 -12.111 -20.039 1.00 90.56 380 ASP A N 1
ATOM 3015 C CA . ASP A 1 380 ? 0.242 -11.186 -19.905 1.00 90.56 380 ASP A CA 1
ATOM 3016 C C . ASP A 1 380 ? 0.241 -10.501 -18.527 1.00 90.56 380 ASP A C 1
ATOM 3018 O O . ASP A 1 380 ? 0.466 -11.142 -17.492 1.00 90.56 380 ASP A O 1
ATOM 3022 N N . SER A 1 381 ? -0.085 -9.207 -18.493 1.00 94.88 381 SER A N 1
ATOM 3023 C CA . SER A 1 381 ? -0.470 -8.544 -17.244 1.00 94.88 381 SER A CA 1
ATOM 3024 C C . SER A 1 381 ? -1.801 -9.103 -16.729 1.00 94.88 381 SER A C 1
ATOM 3026 O O . SER A 1 381 ? -2.584 -9.691 -17.480 1.00 94.88 381 SER A O 1
ATOM 3028 N N . LEU A 1 382 ? -2.106 -8.883 -15.449 1.00 95.50 382 LEU A N 1
ATOM 3029 C CA . LEU A 1 382 ? -3.386 -9.322 -14.880 1.00 95.50 382 LEU A CA 1
ATOM 3030 C C . LEU A 1 382 ? -4.581 -8.598 -15.530 1.00 95.50 382 LEU A C 1
ATOM 3032 O O . LEU A 1 382 ? -5.659 -9.180 -15.648 1.00 95.50 382 LEU A O 1
ATOM 3036 N N . LEU A 1 383 ? -4.384 -7.369 -16.030 1.00 95.69 383 LEU A N 1
ATOM 3037 C CA . LEU A 1 383 ? -5.370 -6.685 -16.870 1.00 95.69 383 LEU A CA 1
ATOM 3038 C C . LEU A 1 383 ? -5.578 -7.405 -18.208 1.00 95.69 383 LEU A C 1
ATOM 3040 O O . LEU A 1 383 ? -6.720 -7.649 -18.591 1.00 95.69 383 LEU A O 1
ATOM 3044 N N . ALA A 1 384 ? -4.497 -7.752 -18.912 1.00 93.25 384 ALA A N 1
ATOM 3045 C CA . ALA A 1 384 ? -4.589 -8.459 -20.188 1.00 93.25 384 ALA A CA 1
ATOM 3046 C C . ALA A 1 384 ? -5.283 -9.820 -20.017 1.00 93.25 384 ALA A C 1
ATOM 3048 O O . ALA A 1 384 ? -6.196 -10.137 -20.777 1.00 93.25 384 ALA A O 1
ATOM 3049 N N . ALA A 1 385 ? -4.948 -10.565 -18.959 1.00 93.62 385 ALA A N 1
ATOM 3050 C CA . ALA A 1 385 ? -5.621 -11.815 -18.612 1.00 93.62 385 ALA A CA 1
ATOM 3051 C C . ALA A 1 385 ? -7.130 -11.615 -18.366 1.00 93.62 385 ALA A C 1
ATOM 3053 O O . ALA A 1 385 ? -7.953 -12.358 -18.902 1.00 93.62 385 ALA A O 1
ATOM 3054 N N . ALA A 1 386 ? -7.522 -10.571 -17.626 1.00 91.88 386 ALA A N 1
ATOM 3055 C CA . ALA A 1 386 ? -8.933 -10.247 -17.411 1.00 91.88 386 ALA A CA 1
ATOM 3056 C C . ALA A 1 386 ? -9.671 -9.913 -18.722 1.00 91.88 386 ALA A C 1
ATOM 3058 O O . ALA A 1 386 ? -10.796 -10.375 -18.925 1.00 91.88 386 ALA A O 1
ATOM 3059 N N . VAL A 1 387 ? -9.037 -9.163 -19.629 1.00 90.00 387 VAL A N 1
ATOM 3060 C CA . VAL A 1 387 ? -9.596 -8.836 -20.952 1.00 90.00 387 VAL A CA 1
ATOM 3061 C C . VAL A 1 387 ? -9.737 -10.085 -21.824 1.00 90.00 387 VAL A C 1
ATOM 3063 O O . VAL A 1 387 ? -10.770 -10.248 -22.471 1.00 90.00 387 VAL A O 1
ATOM 3066 N N . ARG A 1 388 ? -8.767 -11.008 -21.806 1.00 90.19 388 ARG A N 1
ATOM 3067 C CA . ARG A 1 388 ? -8.869 -12.287 -22.532 1.00 90.19 388 ARG A CA 1
ATOM 3068 C C . ARG A 1 388 ? -10.037 -13.134 -22.045 1.00 90.19 388 ARG A C 1
ATOM 3070 O O . ARG A 1 388 ? -10.820 -13.602 -22.867 1.00 90.19 388 ARG A O 1
ATOM 3077 N N . ARG A 1 389 ? -10.214 -13.261 -20.726 1.00 90.19 389 ARG A N 1
ATOM 3078 C CA . ARG A 1 389 ? -11.370 -13.971 -20.152 1.00 90.19 389 ARG A CA 1
ATOM 3079 C C . ARG A 1 389 ? -12.693 -13.311 -20.540 1.00 90.19 389 ARG A C 1
ATOM 3081 O O . ARG A 1 389 ? -13.669 -14.004 -20.807 1.00 90.19 389 ARG A O 1
ATOM 3088 N N . LEU A 1 390 ? -12.739 -11.977 -20.584 1.00 88.44 390 LEU A N 1
ATOM 3089 C CA . LEU A 1 390 ? -13.924 -11.238 -21.025 1.00 88.44 390 LEU A CA 1
ATOM 3090 C C . LEU A 1 390 ? -14.239 -11.495 -22.505 1.00 88.44 390 LEU A C 1
ATOM 3092 O O . LEU A 1 390 ? -15.391 -11.758 -22.833 1.00 88.44 390 LEU A O 1
ATOM 3096 N N . SER A 1 391 ? -13.223 -11.443 -23.368 1.00 87.12 391 SER A N 1
ATOM 3097 C CA . SER A 1 391 ? -13.328 -11.732 -24.803 1.00 87.12 391 SER A CA 1
ATOM 3098 C C . SER A 1 391 ? -13.848 -13.150 -25.050 1.00 87.12 391 SER A C 1
ATOM 3100 O O . SER A 1 391 ? -14.829 -13.303 -25.767 1.00 87.12 391 SER A O 1
ATOM 3102 N N . GLN A 1 392 ? -13.288 -14.158 -24.372 1.00 90.19 392 GLN A N 1
ATOM 3103 C CA . GLN A 1 392 ? -13.760 -15.546 -24.453 1.00 90.19 392 GLN A CA 1
ATOM 3104 C C . GLN A 1 392 ? -15.203 -15.702 -23.960 1.00 90.19 392 GLN A C 1
ATOM 3106 O O . GLN A 1 392 ? -16.014 -16.350 -24.609 1.00 90.19 392 GLN A O 1
ATOM 3111 N N . ARG A 1 393 ? -15.549 -15.089 -22.821 1.00 88.25 393 ARG A N 1
ATOM 3112 C CA . ARG A 1 393 ? -16.893 -15.197 -22.233 1.00 88.25 393 ARG A CA 1
ATOM 3113 C C . ARG A 1 393 ? -17.980 -14.539 -23.085 1.00 88.25 393 ARG A C 1
ATOM 3115 O O . ARG A 1 393 ? -19.133 -14.946 -22.996 1.00 88.25 393 ARG A O 1
ATOM 3122 N N . LEU A 1 394 ? -17.638 -13.486 -23.824 1.00 88.62 394 LEU A N 1
ATOM 3123 C CA . LEU A 1 394 ? -18.576 -12.742 -24.669 1.00 88.62 394 LEU A CA 1
ATOM 3124 C C . LEU A 1 394 ? -18.506 -13.140 -26.149 1.00 88.62 394 LEU A C 1
ATOM 3126 O O . LEU A 1 394 ? -19.229 -12.545 -26.940 1.00 88.62 394 LEU A O 1
ATOM 3130 N N . ASP A 1 395 ? -17.643 -14.094 -26.508 1.00 89.94 395 ASP A N 1
ATOM 3131 C CA . ASP A 1 395 ? -17.350 -14.478 -27.894 1.00 89.94 395 ASP A CA 1
ATOM 3132 C C . ASP A 1 395 ? -17.005 -13.272 -28.791 1.00 89.94 395 ASP A C 1
ATOM 3134 O O . ASP A 1 395 ? -17.481 -13.106 -29.912 1.00 89.94 395 ASP A O 1
ATOM 3138 N N . LEU A 1 396 ? -16.189 -12.360 -28.252 1.00 85.94 396 LEU A N 1
ATOM 3139 C CA . LEU A 1 396 ? -15.731 -11.167 -28.961 1.00 85.94 396 LEU A CA 1
ATOM 3140 C C . LEU A 1 396 ? -14.270 -11.338 -29.371 1.00 85.94 396 LEU A C 1
ATOM 3142 O O . LEU A 1 396 ? -13.462 -11.754 -28.536 1.00 85.94 396 LEU A O 1
ATOM 3146 N N . PRO A 1 397 ? -13.874 -10.952 -30.597 1.00 83.19 397 PRO A N 1
ATOM 3147 C CA . PRO A 1 397 ? -12.474 -10.990 -30.985 1.00 83.19 397 PRO A CA 1
ATOM 3148 C C . PRO A 1 397 ? -11.658 -10.041 -30.101 1.00 83.19 397 PRO A C 1
ATOM 3150 O O . PRO A 1 397 ? -12.071 -8.913 -29.816 1.00 83.19 397 PRO A O 1
ATOM 3153 N N . LEU A 1 398 ? -10.461 -10.474 -29.699 1.00 77.56 398 LEU A N 1
ATOM 3154 C CA . LEU A 1 398 ? -9.462 -9.552 -29.168 1.00 77.56 398 LEU A CA 1
ATOM 3155 C C . LEU A 1 398 ? -9.121 -8.577 -30.294 1.00 77.56 398 LEU A C 1
ATOM 3157 O O . LEU A 1 398 ? -8.503 -8.973 -31.282 1.00 77.56 398 LEU A O 1
ATOM 3161 N N . ALA A 1 399 ? -9.569 -7.325 -30.184 1.00 63.00 399 ALA A N 1
ATOM 3162 C CA . ALA A 1 399 ? -9.256 -6.314 -31.181 1.00 63.00 399 ALA A CA 1
ATOM 3163 C C . ALA A 1 399 ? -7.732 -6.259 -31.364 1.00 63.00 399 ALA A C 1
ATOM 3165 O O . ALA A 1 399 ? -6.997 -5.947 -30.423 1.00 63.00 399 ALA A O 1
ATOM 3166 N N . GLN A 1 400 ? -7.253 -6.582 -32.570 1.00 44.06 400 GLN A N 1
ATOM 3167 C CA . GLN A 1 400 ? -5.868 -6.309 -32.938 1.00 44.06 400 GLN A CA 1
ATOM 3168 C C . GLN A 1 400 ? -5.618 -4.806 -32.759 1.00 44.06 400 GLN A C 1
ATOM 3170 O O . GLN A 1 400 ? -6.527 -4.009 -33.014 1.00 44.06 400 GLN A O 1
ATOM 3175 N N . PRO A 1 401 ? -4.418 -4.391 -32.321 1.00 36.44 401 PRO A N 1
ATOM 3176 C CA . PRO A 1 401 ? -4.120 -2.994 -32.060 1.00 36.44 401 PRO A CA 1
ATOM 3177 C C . PRO A 1 401 ? -4.041 -2.236 -33.390 1.00 36.44 401 PRO A C 1
ATOM 3179 O O . PRO A 1 401 ? -2.968 -1.992 -33.929 1.00 36.44 401 PRO A O 1
ATOM 3182 N N . ARG A 1 402 ? -5.193 -1.850 -33.941 1.00 30.55 402 ARG A N 1
ATOM 3183 C CA . ARG A 1 402 ? -5.292 -0.757 -34.899 1.00 30.55 402 ARG A CA 1
ATOM 3184 C C . ARG A 1 402 ? -5.772 0.470 -34.147 1.00 30.55 402 ARG A C 1
ATOM 3186 O O . ARG A 1 402 ? -6.784 0.463 -33.452 1.00 30.55 402 ARG A O 1
ATOM 3193 N N . VAL A 1 403 ? -4.954 1.503 -34.266 1.00 38.41 403 VAL A N 1
ATOM 3194 C CA . VAL A 1 403 ? -5.121 2.854 -33.749 1.00 38.41 403 VAL A CA 1
ATOM 3195 C C . VAL A 1 403 ? -6.462 3.425 -34.221 1.00 38.41 403 VAL A C 1
ATOM 3197 O O . VAL A 1 403 ? -6.540 4.012 -35.289 1.00 38.41 403 VAL A O 1
ATOM 3200 N N . ALA A 1 404 ? -7.523 3.216 -33.444 1.00 27.89 404 ALA A N 1
ATOM 3201 C CA . ALA A 1 404 ? -8.749 4.013 -33.444 1.00 27.89 404 ALA A CA 1
ATOM 3202 C C . ALA A 1 404 ? -9.617 3.589 -32.247 1.00 27.89 404 ALA A C 1
ATOM 3204 O O . ALA A 1 404 ? -10.245 2.536 -32.260 1.00 27.89 404 ALA A O 1
ATOM 3205 N N . GLY A 1 405 ? -9.646 4.413 -31.198 1.00 32.69 405 GLY A N 1
ATOM 3206 C CA . GLY A 1 405 ? -10.672 4.327 -30.156 1.00 32.69 405 GLY A CA 1
ATOM 3207 C C . GLY A 1 405 ? -10.514 3.192 -29.142 1.00 32.69 405 GLY A C 1
ATOM 3208 O O . GLY A 1 405 ? -11.420 2.386 -28.970 1.00 32.69 405 GLY A O 1
ATOM 3209 N N . TRP A 1 406 ? -9.444 3.207 -28.342 1.00 40.53 406 TRP A N 1
ATOM 3210 C CA . TRP A 1 406 ? -9.384 2.486 -27.051 1.00 40.53 406 TRP A CA 1
ATOM 3211 C C . TRP A 1 406 ? -10.243 3.139 -25.950 1.00 40.53 406 TRP A C 1
ATOM 3213 O O . TRP A 1 406 ? -9.973 3.039 -24.754 1.00 40.53 406 TRP A O 1
ATOM 3223 N N . THR A 1 407 ? -11.308 3.821 -26.353 1.00 37.94 407 THR A N 1
ATOM 3224 C CA . THR A 1 407 ? -12.166 4.603 -25.475 1.00 37.94 407 THR A CA 1
ATOM 3225 C C . THR A 1 407 ? -13.417 3.857 -25.005 1.00 37.94 407 THR A C 1
ATOM 3227 O O . THR A 1 407 ? -13.918 4.269 -23.972 1.00 37.94 407 THR A O 1
ATOM 3230 N N . PRO A 1 408 ? -13.931 2.746 -25.582 1.00 34.44 408 PRO A N 1
ATOM 3231 C CA . PRO A 1 408 ? -15.099 2.100 -24.983 1.00 34.44 408 PRO A CA 1
ATOM 3232 C C . PRO A 1 408 ? -14.760 1.084 -23.895 1.00 34.44 408 PRO A C 1
ATOM 3234 O O . PRO A 1 408 ? -15.559 0.957 -22.989 1.00 34.44 408 PRO A O 1
ATOM 3237 N N . ILE A 1 409 ? -13.615 0.386 -23.895 1.00 38.22 409 ILE A N 1
ATOM 3238 C CA . ILE A 1 409 ? -13.377 -0.679 -22.891 1.00 38.22 409 ILE A CA 1
ATOM 3239 C C . ILE A 1 409 ? -12.944 -0.095 -21.539 1.00 38.22 409 ILE A C 1
ATOM 3241 O O . ILE A 1 409 ? -13.479 -0.492 -20.508 1.00 38.22 409 ILE A O 1
ATOM 3245 N N . ALA A 1 410 ? -12.084 0.929 -21.521 1.00 36.09 410 ALA A N 1
ATOM 3246 C CA . ALA A 1 410 ? -11.788 1.670 -20.289 1.00 36.09 410 ALA A CA 1
ATOM 3247 C C . ALA A 1 410 ? -13.009 2.465 -19.772 1.00 36.09 410 ALA A C 1
ATOM 3249 O O . ALA A 1 410 ? -13.171 2.621 -18.565 1.00 36.09 410 ALA A O 1
ATOM 3250 N N . THR A 1 411 ? -13.907 2.904 -20.664 1.00 33.53 411 THR A N 1
ATOM 3251 C CA . THR A 1 411 ? -15.153 3.601 -20.283 1.00 33.53 411 THR A CA 1
ATOM 3252 C C . THR A 1 411 ? -16.276 2.620 -19.899 1.00 33.53 411 THR A C 1
ATOM 3254 O O . THR A 1 411 ? -17.093 2.930 -19.034 1.00 33.53 411 THR A O 1
ATOM 3257 N N . ALA A 1 412 ? -16.273 1.392 -20.429 1.00 33.50 412 ALA A N 1
ATOM 3258 C CA . ALA A 1 412 ? -17.195 0.307 -20.073 1.00 33.50 412 ALA A CA 1
ATOM 3259 C C . ALA A 1 412 ? -16.831 -0.373 -18.747 1.00 33.50 412 ALA A C 1
ATOM 3261 O O . ALA A 1 412 ? -17.707 -0.928 -18.091 1.00 33.50 412 ALA A O 1
ATOM 3262 N N . PHE A 1 413 ? -15.586 -0.237 -18.277 1.00 36.25 413 PHE A N 1
ATOM 3263 C CA . PHE A 1 413 ? -15.219 -0.576 -16.897 1.00 36.25 413 PHE A CA 1
ATOM 3264 C C . PHE A 1 413 ? -15.879 0.341 -15.844 1.00 36.25 413 PHE A C 1
ATOM 3266 O O . PHE A 1 413 ? -15.796 0.056 -14.652 1.00 36.25 413 PHE A O 1
ATOM 3273 N N . SER A 1 414 ? -16.583 1.403 -16.268 1.00 34.47 414 SER A N 1
ATOM 3274 C CA . SER A 1 414 ? -17.410 2.251 -15.399 1.00 34.47 414 SER A CA 1
ATOM 3275 C C . SER A 1 414 ? -18.866 2.426 -15.860 1.00 34.47 414 SER A C 1
ATOM 3277 O O . SER A 1 414 ? -19.650 2.984 -15.093 1.00 34.47 414 SER A O 1
ATOM 3279 N N . PHE A 1 415 ? -19.287 1.975 -17.045 1.00 30.89 415 PHE A N 1
ATOM 3280 C CA . PHE A 1 415 ? -20.663 2.195 -17.508 1.00 30.89 415 PHE A CA 1
ATOM 3281 C C . PHE A 1 415 ? -21.220 1.014 -18.315 1.00 30.89 415 PHE A C 1
ATOM 3283 O O . PHE A 1 415 ? -20.794 0.750 -19.431 1.00 30.89 415 PHE A O 1
ATOM 3290 N N . ARG A 1 416 ? -22.243 0.375 -17.725 1.00 27.98 416 ARG A N 1
ATOM 3291 C CA . ARG A 1 416 ? -23.205 -0.585 -18.302 1.00 27.98 416 ARG A CA 1
ATOM 3292 C C . ARG A 1 416 ? -22.625 -1.836 -18.982 1.00 27.98 416 ARG A C 1
ATOM 3294 O O . ARG A 1 416 ? -22.301 -1.839 -20.161 1.00 27.98 416 ARG A O 1
ATOM 3301 N N . CYS A 1 417 ? -22.744 -2.962 -18.283 1.00 24.08 417 CYS A N 1
ATOM 3302 C CA . CYS A 1 417 ? -23.148 -4.221 -18.908 1.00 24.08 417 CYS A CA 1
ATOM 3303 C C . CYS A 1 417 ? -24.313 -4.799 -18.104 1.00 24.08 417 CYS A C 1
ATOM 3305 O O . CYS A 1 417 ? -24.164 -5.152 -16.936 1.00 24.08 417 CYS A O 1
ATOM 3307 N N . SER A 1 418 ? -25.482 -4.850 -18.735 1.00 29.39 418 SER A N 1
ATOM 3308 C CA . SER A 1 418 ? -26.672 -5.545 -18.257 1.00 29.39 418 SER A CA 1
ATOM 3309 C C . SER A 1 418 ? -26.428 -7.059 -18.341 1.00 29.39 418 SER A C 1
ATOM 3311 O O . SER A 1 418 ? -26.841 -7.705 -19.293 1.00 29.39 418 SER A O 1
ATOM 3313 N N . ALA A 1 419 ? -25.671 -7.614 -17.395 1.00 28.44 419 ALA A N 1
ATOM 3314 C CA . ALA A 1 419 ? -25.482 -9.051 -17.173 1.00 28.44 419 ALA A CA 1
ATOM 3315 C C . ALA A 1 419 ? -25.053 -9.261 -15.702 1.00 28.44 419 ALA A C 1
ATOM 3317 O O . ALA A 1 419 ? -24.459 -8.352 -15.120 1.00 28.44 419 ALA A O 1
ATOM 3318 N N . PRO A 1 420 ? -25.332 -10.412 -15.061 1.00 28.23 420 PRO A N 1
ATOM 3319 C CA . PRO A 1 420 ? -25.584 -10.466 -13.616 1.00 28.23 420 PRO A CA 1
ATOM 3320 C C . PRO A 1 420 ? -24.366 -10.336 -12.678 1.00 28.23 420 PRO A C 1
ATOM 3322 O O . PRO A 1 420 ? -24.510 -10.577 -11.484 1.00 28.23 420 PRO A O 1
ATOM 3325 N N . LYS A 1 421 ? -23.175 -9.939 -13.152 1.00 30.77 421 LYS A N 1
ATOM 3326 C CA . LYS A 1 421 ? -22.003 -9.691 -12.286 1.00 30.77 421 LYS A CA 1
ATOM 3327 C C . LYS A 1 421 ? -21.164 -8.502 -12.794 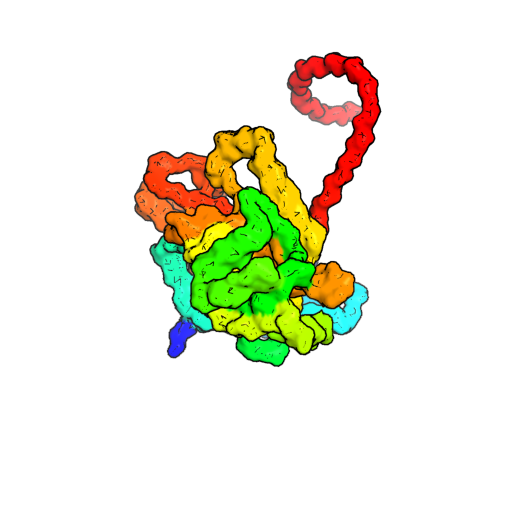1.00 30.77 421 LYS A C 1
ATOM 3329 O O . LYS A 1 421 ? -20.480 -8.651 -13.809 1.00 30.77 421 LYS A O 1
ATOM 3334 N N . PRO A 1 422 ? -21.200 -7.328 -12.132 1.00 30.02 422 PRO A N 1
ATOM 3335 C CA . PRO A 1 422 ? -20.372 -6.180 -12.501 1.00 30.02 422 PRO A CA 1
ATOM 3336 C C . PRO A 1 422 ? -18.912 -6.371 -12.061 1.00 30.02 422 PRO A C 1
ATOM 3338 O O . PRO A 1 422 ? -18.644 -6.864 -10.967 1.00 30.02 422 PRO A O 1
ATOM 3341 N N . ILE A 1 423 ? -17.967 -5.932 -12.898 1.00 33.84 423 ILE A N 1
ATOM 3342 C CA . ILE A 1 423 ? -16.554 -5.779 -12.529 1.00 33.84 423 ILE A CA 1
ATOM 3343 C C . ILE A 1 423 ? -16.370 -4.326 -12.083 1.00 33.84 423 ILE A C 1
ATOM 3345 O O . ILE A 1 423 ? -16.617 -3.414 -12.871 1.00 33.84 423 ILE A O 1
ATOM 3349 N N . THR A 1 424 ? -15.971 -4.099 -10.830 1.00 32.62 424 THR A N 1
ATOM 3350 C CA . THR A 1 424 ? -15.806 -2.745 -10.273 1.00 32.62 424 THR A CA 1
ATOM 3351 C C . THR A 1 424 ? -14.321 -2.430 -10.129 1.00 32.62 424 THR A C 1
ATOM 3353 O O . THR A 1 424 ? -13.614 -3.077 -9.357 1.00 32.62 424 THR A O 1
ATOM 3356 N N . VAL A 1 425 ? -13.831 -1.427 -10.860 1.00 25.86 425 VAL A N 1
ATOM 3357 C CA . VAL A 1 425 ? -12.433 -0.969 -10.777 1.00 25.86 425 VAL A CA 1
ATOM 3358 C C . VAL A 1 425 ? -12.327 0.197 -9.802 1.00 25.86 425 VAL A C 1
ATOM 3360 O O . VAL A 1 425 ? -13.052 1.182 -9.919 1.00 25.86 425 VAL A O 1
ATOM 3363 N N . TRP A 1 426 ? -11.393 0.098 -8.855 1.00 31.69 426 TRP A N 1
ATOM 3364 C CA . TRP A 1 426 ? -11.111 1.151 -7.881 1.00 31.69 426 TRP A CA 1
ATOM 3365 C C . TRP A 1 426 ? -9.756 1.809 -8.145 1.00 31.69 426 TRP A C 1
ATOM 3367 O O . TRP A 1 426 ? -8.723 1.147 -8.262 1.00 31.69 426 TRP A O 1
ATOM 3377 N N . SER A 1 427 ? -9.745 3.142 -8.156 1.00 24.00 427 SER A N 1
ATOM 3378 C CA . SER A 1 427 ? -8.524 3.943 -8.053 1.00 24.00 427 SER A CA 1
ATOM 3379 C C . SER A 1 427 ? -8.267 4.295 -6.586 1.00 24.00 427 SER A C 1
ATOM 3381 O O . SER A 1 427 ? -9.016 5.076 -5.994 1.00 24.00 427 SER A O 1
ATOM 3383 N N . CYS A 1 428 ? -7.202 3.756 -5.989 1.00 24.92 428 CYS A N 1
ATOM 3384 C CA . CYS A 1 428 ? -6.769 4.165 -4.657 1.00 24.92 428 CYS A CA 1
ATOM 3385 C C . CYS A 1 428 ? -6.060 5.528 -4.754 1.00 24.92 428 CYS A C 1
ATOM 3387 O O . CYS A 1 428 ? -4.858 5.602 -5.001 1.00 24.92 428 CYS A O 1
ATOM 3389 N N . TRP A 1 429 ? -6.791 6.630 -4.569 1.00 23.02 429 TRP A N 1
ATOM 3390 C CA . TRP A 1 429 ? -6.174 7.953 -4.462 1.00 23.02 429 TRP A CA 1
ATOM 3391 C C . TRP A 1 429 ? -5.457 8.078 -3.115 1.00 23.02 429 TRP A C 1
ATOM 3393 O O . TRP A 1 429 ? -6.069 8.296 -2.070 1.00 23.02 429 TRP A O 1
ATOM 3403 N N . HIS A 1 430 ? -4.131 7.948 -3.124 1.00 25.23 430 HIS A N 1
ATOM 3404 C CA . HIS A 1 430 ? -3.305 8.465 -2.040 1.00 25.23 430 HIS A CA 1
ATOM 3405 C C . HIS A 1 430 ? -3.292 9.992 -2.142 1.00 25.23 430 HIS A C 1
ATOM 3407 O O . HIS A 1 430 ? -2.598 10.559 -2.983 1.00 25.23 430 HIS A O 1
ATOM 3413 N N . ILE A 1 431 ? -4.054 1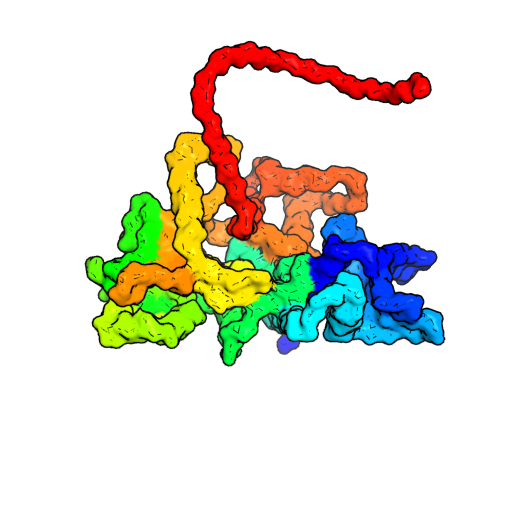0.670 -1.277 1.00 24.73 431 ILE A N 1
ATOM 3414 C CA . ILE A 1 431 ? -3.955 12.125 -1.100 1.00 24.73 431 ILE A CA 1
ATOM 3415 C C . ILE A 1 431 ? -2.604 12.415 -0.431 1.00 24.73 431 ILE A C 1
ATOM 3417 O O . ILE A 1 431 ? -2.496 12.530 0.791 1.00 24.73 431 ILE A O 1
ATOM 3421 N N . SER A 1 432 ? -1.551 12.484 -1.246 1.00 22.88 432 SER A N 1
ATOM 3422 C CA . SER A 1 432 ? -0.265 13.046 -0.848 1.00 22.88 432 SER A CA 1
ATOM 3423 C C . SER A 1 432 ? -0.416 14.552 -0.621 1.00 22.88 432 SER A C 1
ATOM 3425 O O . SER A 1 432 ? -1.304 15.214 -1.162 1.00 22.88 432 SER A O 1
ATOM 3427 N N . LYS A 1 433 ? 0.420 15.085 0.267 1.00 26.55 433 LYS A N 1
ATOM 3428 C CA . LYS A 1 433 ? 0.400 16.452 0.793 1.00 26.55 433 LYS A CA 1
ATOM 3429 C C . LYS A 1 433 ? 0.603 17.503 -0.309 1.00 26.55 433 LYS A C 1
ATOM 3431 O O . LYS A 1 433 ? 1.705 18.007 -0.443 1.00 26.55 433 LYS A O 1
ATOM 3436 N N . THR A 1 434 ? -0.438 17.892 -1.044 1.00 24.31 434 THR A N 1
ATOM 3437 C CA . THR A 1 434 ? -0.563 19.229 -1.672 1.00 24.31 434 THR A CA 1
ATOM 3438 C C . THR A 1 434 ? -1.936 19.390 -2.324 1.00 24.31 434 THR A C 1
ATOM 3440 O O . THR A 1 434 ? -2.123 19.190 -3.513 1.00 24.31 434 THR A O 1
ATOM 3443 N N . PHE A 1 435 ? -2.923 19.788 -1.526 1.00 20.23 435 PHE A N 1
ATOM 3444 C CA . PHE A 1 435 ? -4.064 20.551 -2.030 1.00 20.23 435 PHE A CA 1
ATOM 3445 C C . PHE A 1 435 ? -4.251 21.719 -1.067 1.00 20.23 435 PHE A C 1
ATOM 3447 O O . PHE A 1 435 ? -4.737 21.555 0.055 1.00 20.23 435 PHE A O 1
ATOM 3454 N N . SER A 1 436 ? -3.750 22.885 -1.472 1.00 20.66 436 SER A N 1
ATOM 3455 C CA . SER A 1 436 ? -4.057 24.156 -0.827 1.00 20.66 436 SER A CA 1
ATOM 3456 C C . SER A 1 436 ? -5.339 24.671 -1.466 1.00 20.66 436 SER A C 1
ATOM 3458 O O . SER A 1 436 ? -5.318 25.236 -2.555 1.00 20.66 436 SER A O 1
ATOM 3460 N N . LEU A 1 437 ? -6.476 24.427 -0.818 1.00 22.53 437 LEU A N 1
ATOM 3461 C CA . LEU A 1 437 ? -7.696 25.161 -1.129 1.00 22.53 437 LEU A CA 1
ATOM 3462 C C . LEU A 1 437 ? -7.534 26.559 -0.524 1.00 22.53 437 LEU A C 1
ATOM 3464 O O . LEU A 1 437 ? -7.820 26.769 0.655 1.00 22.53 437 LEU A O 1
ATOM 3468 N N . ARG A 1 438 ? -7.032 27.513 -1.318 1.00 19.97 438 ARG A N 1
ATOM 3469 C CA . ARG A 1 438 ? -7.190 28.938 -1.007 1.00 19.97 438 ARG A CA 1
ATOM 3470 C C . ARG A 1 438 ? -8.678 29.256 -1.107 1.00 19.97 438 ARG A C 1
ATOM 3472 O O . ARG A 1 438 ? -9.219 29.401 -2.195 1.00 19.97 438 ARG A O 1
ATOM 3479 N N . CYS A 1 439 ? -9.331 29.333 0.044 1.00 21.14 439 CYS A N 1
ATOM 3480 C CA . CYS A 1 439 ? -10.668 29.888 0.159 1.00 21.14 439 CYS A CA 1
ATOM 3481 C C . CYS A 1 439 ? -10.524 31.417 0.094 1.00 21.14 439 CYS A C 1
ATOM 3483 O O . CYS A 1 439 ? -10.129 32.045 1.078 1.00 21.14 439 CYS A O 1
ATOM 3485 N N . SER A 1 440 ? -10.748 32.017 -1.076 1.00 22.72 440 SER A N 1
ATOM 3486 C CA . SER A 1 440 ? -10.867 33.469 -1.192 1.00 22.72 440 SER A CA 1
ATOM 3487 C C . SER A 1 440 ? -12.190 33.895 -0.555 1.00 22.72 440 SER A C 1
ATOM 3489 O O . SER A 1 440 ? -13.274 33.579 -1.040 1.00 22.72 440 SER A O 1
ATOM 3491 N N . ARG A 1 441 ? -12.100 34.614 0.568 1.00 22.81 441 ARG A N 1
ATOM 3492 C CA . ARG A 1 441 ? -13.221 35.389 1.104 1.00 22.81 441 ARG A CA 1
ATOM 3493 C C . ARG A 1 441 ? -13.637 36.404 0.040 1.00 22.81 441 ARG A C 1
ATOM 3495 O O . ARG A 1 441 ? -12.853 37.286 -0.290 1.00 22.81 441 ARG A O 1
ATOM 3502 N N . THR A 1 442 ? -14.862 36.305 -0.456 1.00 24.36 442 THR A N 1
ATOM 3503 C CA . THR A 1 442 ? -15.544 37.430 -1.101 1.00 24.36 442 THR A CA 1
ATOM 3504 C C . THR A 1 442 ? -16.726 37.811 -0.227 1.00 24.36 442 THR A C 1
ATOM 3506 O O . THR A 1 442 ? -17.665 37.048 -0.016 1.00 24.36 442 THR A O 1
ATOM 3509 N N . SER A 1 443 ? -16.607 38.985 0.382 1.00 23.73 443 SER A N 1
ATOM 3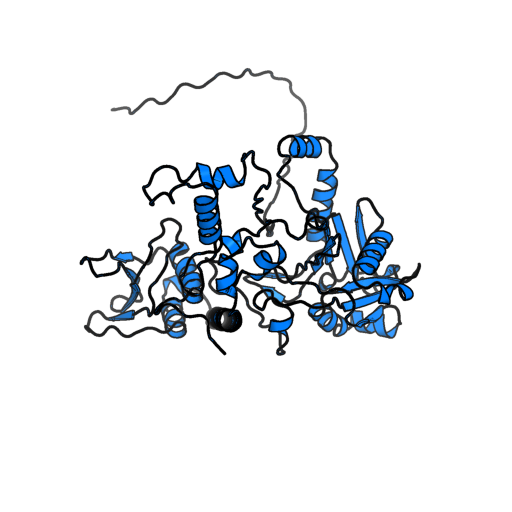510 C CA . SER A 1 443 ? -17.673 39.662 1.100 1.00 23.73 443 SER A CA 1
ATOM 3511 C C . SER A 1 443 ? -18.441 40.572 0.145 1.00 23.73 443 SER A C 1
ATOM 3513 O O . SER A 1 443 ? -17.815 41.311 -0.606 1.00 23.73 443 SER A O 1
ATOM 3515 N N . ARG A 1 444 ? -19.764 40.596 0.344 1.00 25.67 444 ARG A N 1
ATOM 3516 C CA . ARG A 1 444 ? -20.723 41.672 0.035 1.00 25.67 444 ARG A CA 1
ATOM 3517 C C . ARG A 1 444 ? -21.192 41.866 -1.419 1.00 25.67 444 ARG A C 1
ATOM 3519 O O . ARG A 1 444 ? -20.473 42.343 -2.280 1.00 25.67 444 ARG A O 1
ATOM 3526 N N . SER A 1 445 ? -22.486 41.559 -1.569 1.00 25.20 445 SER A N 1
ATOM 3527 C CA . SER A 1 445 ? -23.562 42.374 -2.164 1.00 25.20 445 SER A CA 1
ATOM 3528 C C . SER A 1 445 ? -23.337 43.044 -3.522 1.00 25.20 445 SER A C 1
ATOM 3530 O O . SER A 1 445 ? -22.592 44.011 -3.632 1.00 25.20 445 SER A O 1
ATOM 3532 N N . GLY A 1 446 ? -24.164 42.652 -4.490 1.00 24.16 446 GLY A N 1
ATOM 3533 C CA . GLY A 1 446 ? -24.467 43.453 -5.673 1.00 24.16 446 GLY A CA 1
ATOM 3534 C C . GLY A 1 446 ? -25.192 42.618 -6.719 1.00 24.16 446 GLY A C 1
ATOM 3535 O O . GLY A 1 446 ? -24.593 41.729 -7.313 1.00 24.16 446 GLY A O 1
ATOM 3536 N N . LEU A 1 447 ? -26.488 42.872 -6.914 1.00 25.48 447 LEU A N 1
ATOM 3537 C CA . LEU A 1 447 ? -27.251 42.334 -8.038 1.00 25.48 447 LEU A CA 1
ATOM 3538 C C . LEU A 1 447 ? -26.581 42.724 -9.361 1.00 25.48 447 LEU A C 1
ATOM 3540 O O . LEU A 1 447 ? -26.333 43.906 -9.593 1.00 25.48 447 LEU A O 1
ATOM 3544 N N . SER A 1 448 ? -26.398 41.766 -10.268 1.00 24.64 448 SER A N 1
ATOM 3545 C CA . SER A 1 448 ? -26.519 42.014 -11.712 1.00 24.64 448 SER A CA 1
ATOM 3546 C C . SER A 1 448 ? -26.763 40.693 -12.442 1.00 24.64 448 SER A C 1
ATOM 3548 O O . SER A 1 448 ? -25.906 39.816 -12.505 1.00 24.64 448 SER A O 1
ATOM 3550 N N . THR A 1 449 ? -27.963 40.547 -12.991 1.00 25.53 449 THR A N 1
ATOM 3551 C CA . THR A 1 449 ? -28.293 39.597 -14.057 1.00 25.53 449 THR A CA 1
ATOM 3552 C C . THR A 1 449 ? -27.397 39.838 -15.267 1.00 25.53 449 THR A C 1
ATOM 3554 O O . THR A 1 449 ? -27.419 40.940 -15.809 1.00 25.53 449 THR A O 1
ATOM 3557 N N . VAL A 1 450 ? -26.690 38.811 -15.749 1.00 26.00 450 VAL A N 1
ATOM 3558 C CA . VAL A 1 450 ? -26.204 38.777 -17.136 1.00 26.00 450 VAL A CA 1
ATOM 3559 C C . VAL A 1 450 ? -26.454 37.394 -17.733 1.00 26.00 450 VAL A C 1
ATOM 3561 O O . VAL A 1 450 ? -26.043 36.358 -17.218 1.00 26.00 450 VAL A O 1
ATOM 3564 N N . THR A 1 451 ? -27.213 37.441 -18.817 1.00 24.53 451 THR A N 1
ATOM 3565 C CA . THR A 1 451 ? -27.706 36.389 -19.697 1.00 24.53 451 THR A CA 1
ATOM 3566 C C . THR A 1 451 ? -26.587 35.633 -20.418 1.00 24.53 451 THR A C 1
ATOM 3568 O O . THR A 1 451 ? -25.585 36.205 -20.841 1.00 24.53 451 THR A O 1
ATOM 3571 N N . ALA A 1 452 ? -26.794 34.329 -20.615 1.00 24.50 452 ALA A N 1
ATOM 3572 C CA . ALA A 1 452 ? -25.954 33.497 -21.467 1.00 24.50 452 ALA A CA 1
ATOM 3573 C C . ALA A 1 452 ? -26.152 33.866 -22.950 1.00 24.50 452 ALA A C 1
ATOM 3575 O O . ALA A 1 452 ? -27.280 33.883 -23.444 1.00 24.50 452 ALA A O 1
ATOM 3576 N N . ARG A 1 453 ? -25.056 34.100 -23.682 1.00 25.23 453 ARG A N 1
ATOM 3577 C CA . ARG A 1 453 ? -25.038 34.057 -25.152 1.00 25.23 453 ARG A CA 1
ATOM 3578 C C . ARG A 1 453 ? -23.878 33.195 -25.642 1.00 25.23 453 ARG A C 1
ATOM 3580 O O . ARG A 1 453 ? -22.762 33.290 -25.143 1.00 25.23 453 ARG A O 1
ATOM 3587 N N . ALA A 1 454 ? -24.209 32.334 -26.598 1.00 26.19 454 ALA A N 1
ATOM 3588 C CA . ALA A 1 454 ? -23.334 31.367 -27.242 1.00 26.19 454 ALA A CA 1
ATOM 3589 C C . ALA A 1 454 ? -22.283 32.030 -28.152 1.00 26.19 454 ALA A C 1
ATOM 3591 O O . ALA A 1 454 ? -22.500 33.113 -28.695 1.00 26.19 454 ALA A O 1
ATOM 3592 N N . ALA A 1 455 ? -21.155 31.339 -28.312 1.00 29.27 455 ALA A N 1
ATOM 3593 C CA . ALA A 1 455 ? -20.019 31.711 -29.152 1.00 29.27 455 ALA A CA 1
ATOM 3594 C C . ALA A 1 455 ? -20.337 31.705 -30.661 1.00 29.27 455 ALA A C 1
ATOM 3596 O O . ALA A 1 455 ? -21.221 30.970 -31.104 1.00 29.27 455 ALA A O 1
ATOM 3597 N N . PRO A 1 456 ? -19.507 32.392 -31.466 1.00 33.03 456 PRO A N 1
ATOM 3598 C CA . PRO A 1 456 ? -19.129 31.878 -32.778 1.00 33.03 456 PRO A CA 1
ATOM 3599 C C . PRO A 1 456 ? -17.601 31.783 -32.971 1.00 33.03 456 PRO A C 1
ATOM 3601 O O . PRO A 1 456 ? -16.823 32.488 -32.333 1.00 33.03 456 PRO A O 1
ATOM 3604 N N . GLY A 1 457 ? -17.213 30.841 -33.839 1.00 29.73 457 GLY A N 1
ATOM 3605 C CA . GLY A 1 457 ? -15.865 30.301 -34.055 1.00 29.73 457 GLY A CA 1
ATOM 3606 C C . GLY A 1 457 ? -14.834 31.183 -34.795 1.00 29.73 457 GLY A C 1
ATOM 3607 O O . GLY A 1 457 ? -14.994 32.398 -34.899 1.00 29.73 457 GLY A O 1
ATOM 3608 N N . PRO A 1 458 ? -13.730 30.569 -35.271 1.00 35.19 458 PRO A N 1
ATOM 3609 C CA . PRO A 1 458 ? -12.440 31.227 -35.474 1.00 35.19 458 PRO A CA 1
ATOM 3610 C C . PRO A 1 458 ? -12.340 31.951 -36.824 1.00 35.19 458 PRO A C 1
ATOM 3612 O O . PRO A 1 458 ? -12.834 31.463 -37.839 1.00 35.19 458 PRO A O 1
ATOM 3615 N N . LYS A 1 459 ? -11.626 33.085 -36.856 1.00 34.69 459 LYS A N 1
ATOM 3616 C CA . LYS A 1 459 ? -11.167 33.738 -38.094 1.00 34.69 459 LYS A CA 1
ATOM 3617 C C . LYS A 1 459 ? -9.645 33.626 -38.214 1.00 34.69 459 LYS A C 1
ATOM 3619 O O . LYS A 1 459 ? -8.928 33.899 -37.256 1.00 34.69 459 LYS A O 1
ATOM 3624 N N . GLY A 1 460 ? -9.200 33.187 -39.392 1.00 33.25 460 GLY A N 1
ATOM 3625 C CA . GLY A 1 460 ? -7.803 33.083 -39.820 1.00 33.25 460 GLY A CA 1
ATOM 3626 C C . GLY A 1 460 ? -7.150 34.432 -40.184 1.00 33.25 460 GLY A C 1
ATOM 3627 O O . GLY A 1 460 ? -7.714 35.483 -39.882 1.00 33.25 460 GLY A O 1
ATOM 3628 N N . PRO A 1 461 ? -5.952 34.405 -40.801 1.00 41.09 461 PRO A N 1
ATOM 3629 C CA . PRO A 1 461 ? -4.871 35.356 -40.540 1.00 41.09 461 PRO A CA 1
ATOM 3630 C C . PRO A 1 461 ? -4.914 36.629 -41.396 1.00 41.09 461 PRO A C 1
ATOM 3632 O O . PRO A 1 461 ? -5.336 36.620 -42.550 1.00 41.09 461 PRO A O 1
ATOM 3635 N N . THR A 1 462 ? -4.398 37.718 -40.828 1.00 35.59 462 THR A N 1
ATOM 3636 C CA . THR A 1 462 ? -4.178 39.020 -41.469 1.00 35.59 462 THR A CA 1
ATOM 3637 C C . THR A 1 462 ? -2.838 39.065 -42.209 1.00 35.59 462 THR A C 1
ATOM 3639 O O . THR A 1 462 ? -1.800 38.743 -41.632 1.00 35.59 462 THR A O 1
ATOM 3642 N N . ARG A 1 463 ? -2.863 39.505 -43.474 1.00 35.50 463 ARG A N 1
ATOM 3643 C CA . ARG A 1 463 ? -1.714 40.096 -44.181 1.00 35.50 463 ARG A CA 1
ATOM 3644 C C . ARG A 1 463 ? -1.781 41.618 -44.034 1.00 35.50 463 ARG A C 1
ATOM 3646 O O . ARG A 1 463 ? -2.870 42.180 -44.142 1.00 35.50 463 ARG A O 1
ATOM 3653 N N . GLY A 1 464 ? -0.619 42.228 -43.838 1.00 35.09 464 GLY A N 1
ATOM 3654 C CA . GLY A 1 464 ? -0.371 43.663 -43.731 1.00 35.09 464 GLY A CA 1
ATOM 3655 C C . GLY A 1 464 ? 1.028 43.856 -43.194 1.00 35.09 464 GLY A C 1
ATOM 3656 O O . GLY A 1 464 ? 1.158 43.748 -41.958 1.00 35.09 464 GLY A O 1
#